Protein 1P4O (pdb70)

Sequence (622 aa):
PEYFSAADVYVPDEWEVAREKITMSRELGQGSFGMVYEGVAKGVVKDEPETRVAIKTVNEAASMRERIEFLNEASVMKEFNCHHVVRLLGVVSQGQPTLVIMELMTRGDLKSYLRSLRPAMANNPVLAPPSLSKMIQMAGEIADGMAYLNANKFVHRDLAARNCMVAEDFTVKIGDFGMTRDIYETDYYRKGGKGLLPVRWMSPESLKDGVFTTYSDVWSFGVVLWEIATLAEQPYQGLSNEQVLRFVMEGGLLDKPDNCPDMLFELMRMCWQYNPKMRPSFLEIISSIKEEMEPGFREVSFYYSEENNPEYFSAADVYVPDEWEVAREKITMSRELGQGSFGMVYEGVAKGVVKDEPETRVAIKTVNEAASMRERIEFLNEASVMKEFNCHHVVRLLGVVSQGQPTLVIMELMTRGDLKSYLRSLRPAMANNPVLAPPSLSKMIQMAGEIADGMAYLNANKFVHRDLAARNCMVAEDFTVKIGDFGMTRDIYETDYYRKGGKGLLPVRWMSPESLKDGVFTTYSDVWSFGVVLWEIATLAEQPYQGLSNEQVLRFVMEGGLLDKPDNCPDMLFELMRMCWQYNPKMRPSFLEIISSIKEEMEPGFREVSFYYSEENKLPEP

GO terms:
  GO:0004713 protein tyrosine kinase activity (F, IMP)
  GO:1904646 cellular response to amyloid-beta (P, IGI)
  GO:0005010 insulin-like growth factor receptor activity (F, IMP)
  GO:00450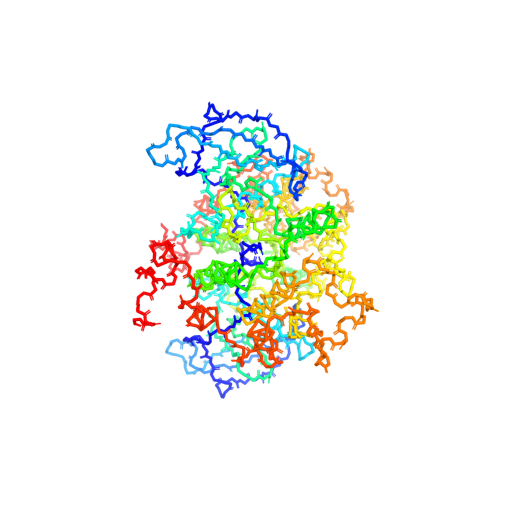56 transcytosis (P, IMP)
  GO:0097242 amyloid-beta clearance (P, IMP)
  GO:0043235 signaling receptor complex (C, IDA)
  GO:0038083 peptidyl-tyrosine autophosphorylation (P, IMP)
  GO:0043066 negative regulation of apoptotic process (P, IDA)
  GO:0031994 insulin-like growth factor I binding (F, IDA)
  GO:0035867 alphav-beta3 integrin-IGF-1-IGF1R complex (C, IDA)
  GO:0046328 regulation of JNK cascade (P, IDA)
  GO:0004713 protein tyrosine kinase activity (F, EXP)
  GO:0005515 protein binding (F, IPI)
  GO:0005010 insulin-like growth factor receptor activity (F, TAS)
  GO:0043066 negative regulation of apoptotic process (P, TAS)
  GO:0007165 signal transduction (P, TAS)
  GO:0008284 positive regulation of cell population proliferation (P, TAS)
  GO:0008286 insulin receptor signaling pathway (P, TAS)
  GO:0004713 protein tyrosine kinase activity (F, TAS)
  GO:0005886 plasma membrane (C, TAS)

Nearest PDB structures (foldseek):
  1p4o-assembly2_B  TM=1.002E+00  e=2.298E-59  Homo sapiens
  5fxs-assembly1_A  TM=9.559E-01  e=8.794E-54  Homo sapiens
  3nw5-assembly1_A  TM=9.705E-01  e=2.039E-52  Homo sapiens
  5hhw-assembly1_A  TM=9.484E-01  e=3.002E-46  Homo sapiens
  1gag-assembly1_A  TM=8.841E-01  e=1.366E-44  Homo sapiens

Radius of gyration: 27.97 Å; Cα contacts (8 Å, |Δi|>4): 1110; chains: 2; bounding box: 58×46×100 Å

Secondary structure (DSSP, 8-state):
--SSB--S-----TTB--GGGEEEEEEEEE-SSSEEEEEEEEEEETTEEEEEEEEEE--TTS-HHHHHHHHHHHHHGGG---TTBPPEEEEE-SSSS-EEEEE--TT-BHHHHHHHHHHHHHH-TT--PPPHHHHHHHHHHHHHHHHHHHHTT-B-S--SGGGEEE-TT--EEEPPTT---GGGGGG-EEGGGSSEE-GGG--HHHHHH----HHHHHHHHHHHHHHHHHTSPPTTTTS-HHHHHHHHHTT--PPPPTT--HHHHHHHHHHT-SSGGGSPPHHHHHHHHGGGS-TTHHHH-STTSTT-/--SSSB--S-----TTB--GGGEEEEEEEEE-SSSEEEEEEEEEEETTEEEEEEEEEE--TTS-HHHHHHHHHHHHHGGG---TTBPPEEEEE-SSSS-EEEEE--TT-BHHHHHHHHHHHHHH-TT--PPPHHHHHHHHHHHHHHHHHHHHTT-B-S--SGGGEEE-TT--EEEPPTT---GGGGGG-EEGGGSSEE-GGG--HHHHHH----HHHHHHHHHHHHHHHHHTSPPTTTTS-HHHHHHHHHTT--PPPPTT--HHHHHHHHHHT-SSGGGSPPHHHHHHHHGGGS-TTHHHH-STTSGGGSSS--

Structure (mmCIF, N/CA/C/O backbone):
data_1P4O
#
_entry.id   1P4O
#
_cell.length_a   52.95
_cell.length_b   85.56
_cell.length_c   78.88
_cell.angle_alpha   90
_cell.angle_beta   99.1
_cell.angle_gamma   90
#
_symmetry.space_group_name_H-M   'P 1 21 1'
#
loop_
_entity.id
_entity.type
_entity.pdbx_description
1 polymer 'Insulin-like growth factor I receptor protein'
2 water water
#
loop_
_atom_site.group_PDB
_atom_site.id
_atom_site.type_symbol
_atom_site.label_atom_id
_atom_site.label_alt_id
_atom_site.label_comp_id
_atom_site.label_asym_id
_atom_site.label_entity_id
_atom_site.label_seq_id
_atom_site.pdbx_PDB_ins_code
_atom_site.Cartn_x
_atom_site.Cartn_y
_atom_site.Cartn_z
_atom_site.occupancy
_atom_site.B_iso_or_equiv
_atom_site.auth_seq_id
_atom_site.auth_comp_id
_atom_site.auth_asym_id
_atom_site.auth_atom_id
_atom_site.pdbx_PDB_model_num
ATOM 1 N N . PRO A 1 6 ? 20.152 62.127 14.014 1.00 44.11 948 PRO A N 1
ATOM 2 C CA . PRO A 1 6 ? 19.716 62.299 12.610 1.00 43.42 948 PRO A CA 1
ATOM 3 C C . PRO A 1 6 ? 18.943 63.602 12.422 1.00 42.38 948 PRO A C 1
ATOM 4 O O . PRO A 1 6 ? 18.049 63.922 13.206 1.00 43.61 948 PRO A O 1
ATOM 8 N N . GLU A 1 7 ? 19.293 64.348 11.379 1.00 40.08 949 GLU A N 1
ATOM 9 C CA . GLU A 1 7 ? 18.628 65.611 11.086 1.00 36.48 949 GLU A CA 1
ATOM 10 C C . GLU A 1 7 ? 18.232 65.701 9.615 1.00 32.74 949 GLU A C 1
ATOM 11 O O . GLU A 1 7 ? 17.089 66.022 9.298 1.00 32.12 949 GLU A O 1
ATOM 17 N N . TYR A 1 8 ? 19.172 65.418 8.715 1.00 26.79 950 TYR A N 1
ATOM 18 C CA . TYR A 1 8 ? 18.876 65.483 7.288 1.00 22.81 950 TYR A CA 1
ATOM 19 C C . TYR A 1 8 ? 17.815 64.444 6.942 1.00 21.97 950 TYR A C 1
ATOM 20 O O . TYR A 1 8 ? 16.875 64.725 6.198 1.00 21.14 950 TYR A O 1
ATOM 29 N N . PHE A 1 9 ? 17.996 63.235 7.464 1.00 19.72 951 PHE A N 1
ATOM 30 C CA . PHE A 1 9 ? 17.043 62.139 7.283 1.00 18.49 951 PHE A CA 1
ATOM 31 C C . PHE A 1 9 ? 16.638 61.820 8.716 1.00 17.41 951 PHE A C 1
ATOM 32 O O . PHE A 1 9 ? 17.476 61.421 9.521 1.00 18.07 951 PHE A O 1
ATOM 40 N N . SER A 1 10 ? 15.362 62.002 9.037 1.00 15.93 952 SER A N 1
ATOM 41 C CA . SER A 1 10 ? 14.896 61.781 10.399 1.00 16.31 952 SER A CA 1
ATOM 42 C C . SER A 1 10 ? 13.592 61.000 10.499 1.00 15.97 952 SER A C 1
ATOM 43 O O . SER A 1 10 ? 12.975 60.654 9.493 1.00 14.86 952 SER A O 1
ATOM 46 N N . ALA A 1 11 ? 13.176 60.729 11.731 1.00 15.88 953 ALA A N 1
ATOM 47 C CA . ALA A 1 11 ? 11.930 60.019 11.962 1.00 16.01 953 ALA A CA 1
ATOM 48 C C . ALA A 1 11 ? 10.784 60.997 11.717 1.00 15.50 953 ALA A C 1
ATOM 49 O O . ALA A 1 11 ? 10.939 62.206 11.894 1.00 15.13 953 ALA A O 1
ATOM 51 N N . ALA A 1 12 ? 9.638 60.466 11.309 1.00 15.02 954 ALA A N 1
ATOM 52 C CA . ALA A 1 12 ? 8.468 61.287 11.036 1.00 15.58 954 ALA A CA 1
ATOM 53 C C . ALA A 1 12 ? 7.851 61.840 12.313 1.00 17.00 954 ALA A C 1
ATOM 54 O O . ALA A 1 12 ? 8.015 61.273 13.398 1.00 15.51 954 ALA A O 1
ATOM 56 N N . ASP A 1 13 ? 7.142 62.955 12.174 1.00 15.17 955 ASP A N 1
ATOM 57 C CA . ASP A 1 13 ? 6.473 63.574 13.307 1.00 15.99 955 ASP A CA 1
ATOM 58 C C . ASP A 1 13 ? 5.132 62.894 13.512 1.00 16.10 955 ASP A C 1
ATOM 59 O O . ASP A 1 13 ? 4.075 63.439 13.181 1.00 17.59 955 ASP A O 1
ATOM 64 N N . VAL A 1 14 ? 5.186 61.684 14.051 1.00 16.32 956 VAL A N 1
ATOM 65 C CA . VAL A 1 14 ? 3.985 60.917 14.315 1.00 17.60 956 VAL A CA 1
ATOM 66 C C . VAL A 1 14 ? 4.197 60.120 15.587 1.00 16.73 956 VAL A C 1
ATOM 67 O O . VAL A 1 14 ? 5.333 59.897 16.018 1.00 17.74 956 VAL A O 1
ATOM 71 N N . TYR A 1 15 ? 3.097 59.712 16.201 1.00 15.75 957 TYR A N 1
ATOM 72 C CA . TYR A 1 15 ? 3.171 58.897 17.398 1.00 15.55 957 TYR A CA 1
ATOM 73 C C . TYR A 1 15 ? 2.204 57.745 17.213 1.00 16.91 957 TYR A C 1
ATOM 74 O O . TYR A 1 15 ? 1.021 57.957 16.940 1.00 18.93 957 TYR A O 1
ATOM 83 N N . VAL A 1 16 ? 2.716 56.527 17.347 1.00 17.73 958 VAL A N 1
ATOM 84 C CA . VAL A 1 16 ? 1.897 55.334 17.200 1.00 20.81 958 VAL A CA 1
ATOM 85 C C . VAL A 1 16 ? 1.593 54.768 18.581 1.00 18.37 958 VAL A C 1
ATOM 86 O O . VAL A 1 16 ? 2.496 54.339 19.295 1.00 19.99 958 VAL A O 1
ATOM 90 N N . PRO A 1 17 ? 0.313 54.769 18.980 1.00 19.03 959 PRO A N 1
ATOM 91 C CA . PRO A 1 17 ? -0.058 54.242 20.296 1.00 18.72 959 PRO A CA 1
ATOM 92 C C . PRO A 1 17 ? 0.361 52.785 20.446 1.00 18.72 959 PRO A C 1
ATOM 93 O O . PRO A 1 17 ? 0.237 51.996 19.509 1.00 19.76 959 PRO A O 1
ATOM 97 N N . ASP A 1 18 ? 0.867 52.438 21.624 1.00 17.62 960 ASP A N 1
ATOM 98 C CA . ASP A 1 18 ? 1.305 51.077 21.898 1.00 16.69 960 ASP A CA 1
ATOM 99 C C . ASP A 1 18 ? 0.806 50.619 23.264 1.00 16.39 960 ASP A C 1
ATOM 100 O O . ASP A 1 18 ? -0.177 51.151 23.782 1.00 14.70 960 ASP A O 1
ATOM 105 N N . GLU A 1 19 ? 1.492 49.640 23.844 1.00 17.73 961 GLU A N 1
ATOM 106 C CA . GLU A 1 19 ? 1.111 49.090 25.140 1.00 18.65 961 GLU A CA 1
ATOM 107 C C . GLU A 1 19 ? 1.177 50.092 26.290 1.00 18.75 961 GLU A C 1
ATOM 108 O O . GLU A 1 19 ? 0.656 49.829 27.372 1.00 18.52 961 GLU A O 1
ATOM 114 N N . TRP A 1 20 ? 1.817 51.234 26.064 1.00 16.49 962 TRP A N 1
ATOM 115 C CA . TRP A 1 20 ? 1.931 52.249 27.107 1.00 15.33 962 TRP A CA 1
ATOM 116 C C . TRP A 1 20 ? 0.717 53.168 27.167 1.00 13.23 962 TRP A C 1
ATOM 117 O O . TRP A 1 20 ? 0.580 53.970 28.087 1.00 14.61 962 TRP A O 1
ATOM 128 N N . GLU A 1 21 ? -0.163 53.052 26.181 1.00 14.54 963 GLU A N 1
ATOM 129 C CA . GLU A 1 21 ? -1.356 53.884 26.135 1.00 13.64 963 GLU A CA 1
ATOM 130 C C . GLU A 1 21 ? -2.274 53.556 27.307 1.00 14.63 963 GLU A C 1
ATOM 131 O O . GLU A 1 21 ? -2.543 52.389 27.593 1.00 15.20 963 GLU A O 1
ATOM 137 N N . VAL A 1 22 ? -2.744 54.596 27.988 1.00 12.73 964 VAL A N 1
ATOM 138 C CA . VAL A 1 22 ? -3.652 54.440 29.119 1.00 14.51 964 VAL A CA 1
ATOM 139 C C . VAL A 1 22 ? -4.947 55.175 28.800 1.00 13.95 964 VAL A C 1
ATOM 140 O O . VAL A 1 22 ? -4.918 56.305 28.310 1.00 14.44 964 VAL A O 1
ATOM 144 N N . ALA A 1 23 ? -6.081 54.533 29.064 1.00 14.91 965 ALA A N 1
ATOM 145 C CA . ALA A 1 23 ? -7.376 55.155 28.806 1.00 15.35 965 ALA A CA 1
ATOM 146 C C . ALA A 1 23 ? -7.558 56.315 29.777 1.00 13.84 965 ALA A C 1
ATOM 147 O O . ALA A 1 23 ? -7.269 56.187 30.966 1.00 14.36 965 ALA A O 1
ATOM 149 N N . ARG A 1 24 ? -8.038 57.446 29.270 1.00 13.29 966 ARG A N 1
ATOM 150 C CA . ARG A 1 24 ? -8.235 58.618 30.111 1.00 14.33 966 ARG A CA 1
ATOM 151 C C . ARG A 1 24 ? -9.206 58.307 31.251 1.00 15.96 966 ARG A C 1
ATOM 152 O O . ARG A 1 24 ? -9.187 58.969 32.286 1.00 16.00 966 ARG A O 1
ATOM 160 N N . GLU A 1 25 ? -10.042 57.288 31.062 1.00 14.74 967 GLU A N 1
ATOM 161 C CA . GLU A 1 25 ? -11.005 56.883 32.084 1.00 14.57 967 GLU A CA 1
ATOM 162 C C . GLU A 1 25 ? -10.325 56.372 33.355 1.00 15.24 967 GLU A C 1
ATOM 163 O O . GLU A 1 25 ? -10.925 56.361 34.428 1.00 16.93 967 GLU A O 1
ATOM 169 N N . LYS A 1 26 ? -9.076 55.939 33.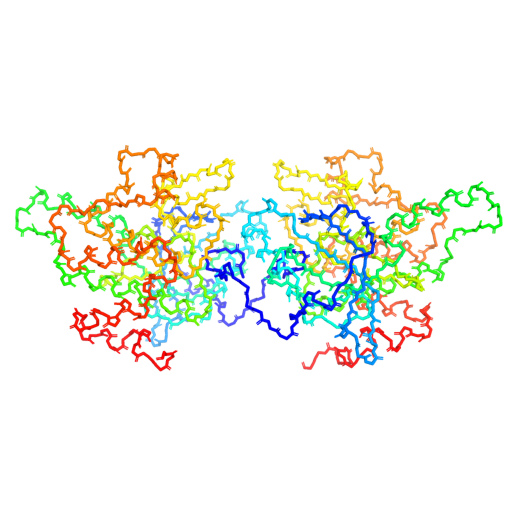234 1.00 14.73 968 LYS A N 1
ATOM 170 C CA . LYS A 1 26 ? -8.352 55.416 34.387 1.00 14.36 968 LYS A CA 1
ATOM 171 C C . LYS A 1 26 ? -7.555 56.490 35.116 1.00 14.83 968 LYS A C 1
ATOM 172 O O . LYS A 1 26 ? -6.806 56.191 36.041 1.00 14.50 968 LYS A O 1
ATOM 178 N N . ILE A 1 27 ? -7.750 57.742 34.718 1.00 13.84 969 ILE A N 1
ATOM 179 C CA . ILE A 1 27 ? -7.014 58.852 35.312 1.00 15.10 969 ILE A CA 1
ATOM 180 C C . ILE A 1 27 ? -7.904 59.901 35.968 1.00 14.11 969 ILE A C 1
ATOM 181 O O . ILE A 1 27 ? -9.040 60.114 35.547 1.00 13.40 969 ILE A O 1
ATOM 186 N N . THR A 1 28 ? -7.382 60.538 37.013 1.00 14.31 970 THR A N 1
ATOM 187 C CA . THR A 1 28 ? -8.087 61.626 37.684 1.00 15.24 970 THR A CA 1
ATOM 188 C C . THR A 1 28 ? -7.051 62.664 38.112 1.00 14.30 970 THR A C 1
ATOM 189 O O . THR A 1 28 ? -5.930 62.317 38.501 1.00 13.98 970 THR A O 1
ATOM 193 N N . MET A 1 29 ? -7.420 63.936 38.012 1.00 16.01 971 MET A N 1
ATOM 194 C CA . MET A 1 29 ? -6.533 65.038 38.378 1.00 18.10 971 MET A CA 1
ATOM 195 C C . MET A 1 29 ? -6.867 65.508 39.787 1.00 19.89 971 MET A C 1
ATOM 196 O O . MET A 1 29 ? -8.037 65.730 40.113 1.00 20.18 971 MET A O 1
ATOM 201 N N . SER A 1 30 ? -5.842 65.670 40.618 1.00 18.92 972 SER A N 1
ATOM 202 C CA . SER A 1 30 ? -6.046 66.100 41.998 1.00 20.17 972 SER A CA 1
ATOM 203 C C . SER A 1 30 ? -5.758 67.583 42.216 1.00 20.49 972 SER A C 1
ATOM 204 O O . SER A 1 30 ? -6.600 68.314 42.744 1.00 21.49 972 SER A O 1
ATOM 207 N N . ARG A 1 31 ? -4.570 68.027 41.817 1.00 18.21 973 ARG A N 1
ATOM 208 C CA . ARG A 1 31 ? -4.192 69.425 41.987 1.00 18.48 973 ARG A CA 1
ATOM 209 C C . ARG A 1 31 ? -2.992 69.798 41.126 1.00 18.28 973 ARG A C 1
ATOM 210 O O . ARG A 1 31 ? -2.281 68.927 40.622 1.00 17.99 973 ARG A O 1
ATOM 218 N N . GLU A 1 32 ? -2.773 71.100 40.964 1.00 17.47 974 GLU A N 1
ATOM 219 C CA . GLU A 1 32 ? -1.653 71.605 40.179 1.00 17.51 974 GLU A CA 1
ATOM 220 C C . GLU A 1 32 ? -0.359 71.507 40.977 1.00 17.94 974 GLU A C 1
ATOM 221 O O . GLU A 1 32 ? -0.350 71.737 42.187 1.00 18.92 974 GLU A O 1
ATOM 227 N N . LEU A 1 33 ? 0.731 71.163 40.297 1.00 16.08 975 LEU A N 1
ATOM 228 C CA . LEU A 1 33 ? 2.035 71.054 40.944 1.00 18.01 975 LEU A CA 1
ATOM 229 C C . LEU A 1 33 ? 2.956 72.187 40.509 1.00 20.51 975 LEU A C 1
ATOM 230 O O . LEU A 1 33 ? 3.785 72.662 41.288 1.00 24.21 975 LEU A O 1
ATOM 235 N N . GLY A 1 34 ? 2.809 72.617 39.263 1.00 19.72 976 GLY A N 1
ATOM 236 C CA . GLY A 1 34 ? 3.636 73.694 38.751 1.00 20.68 976 GLY A CA 1
ATOM 237 C C . GLY A 1 34 ? 3.729 73.669 37.239 1.00 19.68 976 GLY A C 1
ATOM 238 O O . GLY A 1 34 ? 3.464 72.647 36.606 1.00 19.05 976 GLY A O 1
ATOM 239 N N . GLN A 1 35 ? 4.111 74.799 36.655 1.00 19.71 977 GLN A N 1
ATOM 240 C CA . GLN A 1 35 ? 4.236 74.903 35.209 1.00 20.65 977 GLN A CA 1
ATOM 241 C C . GLN A 1 35 ? 5.500 74.203 34.718 1.00 19.88 977 GLN A C 1
ATOM 242 O O . GLN A 1 35 ? 6.599 74.513 35.168 1.00 22.31 977 GLN A O 1
ATOM 248 N N . GLY A 1 36 ? 5.332 73.251 33.805 1.00 18.38 978 GLY A N 1
ATOM 249 C CA . GLY A 1 36 ? 6.468 72.541 33.247 1.00 17.62 978 GLY A CA 1
ATOM 250 C C . GLY A 1 36 ? 6.814 73.150 31.901 1.00 16.76 978 GLY A C 1
ATOM 251 O O . GLY A 1 36 ? 6.140 74.074 31.450 1.00 16.65 978 GLY A O 1
ATOM 252 N N . SER A 1 37 ? 7.851 72.634 31.250 1.00 17.69 979 SER A N 1
ATOM 253 C CA . SER A 1 37 ? 8.274 73.151 29.952 1.00 17.42 979 SER A CA 1
ATOM 254 C C . SER A 1 37 ? 7.177 73.091 28.890 1.00 17.10 979 SER A C 1
ATOM 255 O O . SER A 1 37 ? 7.019 74.020 28.095 1.00 18.44 979 SER A O 1
ATOM 258 N N . PHE A 1 38 ? 6.420 71.999 28.882 1.00 16.15 980 PHE A N 1
ATOM 259 C CA . PHE A 1 38 ? 5.364 71.807 27.891 1.00 16.17 980 PHE A CA 1
ATOM 260 C C . PHE A 1 38 ? 3.979 72.254 28.341 1.00 15.36 980 PHE A C 1
ATOM 261 O O . PHE A 1 38 ? 3.103 72.505 27.513 1.00 15.38 980 PHE A O 1
ATOM 269 N N . GLY A 1 39 ? 3.781 72.347 29.648 1.00 15.45 981 GLY A N 1
ATOM 270 C CA . GLY A 1 39 ? 2.488 72.747 30.165 1.00 15.86 981 GLY A CA 1
ATOM 271 C C . GLY A 1 39 ? 2.373 72.443 31.642 1.00 15.11 981 GLY A C 1
ATOM 272 O O . GLY A 1 39 ? 3.328 71.988 32.263 1.00 14.97 981 GLY A O 1
ATOM 273 N N . MET A 1 40 ? 1.198 72.689 32.204 1.00 14.62 982 MET A N 1
ATOM 274 C CA . MET A 1 40 ? 0.962 72.453 33.620 1.00 14.27 982 MET A CA 1
ATOM 275 C C . MET A 1 40 ? 1.178 70.992 33.999 1.00 13.51 982 MET A C 1
ATOM 276 O O . MET A 1 40 ? 0.834 70.088 33.240 1.00 11.44 982 MET A O 1
ATOM 281 N N . VAL A 1 41 ? 1.771 70.776 35.169 1.00 11.85 983 VAL A N 1
ATOM 282 C CA . VAL A 1 41 ? 2.007 69.433 35.686 1.00 12.68 983 VAL A CA 1
ATOM 283 C C . VAL A 1 41 ? 1.038 69.267 36.851 1.00 13.35 983 VAL A C 1
ATOM 284 O O . VAL A 1 41 ? 0.859 70.187 37.643 1.00 14.39 983 VAL A O 1
ATOM 288 N N . TYR A 1 42 ? 0.415 68.099 36.953 1.00 12.41 984 TYR A N 1
ATOM 289 C CA . TYR A 1 42 ? -0.547 67.843 38.019 1.00 13.16 984 TYR A CA 1
ATOM 290 C C . TYR A 1 42 ? -0.200 66.608 38.823 1.00 13.21 984 TYR A C 1
ATOM 291 O O . TYR A 1 42 ? 0.597 65.774 38.397 1.00 13.77 984 TYR A O 1
ATOM 300 N N . GLU A 1 43 ? -0.810 66.501 39.999 1.00 13.79 985 GLU A N 1
ATOM 301 C CA . GLU A 1 43 ? -0.661 65.311 40.815 1.00 13.65 985 GLU A CA 1
ATOM 302 C C . GLU A 1 43 ? -2.015 64.650 40.605 1.00 13.79 985 GLU A C 1
ATOM 303 O O . GLU A 1 43 ? -3.026 65.340 40.487 1.00 14.38 985 GLU A O 1
ATOM 309 N N . GLY A 1 44 ? -2.045 63.327 40.534 1.00 14.92 986 GLY A N 1
ATOM 310 C CA . GLY A 1 44 ? -3.315 62.659 40.339 1.00 15.24 986 GLY A CA 1
ATOM 311 C C . GLY A 1 44 ? -3.261 61.195 40.698 1.00 13.72 986 GLY A C 1
ATOM 312 O O . GLY A 1 44 ? -2.387 60.757 41.451 1.00 13.50 986 GLY A O 1
ATOM 313 N N . VAL A 1 45 ? -4.206 60.438 40.150 1.00 12.76 987 VAL A N 1
ATOM 314 C CA . VAL A 1 45 ? -4.294 59.007 40.398 1.00 13.05 987 VAL A CA 1
ATOM 315 C C . VAL A 1 45 ? -4.545 58.281 39.084 1.00 14.48 987 VAL A C 1
ATOM 316 O O . VAL A 1 45 ? -5.312 58.752 38.242 1.00 13.75 987 VAL A O 1
ATOM 320 N N . ALA A 1 46 ? -3.881 57.142 38.907 1.00 13.85 988 ALA A N 1
ATOM 321 C CA . ALA A 1 46 ? -4.042 56.345 37.700 1.00 13.47 988 ALA A CA 1
ATOM 322 C C . ALA A 1 46 ? -4.237 54.890 38.090 1.00 15.31 988 ALA A C 1
ATOM 323 O O . ALA A 1 46 ? -3.538 54.372 38.959 1.00 15.42 988 ALA A O 1
ATOM 325 N N . LYS A 1 47 ? -5.196 54.236 37.444 1.00 15.98 989 LYS A N 1
ATOM 326 C CA . LYS A 1 47 ? -5.485 52.834 37.717 1.00 19.33 989 LYS A CA 1
ATOM 327 C C . LYS A 1 47 ? -4.772 51.924 36.726 1.00 19.16 989 LYS A C 1
ATOM 328 O O . LYS A 1 47 ? -4.626 52.262 35.552 1.00 18.33 989 LYS A O 1
ATOM 334 N N . GLY A 1 48 ? -4.320 50.773 37.217 1.00 20.89 990 GLY A N 1
ATOM 335 C CA . GLY A 1 48 ? -3.651 49.797 36.376 1.00 21.61 990 GLY A CA 1
ATOM 336 C C . GLY A 1 48 ? -2.313 50.166 35.762 1.00 20.44 990 GLY A C 1
ATOM 337 O O . GLY A 1 48 ? -1.998 49.702 34.667 1.00 23.22 990 GLY A O 1
ATOM 338 N N . VAL A 1 49 ? -1.517 50.983 36.444 1.00 20.43 991 VAL A N 1
ATOM 339 C CA . VAL A 1 49 ? -0.214 51.361 35.905 1.00 19.70 991 VAL A CA 1
ATOM 340 C C . VAL A 1 49 ? 0.928 50.675 36.644 1.00 21.21 991 VAL A C 1
ATOM 341 O O . VAL A 1 49 ? 2.060 50.649 36.168 1.00 19.84 991 VAL A O 1
ATOM 345 N N . VAL A 1 50 ? 0.625 50.120 37.811 1.00 22.34 992 VAL A N 1
ATOM 346 C CA . VAL A 1 50 ? 1.627 49.415 38.600 1.00 24.34 992 VAL A CA 1
ATOM 347 C C . VAL A 1 50 ? 1.099 48.028 38.941 1.00 26.53 992 VAL A C 1
ATOM 348 O O . VAL A 1 50 ? -0.048 47.878 39.359 1.00 24.63 992 VAL A O 1
ATOM 352 N N . LYS A 1 51 ? 1.941 47.019 38.751 1.00 28.55 993 LYS A N 1
ATOM 353 C CA . LYS A 1 51 ? 1.563 45.639 39.025 1.00 31.39 993 LYS A CA 1
ATOM 354 C C . LYS A 1 51 ? 1.076 45.468 40.462 1.00 32.01 993 LYS A C 1
ATOM 355 O O . LYS A 1 51 ? 1.640 46.036 41.396 1.00 31.83 993 LYS A O 1
ATOM 361 N N . ASP A 1 52 ? 0.015 44.687 40.626 1.00 34.40 994 ASP A N 1
ATOM 362 C CA . ASP A 1 52 ? -0.552 44.416 41.943 1.00 36.04 994 ASP A CA 1
ATOM 363 C C . ASP A 1 52 ? -1.005 45.668 42.696 1.00 35.66 994 ASP A C 1
ATOM 364 O O . ASP A 1 52 ? -1.128 45.653 43.921 1.00 35.81 994 ASP A O 1
ATOM 369 N N . GLU A 1 53 ? -1.248 46.751 41.963 1.00 34.49 995 GLU A N 1
ATOM 370 C CA . GLU A 1 53 ? -1.713 48.001 42.561 1.00 33.61 995 GLU A CA 1
ATOM 371 C C . GLU A 1 53 ? -2.952 48.502 41.826 1.00 31.78 995 GLU A C 1
ATOM 372 O O . GLU A 1 53 ? -2.868 48.932 40.677 1.00 31.37 995 GLU A O 1
ATOM 378 N N . PRO A 1 54 ? -4.123 48.453 42.483 1.00 30.79 996 PRO A N 1
ATOM 379 C CA . PRO A 1 54 ? -5.366 48.913 41.856 1.00 29.33 996 PRO A CA 1
ATOM 380 C C . PRO A 1 54 ? -5.260 50.349 41.351 1.00 27.06 996 PRO A C 1
ATOM 381 O O . PRO A 1 54 ? -5.658 50.650 40.227 1.00 25.95 996 PRO A O 1
ATOM 385 N N . GLU A 1 55 ? -4.720 51.229 42.188 1.00 25.14 997 GLU A N 1
ATOM 386 C CA . GLU A 1 55 ? -4.543 52.625 41.811 1.00 24.70 997 GLU A CA 1
ATOM 387 C C . GLU A 1 55 ? -3.214 53.147 42.344 1.00 22.35 997 GLU A C 1
ATOM 388 O O . GLU A 1 55 ? -2.714 52.677 43.367 1.00 22.76 997 GLU A O 1
ATOM 394 N N . THR A 1 56 ? -2.652 54.127 41.646 1.00 19.14 998 THR A N 1
ATOM 395 C CA . THR A 1 56 ? -1.362 54.686 42.018 1.00 17.47 998 THR A CA 1
ATOM 396 C C . THR A 1 56 ? -1.354 56.210 41.964 1.00 16.52 998 THR A C 1
ATOM 397 O O . THR A 1 56 ? -1.929 56.802 41.051 1.00 15.34 998 THR A O 1
ATOM 401 N N . ARG A 1 57 ? -0.712 56.841 42.944 1.00 15.62 999 ARG A N 1
ATOM 402 C CA . ARG A 1 57 ? -0.601 58.296 42.950 1.00 15.72 999 ARG A CA 1
ATOM 403 C C . ARG A 1 57 ? 0.449 58.590 41.889 1.00 14.66 999 ARG A C 1
ATOM 404 O O . ARG A 1 57 ? 1.507 57.959 41.863 1.00 17.00 999 ARG A O 1
ATOM 412 N N . VAL A 1 58 ? 0.165 59.547 41.017 1.00 12.19 1000 VAL A N 1
ATOM 413 C CA . VAL A 1 58 ? 1.083 59.853 39.930 1.00 11.19 1000 VAL A CA 1
ATOM 414 C C . VAL A 1 58 ? 1.239 61.338 39.645 1.00 11.11 1000 VAL A C 1
ATOM 415 O O . VAL A 1 58 ? 0.475 62.168 40.141 1.00 11.31 1000 VAL A O 1
ATOM 419 N N . ALA A 1 59 ? 2.259 61.655 38.853 1.00 11.12 1001 ALA A N 1
ATOM 420 C CA . ALA A 1 59 ? 2.503 63.020 38.410 1.00 10.70 1001 ALA A CA 1
ATOM 421 C C . ALA A 1 59 ? 1.961 62.975 36.985 1.00 11.27 1001 ALA A C 1
ATOM 422 O O . ALA A 1 59 ? 2.152 61.984 36.281 1.00 11.09 1001 ALA A O 1
ATOM 424 N N . ILE A 1 60 ? 1.274 64.026 36.562 1.00 10.51 1002 ILE A N 1
ATOM 425 C CA . ILE A 1 60 ? 0.713 64.049 35.220 1.00 12.04 1002 ILE A CA 1
ATOM 426 C C . ILE A 1 60 ? 1.180 65.289 34.467 1.00 10.40 1002 ILE A C 1
ATOM 427 O O . ILE A 1 60 ? 0.798 66.407 34.803 1.00 12.00 1002 ILE A O 1
ATOM 432 N N . LYS A 1 61 ? 2.030 65.080 33.465 1.00 10.47 1003 LYS A N 1
ATOM 433 C CA . LYS A 1 61 ? 2.536 66.180 32.655 1.00 10.16 1003 LYS A CA 1
ATOM 434 C C . LYS A 1 61 ? 1.594 66.373 31.477 1.00 10.04 1003 LYS A C 1
ATOM 435 O O . LYS A 1 61 ? 1.159 65.401 30.851 1.00 11.32 1003 LYS A O 1
ATOM 441 N N . THR A 1 62 ? 1.268 67.624 31.183 1.00 11.17 1004 THR A N 1
ATOM 442 C CA . THR A 1 62 ? 0.367 67.921 30.074 1.00 12.14 1004 THR A CA 1
ATOM 443 C C . THR A 1 62 ? 1.032 68.847 29.065 1.00 12.74 1004 THR A C 1
ATOM 444 O O . THR A 1 62 ? 2.088 69.429 29.328 1.00 12.59 1004 THR A O 1
ATOM 448 N N . VAL A 1 63 ? 0.406 68.968 27.900 1.00 14.24 1005 VAL A N 1
ATOM 449 C CA . VAL A 1 63 ? 0.896 69.854 26.858 1.00 15.63 1005 VAL A CA 1
ATOM 450 C C . VAL A 1 63 ? -0.135 70.964 26.733 1.00 17.33 1005 VAL A C 1
ATOM 451 O O . VAL A 1 63 ? -1.328 70.692 26.586 1.00 19.26 1005 VAL A O 1
ATOM 455 N N . ASN A 1 64 ? 0.322 72.208 26.802 1.00 18.27 1006 ASN A N 1
ATOM 456 C CA . ASN A 1 64 ? -0.579 73.344 26.700 1.00 23.05 1006 ASN A CA 1
ATOM 457 C C . ASN A 1 64 ? -1.450 73.198 25.457 1.00 22.97 1006 ASN A C 1
ATOM 458 O O . ASN A 1 64 ? -0.959 72.887 24.370 1.00 20.82 1006 ASN A O 1
ATOM 463 N N . GLU A 1 65 ? -2.746 73.418 25.637 1.00 25.81 1007 GLU A N 1
ATOM 464 C CA . GLU A 1 65 ? -3.724 73.314 24.561 1.00 27.65 1007 GLU A CA 1
ATOM 465 C C . GLU A 1 65 ? -3.362 74.170 23.349 1.00 26.72 1007 GLU A C 1
ATOM 466 O O . GLU A 1 65 ? -3.776 73.876 22.227 1.00 27.75 1007 GLU A O 1
ATOM 472 N N . ALA A 1 66 ? -2.582 75.221 23.577 1.00 25.95 1008 ALA A N 1
ATOM 473 C CA . ALA A 1 66 ? -2.183 76.129 22.507 1.00 25.97 1008 ALA A CA 1
ATOM 474 C C . ALA A 1 66 ? -0.927 75.698 21.752 1.00 24.51 1008 ALA A C 1
ATOM 475 O O . ALA A 1 66 ? -0.514 76.361 20.797 1.00 25.90 1008 ALA A O 1
ATOM 477 N N . ALA A 1 67 ? -0.317 74.596 22.174 1.00 21.17 1009 ALA A N 1
ATOM 478 C CA . ALA A 1 67 ? 0.890 74.109 21.514 1.00 18.72 1009 ALA A CA 1
ATOM 479 C C . ALA A 1 67 ? 0.567 73.595 20.115 1.00 18.05 1009 ALA A C 1
ATOM 480 O O . ALA A 1 67 ? -0.573 73.241 19.824 1.00 18.96 1009 ALA A O 1
ATOM 482 N N . SER A 1 68 ? 1.578 73.555 19.254 1.00 16.17 1010 SER A N 1
ATOM 483 C CA . SER A 1 68 ? 1.394 73.070 17.892 1.00 15.68 1010 SER A CA 1
ATOM 484 C C . SER A 1 68 ? 1.386 71.549 17.924 1.00 16.17 1010 SER A C 1
ATOM 485 O O . SER A 1 68 ? 1.774 70.943 18.922 1.00 14.71 1010 SER A O 1
ATOM 488 N N . MET A 1 69 ? 0.946 70.926 16.837 1.00 15.55 1011 MET A N 1
ATOM 489 C CA . MET A 1 69 ? 0.933 69.472 16.790 1.00 17.86 1011 MET A CA 1
ATOM 490 C C . MET A 1 69 ? 2.360 68.942 16.877 1.00 16.45 1011 MET A C 1
ATOM 491 O O . MET A 1 69 ? 2.605 67.891 17.465 1.00 16.63 1011 MET A O 1
ATOM 496 N N . ARG A 1 70 ? 3.302 69.680 16.298 1.00 15.86 1012 ARG A N 1
ATOM 497 C CA . ARG A 1 70 ? 4.702 69.281 16.331 1.00 16.08 1012 ARG A CA 1
ATOM 498 C C . ARG A 1 70 ? 5.182 69.209 17.779 1.00 16.20 1012 ARG A C 1
ATOM 499 O O . ARG A 1 70 ? 5.865 68.266 18.172 1.00 15.46 1012 ARG A O 1
ATOM 507 N N . GLU A 1 71 ? 4.811 70.208 18.573 1.00 15.65 1013 GLU A N 1
ATOM 508 C CA . GLU A 1 71 ? 5.208 70.249 19.975 1.00 14.47 1013 GLU A CA 1
ATOM 509 C C . GLU A 1 71 ? 4.592 69.092 20.760 1.00 14.11 1013 GLU A C 1
ATOM 510 O O . GLU A 1 71 ? 5.233 68.520 21.640 1.00 12.85 1013 GLU A O 1
ATOM 516 N N . ARG A 1 72 ? 3.348 68.748 20.449 1.00 13.04 1014 ARG A N 1
ATOM 517 C CA . ARG A 1 72 ? 2.702 67.636 21.134 1.00 15.29 1014 ARG A CA 1
ATOM 518 C C . ARG A 1 72 ? 3.446 66.346 20.781 1.00 17.04 1014 ARG A C 1
ATOM 519 O O . ARG A 1 72 ? 3.630 65.470 21.632 1.00 15.89 1014 ARG A O 1
ATOM 527 N N . ILE A 1 73 ? 3.901 66.248 19.534 1.00 16.35 1015 ILE A N 1
ATOM 528 C CA . ILE A 1 73 ? 4.645 65.074 19.076 1.00 18.77 1015 ILE A CA 1
ATOM 529 C C . ILE A 1 73 ? 5.997 64.983 19.779 1.00 17.82 1015 ILE A C 1
ATOM 530 O O . ILE A 1 73 ? 6.395 63.907 20.236 1.00 19.52 1015 ILE A O 1
ATOM 535 N N . GLU A 1 74 ? 6.701 66.109 19.863 1.00 16.03 1016 GLU A N 1
ATOM 536 C CA . GLU A 1 74 ? 8.004 66.141 20.525 1.00 18.13 1016 GLU A CA 1
ATOM 537 C C . GLU A 1 74 ? 7.847 65.677 21.970 1.00 16.11 1016 GLU A C 1
ATOM 538 O O . GLU A 1 74 ? 8.692 64.954 22.507 1.00 16.11 1016 GLU A O 1
ATOM 544 N N . PHE A 1 75 ? 6.756 66.109 22.593 1.00 13.54 1017 PHE A N 1
ATOM 545 C CA . PHE A 1 75 ? 6.448 65.753 23.972 1.00 12.92 1017 PHE A CA 1
ATOM 546 C C . PHE A 1 75 ? 6.387 64.235 24.080 1.00 12.26 1017 PHE A C 1
ATOM 547 O O . PHE A 1 75 ? 7.053 63.632 24.921 1.00 12.43 1017 PHE A O 1
ATOM 555 N N . LEU A 1 76 ? 5.586 63.620 23.215 1.00 12.32 1018 LEU A N 1
ATOM 556 C CA . LEU A 1 76 ? 5.433 62.173 23.213 1.00 14.26 1018 LEU A CA 1
ATOM 557 C C . LEU A 1 76 ? 6.746 61.471 22.864 1.00 15.57 1018 LEU A C 1
ATOM 558 O O . LEU A 1 76 ? 7.036 60.399 23.399 1.00 16.41 1018 LEU A O 1
ATOM 563 N N . ASN A 1 77 ? 7.529 62.083 21.977 1.00 15.11 1019 ASN A N 1
ATOM 564 C CA . ASN A 1 77 ? 8.827 61.543 21.564 1.00 17.13 1019 ASN A CA 1
ATOM 565 C C . ASN A 1 77 ? 9.735 61.393 22.781 1.00 15.55 1019 ASN A C 1
ATOM 566 O O . ASN A 1 77 ? 10.363 60.352 22.985 1.00 14.64 1019 ASN A O 1
ATOM 571 N N . GLU A 1 78 ? 9.809 62.456 23.572 1.00 14.91 1020 GLU A N 1
ATOM 572 C CA . GLU A 1 78 ? 10.637 62.475 24.773 1.00 16.83 1020 GLU A CA 1
ATOM 573 C C . GLU A 1 78 ? 10.193 61.439 25.788 1.00 16.34 1020 GLU A C 1
ATOM 574 O O . GLU A 1 78 ? 11.019 60.784 26.425 1.00 15.71 1020 GLU A O 1
ATOM 580 N N . ALA A 1 79 ? 8.885 61.297 25.951 1.00 15.81 1021 ALA A N 1
ATOM 581 C CA . ALA A 1 79 ? 8.363 60.325 26.896 1.00 16.88 1021 ALA A CA 1
ATOM 582 C C . ALA A 1 79 ? 8.735 58.918 26.441 1.00 17.53 1021 ALA A C 1
ATOM 583 O O . ALA A 1 79 ? 9.118 58.071 27.252 1.00 17.01 1021 ALA A O 1
ATOM 585 N N . SER A 1 80 ? 8.637 58.682 25.137 1.00 16.80 1022 SER A N 1
ATOM 586 C CA . SER A 1 80 ? 8.941 57.373 24.566 1.00 18.38 1022 SER A CA 1
ATOM 587 C C . SER A 1 80 ? 10.363 56.896 24.840 1.00 16.43 1022 SER A C 1
ATOM 588 O O . SER A 1 80 ? 10.609 55.694 24.940 1.00 15.66 1022 SER A O 1
ATOM 591 N N . VAL A 1 81 ? 11.302 57.827 24.958 1.00 15.55 1023 VAL A N 1
ATOM 592 C CA . VAL A 1 81 ? 12.680 57.438 25.236 1.00 14.12 1023 VAL A CA 1
ATOM 593 C C . VAL A 1 81 ? 12.736 56.640 26.533 1.00 15.04 1023 VAL A C 1
ATOM 594 O O . VAL A 1 81 ? 13.489 55.674 26.649 1.00 15.75 1023 VAL A O 1
ATOM 598 N N . MET A 1 82 ? 11.913 57.037 27.498 1.00 14.87 1024 MET A N 1
ATOM 599 C CA . MET A 1 82 ? 11.886 56.386 28.802 1.00 14.77 1024 MET A CA 1
ATOM 600 C C . MET A 1 82 ? 11.171 55.040 28.843 1.00 15.53 1024 MET A C 1
ATOM 601 O O . MET A 1 82 ? 11.232 54.334 29.847 1.00 14.94 1024 MET A O 1
ATOM 606 N N . LYS A 1 83 ? 10.498 54.674 27.757 1.00 14.73 1025 LYS A N 1
ATOM 607 C CA . LYS A 1 83 ? 9.799 53.397 27.719 1.00 16.68 1025 LYS A CA 1
ATOM 608 C C . LYS A 1 83 ? 10.772 52.243 27.928 1.00 19.10 1025 LYS A C 1
ATOM 609 O O . LYS A 1 83 ? 10.386 51.176 28.404 1.00 20.20 1025 LYS A O 1
ATOM 615 N N . GLU A 1 84 ? 12.035 52.462 27.579 1.00 20.67 1026 GLU A N 1
ATOM 616 C CA . GLU A 1 84 ? 13.042 51.419 27.726 1.00 24.63 1026 GLU A CA 1
ATOM 617 C C . GLU A 1 84 ? 13.840 51.504 29.023 1.00 23.21 1026 GLU A C 1
ATOM 618 O O . GLU A 1 84 ? 14.815 50.772 29.198 1.00 25.35 1026 GLU A O 1
ATOM 624 N N . PHE A 1 85 ? 13.437 52.385 29.936 1.00 21.07 1027 PHE A N 1
ATOM 625 C CA . PHE A 1 85 ? 14.156 52.517 31.201 1.00 19.22 1027 PHE A CA 1
ATOM 626 C C . PHE A 1 85 ? 13.507 51.720 32.325 1.00 20.37 1027 PHE A C 1
ATOM 627 O O . PHE A 1 85 ? 12.284 51.688 32.455 1.00 22.35 1027 PHE A O 1
ATOM 635 N N . ASN A 1 86 ? 14.342 51.083 33.136 1.00 19.24 1028 ASN A N 1
ATOM 636 C CA . ASN A 1 86 ? 13.880 50.300 34.274 1.00 20.75 1028 ASN A CA 1
ATOM 637 C C . ASN A 1 86 ? 14.948 50.396 35.354 1.00 19.49 1028 ASN A C 1
ATOM 638 O O . ASN A 1 86 ? 15.707 49.455 35.580 1.00 22.10 1028 ASN A O 1
ATOM 643 N N . CYS A 1 87 ? 15.006 51.552 36.006 1.00 16.67 1029 CYS A N 1
ATOM 644 C CA . CYS A 1 87 ? 15.985 51.798 37.055 1.00 15.06 1029 CYS A CA 1
ATOM 645 C C . CYS A 1 87 ? 15.340 52.477 38.253 1.00 15.05 1029 CYS A C 1
ATOM 646 O O . CYS A 1 87 ? 14.612 53.462 38.113 1.00 13.50 1029 CYS A O 1
ATOM 649 N N . HIS A 1 88 ? 15.625 51.951 39.437 1.00 13.24 1030 HIS A N 1
ATOM 650 C CA . HIS A 1 88 ? 15.069 52.494 40.665 1.00 13.97 1030 HIS A CA 1
ATOM 651 C C . HIS A 1 88 ? 15.486 53.944 40.898 1.00 14.29 1030 HIS A C 1
ATOM 652 O O . HIS A 1 88 ? 14.782 54.696 41.573 1.00 13.04 1030 HIS A O 1
ATOM 659 N N . HIS A 1 89 ? 16.623 54.341 40.330 1.00 11.78 1031 HIS A N 1
ATOM 660 C CA . HIS A 1 89 ? 17.118 55.701 40.527 1.00 11.97 1031 HIS A CA 1
ATOM 661 C C . HIS A 1 89 ? 16.891 56.680 39.376 1.00 11.75 1031 HIS A C 1
ATOM 662 O O . HIS A 1 89 ? 17.589 57.686 39.244 1.00 10.94 1031 HIS A O 1
ATOM 669 N N . VAL A 1 90 ? 15.891 56.376 38.558 1.00 10.19 1032 VAL A N 1
ATOM 670 C CA . VAL A 1 90 ? 15.488 57.243 37.456 1.00 10.70 1032 VAL A CA 1
ATOM 671 C C . VAL A 1 90 ? 13.966 57.267 37.549 1.00 9.90 1032 VAL A C 1
ATOM 672 O O . VAL A 1 90 ? 13.331 56.210 37.610 1.00 10.53 1032 VAL A O 1
ATOM 676 N N . VAL A 1 91 ? 13.381 58.462 37.584 1.00 10.02 1033 VAL A N 1
ATOM 677 C CA . VAL A 1 91 ? 11.925 58.580 37.678 1.00 9.48 1033 VAL A CA 1
ATOM 678 C C . VAL A 1 91 ? 11.303 57.781 36.539 1.00 10.24 1033 VAL A C 1
ATOM 679 O O . VAL A 1 91 ? 11.668 57.955 35.371 1.00 10.70 1033 VAL A O 1
ATOM 683 N N . ARG A 1 92 ? 10.360 56.910 36.891 1.00 10.28 1034 ARG A N 1
ATOM 684 C CA . ARG A 1 92 ? 9.713 56.024 35.930 1.00 11.66 1034 ARG A CA 1
ATOM 685 C C . ARG A 1 92 ? 8.508 56.528 35.145 1.00 11.93 1034 ARG A C 1
ATOM 686 O O . ARG A 1 92 ? 7.636 57.225 35.671 1.00 12.08 1034 ARG A O 1
ATOM 694 N N . LEU A 1 93 ? 8.465 56.145 33.873 1.00 11.13 1035 LEU A N 1
ATOM 695 C CA . LEU A 1 93 ? 7.339 56.476 33.010 1.00 11.19 1035 LEU A CA 1
ATOM 696 C C . LEU A 1 93 ? 6.305 55.408 33.349 1.00 11.89 1035 LEU A C 1
ATOM 697 O O . LEU A 1 93 ? 6.645 54.227 33.453 1.00 11.75 1035 LEU A O 1
ATOM 702 N N . LEU A 1 94 ? 5.052 55.814 33.528 1.00 11.25 1036 LEU A N 1
ATOM 703 C CA . LEU A 1 94 ? 3.998 54.864 33.858 1.00 12.51 1036 LEU A CA 1
ATOM 704 C C . LEU A 1 94 ? 2.965 54.705 32.750 1.00 12.63 1036 LEU A C 1
ATOM 705 O O . LEU A 1 94 ? 2.294 53.675 32.662 1.00 14.88 1036 LEU A O 1
ATOM 710 N N . GLY A 1 95 ? 2.834 55.717 31.898 1.00 11.47 1037 GLY A N 1
ATOM 711 C CA . GLY A 1 95 ? 1.859 55.620 30.829 1.00 11.65 1037 GLY A CA 1
ATOM 712 C C . GLY A 1 95 ? 1.746 56.869 29.985 1.00 11.44 1037 GLY A C 1
ATOM 713 O O . GLY A 1 95 ? 2.257 57.926 30.344 1.00 11.15 1037 GLY A O 1
ATOM 714 N N . VAL A 1 96 ? 1.064 56.735 28.854 1.00 11.33 1038 VAL A N 1
ATOM 715 C CA . VAL A 1 96 ? 0.876 57.843 27.935 1.00 12.31 1038 VAL A CA 1
ATOM 716 C C . VAL A 1 96 ? -0.577 57.916 27.492 1.00 12.49 1038 VAL A C 1
ATOM 717 O O . VAL A 1 96 ? -1.243 56.892 27.359 1.00 12.52 1038 VAL A O 1
ATOM 721 N N . VAL A 1 97 ? -1.071 59.135 27.299 1.00 13.18 1039 VAL A N 1
ATOM 722 C CA . VAL A 1 97 ? -2.427 59.348 26.807 1.00 13.33 1039 VAL A CA 1
ATOM 723 C C . V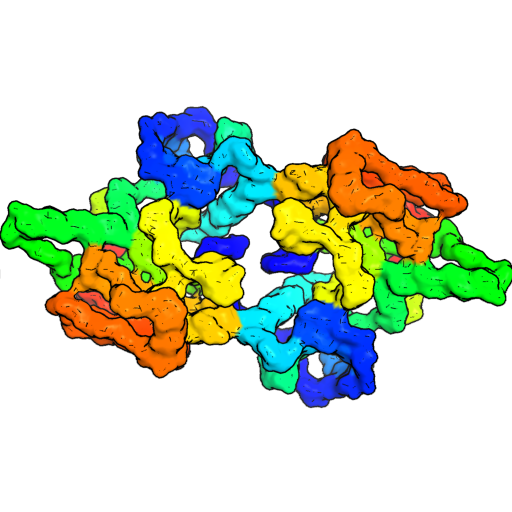AL A 1 97 ? -2.236 60.242 25.590 1.00 14.32 1039 VAL A C 1
ATOM 724 O O . VAL A 1 97 ? -2.088 61.457 25.720 1.00 15.26 1039 VAL A O 1
ATOM 728 N N . SER A 1 98 ? -2.228 59.631 24.409 1.00 14.30 1040 SER A N 1
ATOM 729 C CA . SER A 1 98 ? -2.015 60.360 23.164 1.00 16.08 1040 SER A CA 1
ATOM 730 C C . SER A 1 98 ? -3.296 60.626 22.385 1.00 19.49 1040 SER A C 1
ATOM 731 O O . SER A 1 98 ? -3.257 61.198 21.299 1.00 20.20 1040 SER A O 1
ATOM 734 N N . GLN A 1 99 ? -4.428 60.212 22.940 1.00 21.96 1041 GLN A N 1
ATOM 735 C CA . GLN A 1 99 ? -5.712 60.420 22.284 1.00 26.29 1041 GLN A CA 1
ATOM 736 C C . GLN A 1 99 ? -6.505 61.487 23.033 1.00 26.90 1041 GLN A C 1
ATOM 737 O O . GLN A 1 99 ? -6.582 61.466 24.262 1.00 26.75 1041 GLN A O 1
ATOM 743 N N . GLY A 1 100 ? -7.078 62.428 22.289 1.00 28.06 1042 GLY A N 1
ATOM 744 C CA . GLY A 1 100 ? -7.854 63.488 22.909 1.00 29.64 1042 GLY A CA 1
ATOM 745 C C . GLY A 1 100 ? -6.979 64.582 23.486 1.00 29.99 1042 GLY A C 1
ATOM 746 O O . GLY A 1 100 ? -5.761 64.577 23.298 1.00 31.50 1042 GLY A O 1
ATOM 747 N N . GLN A 1 101 ? -7.596 65.523 24.194 1.00 30.06 1043 GLN A N 1
ATOM 748 C CA . GLN A 1 101 ? -6.854 66.623 24.790 1.00 30.21 1043 GLN A CA 1
ATOM 749 C C . GLN A 1 101 ? -7.165 66.846 26.264 1.00 28.52 1043 GLN A C 1
ATOM 750 O O . GLN A 1 101 ? -8.299 66.670 26.710 1.00 29.40 1043 GLN A O 1
ATOM 756 N N . PRO A 1 102 ? -6.147 67.245 27.041 1.00 25.95 1044 PRO A N 1
ATOM 757 C CA . PRO A 1 102 ? -4.798 67.458 26.511 1.00 23.11 1044 PRO A CA 1
ATOM 758 C C . PRO A 1 102 ? -3.974 66.172 26.457 1.00 21.36 1044 PRO A C 1
ATOM 759 O O . PRO A 1 102 ? -4.348 65.155 27.041 1.00 20.79 1044 PRO A O 1
ATOM 763 N N . THR A 1 103 ? -2.861 66.226 25.734 1.00 16.70 1045 THR A N 1
ATOM 764 C CA . THR A 1 103 ? -1.956 65.091 25.622 1.00 14.18 1045 THR A CA 1
ATOM 765 C C . THR A 1 103 ? -1.352 64.949 27.013 1.00 13.35 1045 THR A C 1
ATOM 766 O O . THR A 1 103 ? -1.008 65.951 27.635 1.00 12.84 1045 THR A O 1
ATOM 770 N N . LEU A 1 104 ? -1.228 63.721 27.508 1.00 11.90 1046 LEU A N 1
ATOM 771 C CA . LEU A 1 104 ? -0.695 63.513 28.851 1.00 13.02 1046 LEU A CA 1
ATOM 772 C C . LEU A 1 104 ? 0.373 62.434 28.938 1.00 11.74 1046 LEU A C 1
ATOM 773 O O . LEU A 1 104 ? 0.372 61.477 28.170 1.00 12.13 1046 LEU A O 1
ATOM 778 N N . VAL A 1 105 ? 1.281 62.605 29.891 1.00 10.61 1047 VAL A N 1
ATOM 779 C CA . VAL A 1 105 ? 2.320 61.622 30.163 1.00 11.31 1047 VAL A CA 1
ATOM 780 C C . VAL A 1 105 ? 2.205 61.350 31.667 1.00 11.45 1047 VAL A C 1
ATOM 781 O O . VAL A 1 105 ? 2.235 62.280 32.471 1.00 12.70 1047 VAL A O 1
ATOM 785 N N . ILE A 1 106 ? 2.042 60.082 32.035 1.00 10.88 1048 ILE A N 1
ATOM 786 C CA . ILE A 1 106 ? 1.890 59.686 33.436 1.00 10.26 1048 ILE A CA 1
ATOM 787 C C . ILE A 1 106 ? 3.235 59.221 33.990 1.00 9.61 1048 ILE A C 1
ATOM 788 O O . ILE A 1 106 ? 3.832 58.281 33.465 1.00 10.37 1048 ILE A O 1
ATOM 793 N N . MET A 1 107 ? 3.690 59.877 35.058 1.00 9.32 1049 MET A N 1
ATOM 794 C CA . MET A 1 107 ? 4.981 59.581 35.677 1.00 10.13 1049 MET A CA 1
ATOM 795 C C . MET A 1 107 ? 4.921 59.216 37.156 1.00 10.90 1049 MET A C 1
ATOM 796 O O . MET A 1 107 ? 3.959 59.530 37.861 1.00 10.28 1049 MET A O 1
ATOM 801 N N . GLU A 1 108 ? 5.981 58.561 37.617 1.00 11.42 1050 GLU A N 1
ATOM 802 C CA . GLU A 1 108 ? 6.123 58.193 39.019 1.00 10.82 1050 GLU A CA 1
ATOM 803 C C . GLU A 1 108 ? 6.103 59.508 39.800 1.00 11.77 1050 GLU A C 1
ATOM 804 O O . GLU A 1 108 ? 6.789 60.458 39.431 1.00 11.61 1050 GLU A O 1
ATOM 810 N N . LEU A 1 109 ? 5.317 59.569 40.869 1.00 10.68 1051 LEU A N 1
ATOM 811 C CA . LEU A 1 109 ? 5.228 60.786 41.669 1.00 10.81 1051 LEU A CA 1
ATOM 812 C C . LEU A 1 109 ? 6.391 60.891 42.655 1.00 10.88 1051 LEU A C 1
ATOM 813 O O . LEU A 1 109 ? 6.733 59.922 43.336 1.00 12.01 1051 LEU A O 1
ATOM 818 N N . MET A 1 110 ? 7.001 62.072 42.709 1.00 10.35 1052 MET A N 1
ATOM 819 C CA . MET A 1 110 ? 8.115 62.342 43.617 1.00 10.95 1052 MET A CA 1
ATOM 820 C C . MET A 1 110 ? 7.595 63.446 44.539 1.00 11.22 1052 MET A C 1
ATOM 821 O O . MET A 1 110 ? 7.751 64.639 44.267 1.00 11.24 1052 MET A O 1
ATOM 826 N N . THR A 1 111 ? 6.969 63.023 45.632 1.00 11.84 1053 THR A N 1
ATOM 827 C CA . THR A 1 111 ? 6.333 63.932 46.579 1.00 13.56 1053 THR A CA 1
ATOM 828 C C . THR A 1 111 ? 7.142 65.046 47.226 1.00 13.19 1053 THR A C 1
ATOM 829 O O . THR A 1 111 ? 6.563 66.033 47.684 1.00 13.25 1053 THR A O 1
ATOM 833 N N . ARG A 1 112 ? 8.463 64.915 47.274 1.00 13.07 1054 ARG A N 1
ATOM 834 C CA . ARG A 1 112 ? 9.254 65.964 47.898 1.00 12.63 1054 ARG A CA 1
ATOM 835 C C . ARG A 1 112 ? 9.872 66.959 46.918 1.00 13.12 1054 ARG A C 1
ATOM 836 O O . ARG A 1 112 ? 10.670 67.804 47.308 1.00 14.83 1054 ARG A O 1
ATOM 844 N N . GLY A 1 113 ? 9.479 66.864 45.647 1.00 11.62 1055 GLY A N 1
ATOM 845 C CA . GLY A 1 113 ? 9.963 67.797 44.641 1.00 12.62 1055 GLY A CA 1
ATOM 846 C C . GLY A 1 113 ? 11.401 67.656 44.188 1.00 11.85 1055 GLY A C 1
ATOM 847 O O . GLY A 1 113 ? 12.029 66.618 44.398 1.00 14.51 1055 GLY A O 1
ATOM 848 N N . ASP A 1 114 ? 11.931 68.703 43.560 1.00 11.09 1056 ASP A N 1
ATOM 849 C CA . ASP A 1 114 ? 13.306 68.657 43.072 1.00 9.82 1056 ASP A CA 1
ATOM 850 C C . ASP A 1 114 ? 14.317 68.847 44.201 1.00 11.39 1056 ASP A C 1
ATOM 851 O O . ASP A 1 114 ? 14.032 69.491 45.212 1.00 10.71 1056 ASP A O 1
ATOM 856 N N . LEU A 1 115 ? 15.511 68.298 44.001 1.00 10.03 1057 LEU A N 1
ATOM 857 C CA . LEU A 1 115 ? 16.572 68.355 44.998 1.00 10.48 1057 LEU A CA 1
ATOM 858 C C . LEU A 1 115 ? 17.058 69.760 45.353 1.00 9.28 1057 LEU A C 1
ATOM 859 O O . LEU A 1 115 ? 17.437 70.010 46.497 1.00 10.87 1057 LEU A O 1
ATOM 864 N N . LYS A 1 116 ? 17.059 70.677 44.391 1.00 9.61 1058 LYS A N 1
ATOM 865 C CA . LYS A 1 116 ? 17.508 72.034 44.682 1.00 10.99 1058 LYS A CA 1
ATOM 866 C C . LYS A 1 116 ? 16.547 72.701 45.664 1.00 12.56 1058 LYS A C 1
ATOM 867 O O . LYS A 1 116 ? 16.974 73.295 46.658 1.00 12.76 1058 LYS A O 1
ATOM 873 N N . SER A 1 117 ? 15.250 72.598 45.385 1.00 12.03 1059 SER A N 1
ATOM 874 C CA . SER A 1 117 ? 14.238 73.186 46.258 1.00 14.18 1059 SER A CA 1
ATOM 875 C C . SER A 1 117 ? 14.310 72.526 47.631 1.00 14.35 1059 SER A C 1
ATOM 876 O O . SER A 1 117 ? 14.242 73.199 48.662 1.00 16.62 1059 SER A O 1
ATOM 879 N N . TYR A 1 118 ? 14.452 71.204 47.632 1.00 13.97 1060 TYR A N 1
ATOM 880 C CA . TYR A 1 118 ? 14.544 70.439 48.868 1.00 14.08 1060 TYR A CA 1
ATOM 881 C C . TYR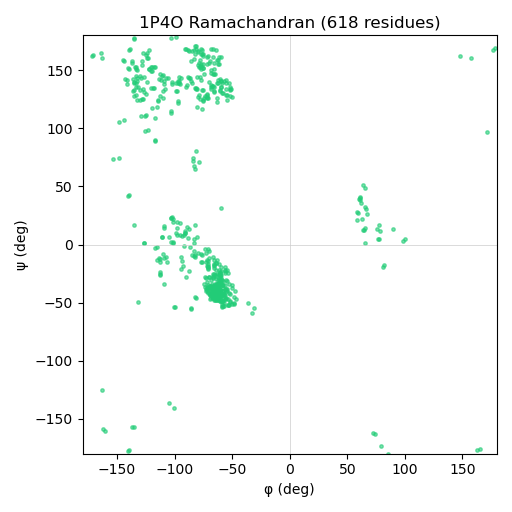 A 1 118 ? 15.717 70.916 49.723 1.00 14.23 1060 TYR A C 1
ATOM 882 O O . TYR A 1 118 ? 15.549 71.231 50.902 1.00 14.04 1060 TYR A O 1
ATOM 891 N N . LEU A 1 119 ? 16.903 70.970 49.124 1.00 12.35 1061 LEU A N 1
ATOM 892 C CA . LEU A 1 119 ? 18.095 71.405 49.845 1.00 14.01 1061 LEU A CA 1
ATOM 893 C C . LEU A 1 119 ? 17.960 72.816 50.416 1.00 15.61 1061 LEU A C 1
ATOM 894 O O . LEU A 1 119 ? 18.340 73.067 51.558 1.00 16.40 1061 LEU A O 1
ATOM 899 N N . ARG A 1 120 ? 17.420 73.741 49.631 1.00 17.00 1062 ARG A N 1
ATOM 900 C CA . ARG A 1 120 ? 17.270 75.114 50.107 1.00 19.27 1062 ARG A CA 1
ATOM 901 C C . ARG A 1 120 ? 16.271 75.262 51.254 1.00 20.76 1062 ARG A C 1
ATOM 902 O O . ARG A 1 120 ? 16.416 76.147 52.099 1.00 21.07 1062 ARG A O 1
ATOM 910 N N . SER A 1 121 ? 15.276 74.383 51.298 1.00 20.88 1063 SER A N 1
ATOM 911 C CA . SER A 1 121 ? 14.263 74.440 52.350 1.00 22.96 1063 SER A CA 1
ATOM 912 C C . SER A 1 121 ? 14.803 73.985 53.702 1.00 24.40 1063 SER A C 1
ATOM 913 O O . SER A 1 121 ? 14.180 74.221 54.737 1.00 24.77 1063 SER A O 1
ATOM 916 N N . LEU A 1 122 ? 15.958 73.329 53.693 1.00 24.54 1064 LEU A N 1
ATOM 917 C CA . LEU A 1 122 ? 16.552 72.836 54.931 1.00 25.93 1064 LEU A CA 1
ATOM 918 C C . LEU A 1 122 ? 17.181 73.936 55.782 1.00 27.80 1064 LEU A C 1
ATOM 919 O O . LEU A 1 122 ? 17.154 73.866 57.010 1.00 26.93 1064 LEU A O 1
ATOM 924 N N . ARG A 1 123 ? 17.742 74.950 55.130 1.00 29.48 1065 ARG A N 1
ATOM 925 C CA . ARG A 1 123 ? 18.403 76.037 55.842 1.00 32.70 1065 ARG A CA 1
ATOM 926 C C . ARG A 1 123 ? 17.512 76.800 56.821 1.00 33.13 1065 ARG A C 1
ATOM 927 O O . ARG A 1 123 ? 17.862 76.952 57.993 1.00 33.70 1065 ARG A O 1
ATOM 935 N N . PRO A 1 124 ? 16.353 77.294 56.360 1.00 33.13 1066 PRO A N 1
ATOM 936 C CA . PRO A 1 124 ? 15.467 78.034 57.264 1.00 33.67 1066 PRO A CA 1
ATOM 937 C C . PRO A 1 124 ? 14.989 77.204 58.455 1.00 33.68 1066 PRO A C 1
ATOM 938 O O . PRO A 1 124 ? 14.748 77.741 59.536 1.00 34.00 1066 PRO A O 1
ATOM 942 N N . ALA A 1 125 ? 14.863 75.896 58.254 1.00 32.98 1067 ALA A N 1
ATOM 943 C CA . ALA A 1 125 ? 14.421 74.999 59.314 1.00 32.36 1067 ALA A CA 1
ATOM 944 C C . ALA A 1 125 ? 15.480 74.901 60.410 1.00 31.92 1067 ALA A C 1
ATOM 945 O O . ALA A 1 125 ? 15.157 74.883 61.597 1.00 30.48 1067 ALA A O 1
ATOM 947 N N . MET A 1 126 ? 16.745 74.835 60.007 1.00 31.37 1068 MET A N 1
ATOM 948 C CA . MET A 1 126 ? 17.842 74.747 60.964 1.00 31.47 1068 MET A CA 1
ATOM 949 C C . MET A 1 126 ? 18.025 76.069 61.693 1.00 31.62 1068 MET A C 1
ATOM 950 O O . MET A 1 126 ? 18.374 76.096 62.874 1.00 31.15 1068 MET A O 1
ATOM 955 N N . ALA A 1 127 ? 17.793 77.165 60.980 1.00 31.17 1069 ALA A N 1
ATOM 956 C CA . ALA A 1 127 ? 17.930 78.491 61.564 1.00 32.15 1069 ALA A CA 1
ATOM 957 C C . ALA A 1 127 ? 16.887 78.705 62.657 1.00 32.40 1069 ALA A C 1
ATOM 958 O O . ALA A 1 127 ? 17.093 79.503 63.573 1.00 32.68 1069 ALA A O 1
ATOM 960 N N . ASN A 1 128 ? 15.773 77.985 62.561 1.00 31.74 1070 ASN A N 1
ATOM 961 C CA . ASN A 1 128 ? 14.698 78.110 63.540 1.00 32.58 1070 ASN A CA 1
ATOM 962 C C . ASN A 1 128 ? 14.762 77.109 64.697 1.00 31.96 1070 ASN A C 1
ATOM 963 O O . ASN A 1 128 ? 14.071 77.285 65.701 1.00 32.67 1070 ASN A O 1
ATOM 968 N N . ASN A 1 129 ? 15.575 76.063 64.563 1.00 30.33 1071 ASN A N 1
ATOM 969 C CA . ASN A 1 129 ? 15.703 75.069 65.630 1.00 28.21 1071 ASN A CA 1
ATOM 970 C C . ASN A 1 129 ? 17.128 74.529 65.749 1.00 27.55 1071 ASN A C 1
ATOM 971 O O . ASN A 1 129 ? 17.578 73.749 64.911 1.00 25.65 1071 ASN A O 1
ATOM 976 N N . PRO A 1 130 ? 17.848 74.931 66.809 1.00 27.98 1072 PRO A N 1
ATOM 977 C CA . PRO A 1 130 ? 19.228 74.509 67.073 1.00 27.64 1072 PRO A CA 1
ATOM 978 C C . PRO A 1 130 ? 19.406 72.992 67.156 1.00 27.87 1072 PRO A C 1
ATOM 979 O O . PRO A 1 130 ? 20.519 72.482 67.024 1.00 27.61 1072 PRO A O 1
ATOM 983 N N . VAL A 1 131 ? 18.311 72.273 67.383 1.00 27.35 1073 VAL A N 1
ATOM 984 C CA . VAL A 1 131 ? 18.370 70.818 67.484 1.00 27.51 1073 VAL A CA 1
ATOM 985 C C . VAL A 1 131 ? 18.704 70.171 66.143 1.00 27.67 1073 VAL A C 1
ATOM 986 O O . VAL A 1 131 ? 19.334 69.111 66.091 1.00 27.45 1073 VAL A O 1
ATOM 990 N N . LEU A 1 132 ? 18.286 70.815 65.060 1.00 27.52 1074 LEU A N 1
ATOM 991 C CA . LEU A 1 132 ? 18.535 70.285 63.728 1.00 28.87 1074 LEU A CA 1
ATOM 992 C C . LEU A 1 132 ? 19.947 70.586 63.248 1.00 28.95 1074 LEU A C 1
ATOM 993 O O . LEU A 1 132 ? 20.507 71.641 63.536 1.00 30.04 1074 LEU A O 1
ATOM 998 N N . ALA A 1 133 ? 20.516 69.641 62.512 1.00 30.88 1075 ALA A N 1
ATOM 999 C CA . ALA A 1 133 ? 21.857 69.789 61.969 1.00 31.13 1075 ALA A CA 1
ATOM 1000 C C . ALA A 1 133 ? 21.799 69.497 60.476 1.00 30.16 1075 ALA A C 1
ATOM 1001 O O . ALA A 1 133 ? 20.881 68.829 60.004 1.00 31.45 1075 ALA A O 1
ATOM 1003 N N . PRO A 1 134 ? 22.780 69.995 59.709 1.00 29.77 1076 PRO A N 1
ATOM 1004 C CA . PRO A 1 134 ? 22.784 69.750 58.266 1.00 27.94 1076 PRO A CA 1
ATOM 1005 C C . PRO A 1 134 ? 22.880 68.254 57.988 1.00 25.85 1076 PRO A C 1
ATOM 1006 O O . PRO A 1 134 ? 23.261 67.478 58.865 1.00 24.45 1076 PRO A O 1
ATOM 1010 N N . PRO A 1 135 ? 22.524 67.828 56.767 1.00 24.57 1077 PRO A N 1
ATOM 1011 C CA . PRO A 1 135 ? 22.593 66.404 56.429 1.00 23.92 1077 PRO A CA 1
ATOM 1012 C C . PRO A 1 135 ? 23.965 65.820 56.758 1.00 22.58 1077 PRO A C 1
ATOM 1013 O O . PRO A 1 135 ? 24.999 66.415 56.447 1.00 22.86 1077 PRO A O 1
ATOM 1017 N N . SER A 1 136 ? 23.965 64.655 57.396 1.00 21.55 1078 SER A N 1
ATOM 1018 C CA . SER A 1 136 ? 25.204 63.988 57.776 1.00 19.29 1078 SER A CA 1
ATOM 1019 C C . SER A 1 136 ? 25.972 63.536 56.544 1.00 18.91 1078 SER A C 1
ATOM 1020 O O . SER A 1 136 ? 25.442 63.544 55.432 1.00 18.08 1078 SER A O 1
ATOM 1023 N N . LEU A 1 137 ? 27.224 63.138 56.744 1.00 18.01 1079 LEU A N 1
ATOM 1024 C CA . LEU A 1 137 ? 28.033 62.656 55.638 1.00 16.95 1079 LEU A CA 1
ATOM 1025 C C . LEU A 1 137 ? 27.370 61.405 55.077 1.00 17.10 1079 LEU A C 1
ATOM 1026 O O . LEU A 1 137 ? 27.357 61.187 53.865 1.00 15.78 1079 LEU A O 1
ATOM 1031 N N . SER A 1 138 ? 26.799 60.593 55.963 1.00 15.52 1080 SER A N 1
ATOM 1032 C CA . SER A 1 138 ? 26.141 59.360 55.549 1.00 16.92 1080 SER A CA 1
ATOM 1033 C C . SER A 1 138 ? 24.967 59.632 54.616 1.00 16.39 1080 SER A C 1
ATOM 1034 O O . SER A 1 138 ? 24.776 58.929 53.625 1.00 15.42 1080 SER A O 1
ATOM 1037 N N . LYS A 1 139 ? 24.177 60.649 54.939 1.00 14.86 1081 LYS A N 1
ATOM 1038 C CA . LYS A 1 139 ? 23.029 60.987 54.108 1.00 15.21 1081 LYS A CA 1
ATOM 1039 C C . LYS A 1 139 ? 23.467 61.585 52.781 1.00 14.17 1081 LYS A C 1
ATOM 1040 O O . LYS A 1 139 ? 22.859 61.312 51.744 1.00 13.96 1081 LYS A O 1
ATOM 1046 N N . MET A 1 140 ? 24.522 62.394 52.806 1.00 13.34 1082 MET A N 1
ATOM 1047 C CA . MET A 1 140 ? 25.005 63.000 51.570 1.00 13.26 1082 MET A CA 1
ATOM 1048 C C . MET A 1 140 ? 25.593 61.938 50.648 1.00 13.89 1082 MET A C 1
ATOM 1049 O O . MET A 1 140 ? 25.430 62.010 49.432 1.00 12.55 1082 MET A O 1
ATOM 1054 N N . ILE A 1 141 ? 26.271 60.950 51.223 1.00 12.67 1083 ILE A N 1
ATOM 1055 C CA . ILE A 1 141 ? 26.848 59.873 50.428 1.00 14.32 1083 ILE A CA 1
ATOM 1056 C C . ILE A 1 141 ? 25.732 59.030 49.814 1.00 14.35 1083 ILE A C 1
ATOM 1057 O O . ILE A 1 141 ? 25.837 58.585 48.667 1.00 13.27 1083 ILE A O 1
ATOM 1062 N N . GLN A 1 142 ? 24.665 58.812 50.580 1.00 13.90 1084 GLN A N 1
ATOM 1063 C CA . GLN A 1 142 ? 23.533 58.031 50.093 1.00 13.15 1084 GLN A CA 1
ATOM 1064 C C . GLN A 1 142 ? 22.941 58.716 48.856 1.00 13.67 1084 GLN A C 1
ATOM 1065 O O . GLN A 1 142 ? 22.652 58.059 47.855 1.00 11.86 1084 GLN A O 1
ATOM 1071 N N . MET A 1 143 ? 22.768 60.033 48.926 1.00 14.29 1085 MET A N 1
ATOM 1072 C CA . MET A 1 143 ? 22.234 60.780 47.784 1.00 14.16 1085 MET A CA 1
ATOM 1073 C C . MET A 1 143 ? 23.195 60.676 46.602 1.00 13.33 1085 MET A C 1
ATOM 1074 O O . MET A 1 143 ? 22.780 60.450 45.461 1.00 12.21 1085 MET A O 1
ATOM 1079 N N . ALA A 1 144 ? 24.483 60.854 46.879 1.00 12.49 1086 ALA A N 1
ATOM 1080 C CA . ALA A 1 144 ? 25.503 60.788 45.842 1.00 11.81 1086 ALA A CA 1
ATOM 1081 C C . ALA A 1 144 ? 25.448 59.457 45.103 1.00 12.39 1086 ALA A C 1
ATOM 1082 O O . ALA A 1 144 ? 25.482 59.417 43.874 1.00 12.56 1086 ALA A O 1
ATOM 1084 N N . GLY A 1 145 ? 25.357 58.368 45.861 1.00 11.51 1087 GLY A N 1
ATOM 1085 C CA . GLY A 1 145 ? 25.304 57.050 45.257 1.00 11.04 1087 GLY A CA 1
ATOM 1086 C C . GLY A 1 145 ? 24.039 56.806 44.452 1.00 9.73 1087 GLY A C 1
ATOM 1087 O O . GLY A 1 145 ? 24.072 56.147 43.417 1.00 10.78 1087 GLY A O 1
ATOM 1088 N N . GLU A 1 146 ? 22.918 57.336 44.926 1.00 9.93 1088 GLU A N 1
ATOM 1089 C CA . GLU A 1 146 ? 21.652 57.166 44.230 1.00 8.39 1088 GLU A CA 1
ATOM 1090 C C . GLU A 1 146 ? 21.689 57.890 42.889 1.00 9.83 1088 GLU A C 1
ATOM 1091 O O . GLU A 1 146 ? 21.305 57.330 41.863 1.00 9.62 1088 GLU A O 1
ATOM 1097 N N . ILE A 1 147 ? 22.178 59.126 42.904 1.00 9.58 1089 ILE A N 1
ATOM 1098 C CA . ILE A 1 147 ? 22.291 59.928 41.692 1.00 9.97 1089 ILE A CA 1
ATOM 1099 C C . ILE A 1 147 ? 23.278 59.251 40.737 1.00 9.69 1089 ILE A C 1
ATOM 1100 O O . ILE A 1 147 ? 23.011 59.097 39.540 1.00 10.05 1089 ILE A O 1
ATOM 1105 N N . ALA A 1 148 ? 24.416 58.824 41.275 1.00 8.92 1090 ALA A N 1
ATOM 1106 C CA . ALA A 1 148 ? 25.430 58.170 40.459 1.00 9.45 1090 ALA A CA 1
ATOM 1107 C C . ALA A 1 148 ? 24.907 56.871 39.852 1.00 8.85 1090 ALA A C 1
ATOM 1108 O O . ALA A 1 148 ? 25.260 56.527 38.726 1.00 9.49 1090 ALA A O 1
ATOM 1110 N N . ASP A 1 149 ? 24.064 56.154 40.595 1.00 10.02 1091 ASP A N 1
ATOM 1111 C CA . ASP A 1 149 ? 23.514 54.896 40.098 1.00 10.52 1091 ASP A CA 1
ATOM 1112 C C . ASP A 1 149 ? 22.585 55.147 38.915 1.00 10.70 1091 ASP A C 1
ATOM 1113 O O . ASP A 1 149 ? 22.641 54.438 37.913 1.00 11.41 1091 ASP A O 1
ATOM 1118 N N . GLY A 1 150 ? 21.727 56.157 39.039 1.00 11.00 1092 GLY A N 1
ATOM 1119 C CA . GLY A 1 150 ? 20.823 56.479 37.950 1.00 10.99 1092 GLY A CA 1
ATOM 1120 C C . GLY A 1 150 ? 21.610 56.900 36.722 1.00 10.48 1092 GLY A C 1
ATOM 1121 O O . GLY A 1 150 ? 21.267 56.540 35.597 1.00 10.78 1092 GLY A O 1
ATOM 1122 N N . MET A 1 151 ? 22.673 57.669 36.933 1.00 9.54 1093 MET A N 1
ATOM 1123 C CA . MET A 1 151 ? 23.497 58.115 35.819 1.00 9.24 1093 MET A CA 1
ATOM 1124 C C . MET A 1 151 ? 24.283 56.960 35.203 1.00 9.02 1093 MET A C 1
ATOM 1125 O O . MET A 1 151 ? 24.460 56.911 33.991 1.00 9.67 1093 MET A O 1
ATOM 1130 N N . ALA A 1 152 ? 24.753 56.031 36.033 1.00 10.47 1094 ALA A N 1
ATOM 1131 C CA . ALA A 1 152 ? 25.499 54.886 35.519 1.00 12.84 1094 ALA A CA 1
ATOM 1132 C C . ALA A 1 152 ? 24.570 54.054 34.636 1.00 12.16 1094 ALA A C 1
ATOM 1133 O O . ALA A 1 152 ? 24.977 53.544 33.593 1.00 12.93 1094 ALA A O 1
ATOM 1135 N N . TYR A 1 153 ? 23.316 53.928 35.059 1.00 12.44 1095 TYR A N 1
ATOM 1136 C CA . TYR A 1 153 ? 22.332 53.170 34.297 1.00 11.79 1095 TYR A CA 1
ATOM 1137 C C . TYR A 1 153 ? 22.117 53.834 32.942 1.00 12.58 1095 TYR A C 1
ATOM 1138 O O . TYR A 1 153 ? 22.110 53.177 31.902 1.00 11.56 1095 TYR A O 1
ATOM 1147 N N . LEU A 1 154 ? 21.930 55.148 32.960 1.00 12.15 1096 LEU A N 1
ATOM 1148 C CA . LEU A 1 154 ? 21.714 55.879 31.726 1.00 11.92 1096 LEU A CA 1
ATOM 1149 C C . LEU A 1 154 ? 22.925 55.758 30.805 1.00 12.18 1096 LEU A C 1
ATOM 1150 O O . LEU A 1 154 ? 22.782 55.483 29.616 1.00 12.67 1096 LEU A O 1
ATOM 1155 N N . ASN A 1 155 ? 24.118 55.949 31.357 1.00 12.53 1097 ASN A N 1
ATOM 1156 C CA . ASN A 1 155 ? 25.335 55.857 30.560 1.00 14.76 1097 ASN A CA 1
ATOM 1157 C C . ASN A 1 155 ? 25.495 54.455 29.968 1.00 14.78 1097 ASN A C 1
ATOM 1158 O O . ASN A 1 155 ? 25.935 54.301 28.824 1.00 15.95 1097 ASN A O 1
ATOM 1163 N N . ALA A 1 156 ? 25.130 53.437 30.741 1.00 15.81 1098 ALA A N 1
ATOM 1164 C CA . ALA A 1 156 ? 25.238 52.056 30.275 1.00 17.04 1098 ALA A CA 1
ATOM 1165 C C . ALA A 1 156 ? 24.326 51.816 29.079 1.00 18.43 1098 ALA A C 1
ATOM 1166 O O . ALA A 1 156 ? 24.573 50.925 28.265 1.00 20.44 1098 ALA A O 1
ATOM 1168 N N . ASN A 1 157 ? 23.264 52.607 28.977 1.00 16.65 1099 ASN A N 1
ATOM 1169 C CA . ASN A 1 157 ? 22.334 52.474 27.866 1.00 17.01 1099 ASN A CA 1
ATOM 1170 C C . ASN A 1 157 ? 22.640 53.507 26.785 1.00 16.71 1099 ASN A C 1
ATOM 1171 O O . ASN A 1 157 ? 21.803 53.815 25.935 1.00 16.95 1099 ASN A O 1
ATOM 1176 N N . LYS A 1 158 ? 23.863 54.030 26.843 1.00 15.87 1100 LYS A N 1
ATOM 1177 C CA . LYS A 1 158 ? 24.380 54.997 25.881 1.00 16.80 1100 LYS A CA 1
ATOM 1178 C C . LYS A 1 158 ? 23.719 56.373 25.869 1.00 16.59 1100 LYS A C 1
ATOM 1179 O O . LYS A 1 158 ? 23.663 57.033 24.830 1.00 17.02 1100 LYS A O 1
ATOM 1185 N N . PHE A 1 159 ? 23.229 56.810 27.023 1.00 13.31 1101 PHE A N 1
ATOM 1186 C CA . PHE A 1 159 ? 22.605 58.124 27.123 1.00 13.83 1101 PHE A CA 1
ATOM 1187 C C . PHE A 1 159 ? 23.420 59.065 27.995 1.00 12.81 1101 PHE A C 1
ATOM 1188 O O . PHE A 1 159 ? 23.998 58.648 28.999 1.00 15.63 1101 PHE A O 1
ATOM 1196 N N . VAL A 1 160 ? 23.469 60.331 27.597 1.00 11.99 1102 VAL A N 1
ATOM 1197 C CA . VAL A 1 160 ? 24.137 61.359 28.382 1.00 12.81 1102 VAL A CA 1
ATOM 1198 C C . VAL A 1 160 ? 23.024 62.327 28.765 1.00 12.28 1102 VAL A C 1
ATOM 1199 O O . VAL A 1 160 ? 22.013 62.441 28.061 1.00 13.33 1102 VAL A O 1
ATOM 1203 N N . HIS A 1 161 ? 23.195 63.015 29.884 1.00 11.65 1103 HIS A N 1
ATOM 1204 C CA . HIS A 1 161 ? 22.176 63.933 30.361 1.00 11.96 1103 HIS A CA 1
ATOM 1205 C C . HIS A 1 161 ? 22.265 65.335 29.751 1.00 13.07 1103 HIS A C 1
ATOM 1206 O O . HIS A 1 161 ? 21.294 65.837 29.184 1.00 14.79 1103 HIS A O 1
ATOM 1213 N N . ARG A 1 162 ? 23.436 65.951 29.875 1.00 13.56 1104 ARG A N 1
ATOM 1214 C CA . ARG A 1 162 ? 23.706 67.302 29.375 1.00 13.61 1104 ARG A CA 1
ATOM 1215 C C . ARG A 1 162 ? 23.208 68.410 30.305 1.00 12.53 1104 ARG A C 1
ATOM 1216 O O . ARG A 1 162 ? 23.656 69.552 30.193 1.00 13.61 1104 ARG A O 1
ATOM 1224 N N . ASP A 1 163 ? 22.286 68.093 31.213 1.00 11.13 1105 ASP A N 1
ATOM 1225 C CA . ASP A 1 163 ? 21.791 69.103 32.150 1.00 11.54 1105 ASP A CA 1
ATOM 1226 C C . ASP A 1 163 ? 21.607 68.529 33.558 1.00 11.83 1105 ASP A C 1
ATOM 1227 O O . ASP A 1 163 ? 20.609 68.799 34.233 1.00 10.90 1105 ASP A O 1
ATOM 1232 N N . LEU A 1 164 ? 22.579 67.728 33.993 1.00 10.65 1106 LEU A N 1
ATOM 1233 C CA . LEU A 1 164 ? 22.537 67.147 35.328 1.00 8.32 1106 LEU A CA 1
ATOM 1234 C C . LEU A 1 164 ? 22.817 68.277 36.319 1.00 9.13 1106 LEU A C 1
ATOM 1235 O O . LEU A 1 164 ? 23.782 69.028 36.172 1.00 9.72 1106 LEU A O 1
ATOM 1240 N N . ALA A 1 165 ? 21.949 68.397 37.313 1.00 8.28 1107 ALA A N 1
ATOM 1241 C CA . ALA A 1 165 ? 22.048 69.438 38.329 1.00 9.20 1107 ALA A CA 1
ATOM 1242 C C . ALA A 1 165 ? 21.032 69.096 39.402 1.00 9.43 1107 ALA A C 1
ATOM 1243 O O . ALA A 1 165 ? 20.123 68.306 39.159 1.00 7.89 1107 ALA A O 1
ATOM 1245 N N . ALA A 1 166 ? 21.171 69.692 40.582 1.00 9.26 1108 ALA A N 1
ATOM 1246 C CA . ALA A 1 166 ? 20.234 69.407 41.661 1.00 9.46 1108 ALA A CA 1
ATOM 1247 C C . ALA A 1 166 ? 18.781 69.671 41.260 1.00 10.16 1108 ALA A C 1
ATOM 1248 O O . ALA A 1 166 ? 17.882 68.915 41.636 1.00 9.52 1108 ALA A O 1
ATOM 1250 N N . ARG A 1 167 ? 18.555 70.738 40.496 1.00 9.05 1109 ARG A N 1
ATOM 1251 C CA . ARG A 1 167 ? 17.203 71.095 40.065 1.00 9.18 1109 ARG A CA 1
ATOM 1252 C C . ARG A 1 167 ? 16.585 70.033 39.161 1.00 10.38 1109 ARG A C 1
ATOM 1253 O O . ARG A 1 167 ? 15.368 70.029 38.952 1.00 10.39 1109 ARG A O 1
ATOM 1261 N N . ASN A 1 168 ? 17.419 69.143 38.625 1.00 9.99 1110 ASN A N 1
ATOM 1262 C CA . ASN A 1 168 ? 16.925 68.086 37.752 1.00 9.23 1110 ASN A CA 1
ATOM 1263 C C . ASN A 1 168 ? 16.980 66.692 38.370 1.00 10.49 1110 ASN A C 1
ATOM 1264 O O . ASN A 1 168 ? 16.880 65.679 37.676 1.00 11.58 1110 ASN A O 1
ATOM 1269 N N . CYS A 1 169 ? 17.152 66.662 39.687 1.00 11.20 1111 CYS A N 1
ATOM 1270 C CA . CYS A 1 169 ? 17.130 65.425 40.457 1.00 10.09 1111 CYS A CA 1
ATOM 1271 C C . CYS A 1 169 ? 15.861 65.580 41.287 1.00 11.33 1111 CYS A C 1
ATOM 1272 O O . CYS A 1 169 ? 15.503 66.702 41.658 1.00 11.39 1111 CYS A O 1
ATOM 1275 N N . MET A 1 170 ? 15.178 64.474 41.567 1.00 9.58 1112 MET A N 1
ATOM 1276 C CA . MET A 1 170 ? 13.932 64.517 42.330 1.00 10.80 1112 MET A CA 1
ATOM 1277 C C . MET A 1 170 ? 14.011 63.709 43.615 1.00 11.13 1112 MET A C 1
ATOM 1278 O O . MET A 1 170 ? 14.759 62.741 43.702 1.00 11.15 1112 MET A O 1
ATOM 1283 N N . VAL A 1 171 ? 13.223 64.111 44.609 1.00 10.38 1113 VAL A N 1
ATOM 1284 C CA . VAL A 1 171 ? 13.228 63.438 45.903 1.00 11.40 1113 VAL A CA 1
ATOM 1285 C C . VAL A 1 171 ? 11.892 62.753 46.162 1.00 11.54 1113 VAL A C 1
ATOM 1286 O O . VAL A 1 171 ? 10.840 63.392 46.126 1.00 12.11 1113 VAL A O 1
ATOM 1290 N N . ALA A 1 172 ? 11.947 61.451 46.426 1.00 11.95 1114 ALA A N 1
ATOM 1291 C CA . ALA A 1 172 ? 10.746 60.660 46.676 1.00 12.62 1114 ALA A CA 1
ATOM 1292 C C . ALA A 1 172 ? 10.225 60.779 48.104 1.00 14.44 1114 ALA A C 1
ATOM 1293 O O . ALA A 1 172 ? 10.874 61.350 48.980 1.00 14.42 1114 ALA A O 1
ATOM 1295 N N . GLU A 1 173 ? 9.037 60.227 48.323 1.00 15.59 1115 GLU A N 1
ATOM 1296 C CA . GLU A 1 173 ? 8.407 60.244 49.635 1.00 16.99 1115 GLU A CA 1
ATOM 1297 C C . GLU A 1 173 ? 9.354 59.700 50.702 1.00 16.96 1115 GLU A C 1
ATOM 1298 O O . GLU A 1 173 ? 9.432 60.247 51.805 1.00 16.79 1115 GLU A O 1
ATOM 1304 N N . ASP A 1 174 ? 10.075 58.629 50.373 1.00 16.66 1116 ASP A N 1
ATOM 1305 C CA . ASP A 1 174 ? 11.003 58.026 51.328 1.00 16.84 1116 ASP A CA 1
ATOM 1306 C C . ASP A 1 174 ? 12.407 58.624 51.271 1.00 16.13 1116 ASP A C 1
ATOM 1307 O O . ASP A 1 174 ? 13.354 58.050 51.808 1.00 17.77 1116 ASP A O 1
ATOM 1312 N N . PHE A 1 175 ? 12.523 59.779 50.617 1.00 15.72 1117 PHE A N 1
ATOM 1313 C CA . PHE A 1 175 ? 13.781 60.515 50.489 1.00 15.60 1117 PHE A CA 1
ATOM 1314 C C . PHE A 1 175 ? 14.805 59.995 49.483 1.00 14.45 1117 PHE A C 1
ATOM 1315 O O . PHE A 1 175 ? 15.911 60.526 49.390 1.00 14.37 1117 PHE A O 1
ATOM 1323 N N . THR A 1 176 ? 14.439 58.968 48.725 1.00 13.31 1118 THR A N 1
ATOM 1324 C CA . THR A 1 176 ? 15.340 58.434 47.708 1.00 12.19 1118 THR A CA 1
ATOM 1325 C C . THR A 1 176 ? 15.476 59.500 46.620 1.00 12.56 1118 THR A C 1
ATOM 1326 O O . THR A 1 176 ? 14.489 60.113 46.223 1.00 12.03 1118 THR A O 1
ATOM 1330 N N . VAL A 1 177 ? 16.695 59.726 46.147 1.00 10.10 1119 VAL A N 1
ATOM 1331 C CA . VAL A 1 177 ? 16.915 60.705 45.089 1.00 10.27 1119 VAL A CA 1
ATOM 1332 C C . VAL A 1 177 ? 17.005 59.958 43.764 1.00 10.59 1119 VAL A C 1
ATOM 1333 O O . VAL A 1 177 ? 17.604 58.882 43.684 1.00 10.60 1119 VAL A O 1
ATOM 1337 N N . LYS A 1 178 ? 16.387 60.519 42.727 1.00 9.45 1120 LYS A N 1
ATOM 1338 C CA . LYS A 1 178 ? 16.395 59.894 41.414 1.00 10.64 1120 LYS A CA 1
ATOM 1339 C C . LYS A 1 178 ? 16.631 60.930 40.324 1.00 10.16 1120 LYS A C 1
ATOM 1340 O O . LYS A 1 178 ? 16.393 62.123 40.524 1.00 11.60 1120 LYS A O 1
ATOM 1346 N N . ILE A 1 179 ? 17.111 60.472 39.174 1.00 10.91 1121 ILE A N 1
ATOM 1347 C CA . ILE A 1 179 ? 17.334 61.365 38.043 1.00 9.27 1121 ILE A CA 1
ATOM 1348 C C . ILE A 1 179 ? 15.941 61.724 37.526 1.00 10.73 1121 ILE A C 1
ATOM 1349 O O . ILE A 1 179 ? 15.127 60.841 37.253 1.00 10.15 1121 ILE A O 1
ATOM 1354 N N . GLY A 1 180 ? 15.665 63.020 37.405 1.00 10.90 1122 GLY A N 1
ATOM 1355 C CA . GLY A 1 180 ? 14.355 63.451 36.952 1.00 12.02 1122 GLY A CA 1
ATOM 1356 C C . GLY A 1 180 ? 14.067 63.305 35.473 1.00 12.81 1122 GLY A C 1
ATOM 1357 O O . GLY A 1 180 ? 14.975 63.161 34.648 1.00 11.60 1122 GLY A O 1
ATOM 1358 N N . ASP A 1 181 ? 12.780 63.340 35.143 1.00 13.78 1123 ASP A N 1
ATOM 1359 C CA . ASP A 1 181 ? 12.334 63.234 33.764 1.00 13.40 1123 ASP A CA 1
ATOM 1360 C C . ASP A 1 181 ? 12.289 64.617 33.120 1.00 14.00 1123 ASP A C 1
ATOM 1361 O O . ASP A 1 181 ? 12.376 65.638 33.807 1.00 13.98 1123 ASP A O 1
ATOM 1366 N N . PHE A 1 182 ? 12.147 64.641 31.801 1.00 14.17 1124 PHE A N 1
ATOM 1367 C CA . PHE A 1 182 ? 12.118 65.883 31.039 1.00 14.85 1124 PHE A CA 1
ATOM 1368 C C . PHE A 1 182 ? 10.957 66.819 31.367 1.00 14.11 1124 PHE A C 1
ATOM 1369 O O . PHE A 1 182 ? 9.929 66.398 31.896 1.00 14.89 1124 PHE A O 1
ATOM 1377 N N . GLY A 1 183 ? 11.150 68.094 31.033 1.00 14.12 1125 GLY A N 1
ATOM 1378 C CA . GLY A 1 183 ? 10.137 69.119 31.232 1.00 15.05 1125 GLY A CA 1
ATOM 1379 C C . GLY A 1 183 ? 9.617 69.368 32.635 1.00 14.53 1125 GLY A C 1
ATOM 1380 O O . GLY A 1 183 ? 8.485 69.818 32.804 1.00 16.07 1125 GLY A O 1
ATOM 1381 N N . MET A 1 184 ? 10.437 69.106 33.645 1.00 13.18 1126 MET A N 1
ATOM 1382 C CA . MET A 1 184 ? 10.007 69.302 35.022 1.00 13.14 1126 MET A CA 1
ATOM 1383 C C . MET A 1 184 ? 10.728 70.422 35.768 1.00 12.46 1126 MET A C 1
ATOM 1384 O O . MET A 1 184 ? 10.271 70.856 36.823 1.00 14.60 1126 MET A O 1
ATOM 1389 N N . THR A 1 185 ? 11.847 70.888 35.228 1.00 12.85 1127 THR A N 1
ATOM 1390 C CA . THR A 1 185 ? 12.624 71.946 35.881 1.00 11.73 1127 THR A CA 1
ATOM 1391 C C . THR A 1 185 ? 11.737 73.130 36.271 1.00 13.66 1127 THR A C 1
ATOM 1392 O O . THR A 1 185 ? 11.016 73.670 35.432 1.00 13.13 1127 THR A O 1
ATOM 1396 N N . ARG A 1 186 ? 11.793 73.533 37.541 1.00 12.36 1128 ARG A N 1
ATOM 1397 C CA . ARG A 1 186 ? 10.979 74.653 38.021 1.00 12.79 1128 ARG A CA 1
ATOM 1398 C C . ARG A 1 186 ? 11.291 75.957 37.302 1.00 14.19 1128 ARG A C 1
ATOM 1399 O O . ARG A 1 186 ? 12.449 76.254 36.997 1.00 13.86 1128 ARG A O 1
ATOM 1407 N N . ASP A 1 187 ? 10.245 76.739 37.046 1.00 14.42 1129 ASP A N 1
ATOM 1408 C CA . ASP A 1 187 ? 10.389 78.014 36.360 1.00 16.18 1129 ASP A CA 1
ATOM 1409 C C . ASP A 1 187 ? 11.364 78.973 37.043 1.00 14.16 1129 ASP A C 1
ATOM 1410 O O . ASP A 1 187 ? 12.073 79.721 36.367 1.00 16.49 1129 ASP A O 1
ATOM 1415 N N . ILE A 1 188 ? 11.411 78.949 38.372 1.00 15.20 1130 ILE A N 1
ATOM 1416 C CA . ILE A 1 188 ? 12.301 79.839 39.108 1.00 15.52 1130 ILE A CA 1
ATOM 1417 C C . ILE A 1 188 ? 13.783 79.559 38.888 1.00 15.71 1130 ILE A C 1
ATOM 1418 O O . ILE A 1 188 ? 14.626 80.377 39.254 1.00 17.87 1130 ILE A O 1
ATOM 1423 N N . TYR A 1 189 ? 14.108 78.413 38.296 1.00 15.72 1131 TYR A N 1
ATOM 1424 C CA . TYR A 1 189 ? 15.509 78.085 38.056 1.00 15.00 1131 TYR A CA 1
ATOM 1425 C C . TYR A 1 189 ? 15.959 78.398 36.634 1.00 16.14 1131 TYR A C 1
ATOM 1426 O O . TYR A 1 189 ? 17.018 77.954 36.192 1.00 15.43 1131 TYR A O 1
ATOM 1435 N N . GLU A 1 190 ? 15.157 79.173 35.915 1.00 17.33 1132 GLU A N 1
ATOM 1436 C CA . GLU A 1 190 ? 15.530 79.550 34.562 1.00 19.24 1132 GLU A CA 1
ATOM 1437 C C . GLU A 1 190 ? 16.775 80.428 34.678 1.00 18.41 1132 GLU A C 1
ATOM 1438 O O . GLU A 1 190 ? 17.536 80.586 33.726 1.00 16.93 1132 GLU A O 1
ATOM 1444 N N . THR A 1 191 ? 16.985 80.986 35.866 1.00 19.25 1133 THR A N 1
ATOM 1445 C CA . THR A 1 191 ? 18.139 81.839 36.108 1.00 20.53 1133 THR A CA 1
ATOM 1446 C C . THR A 1 191 ? 19.437 81.029 36.125 1.00 19.54 1133 THR A C 1
ATOM 1447 O O . THR A 1 191 ? 20.529 81.596 36.107 1.00 19.49 1133 THR A O 1
ATOM 1451 N N . ASP A 1 192 ? 19.312 79.703 36.163 1.00 17.43 1134 ASP A N 1
ATOM 1452 C CA . ASP A 1 192 ? 20.477 78.820 36.163 1.00 16.63 1134 ASP A CA 1
ATOM 1453 C C . ASP A 1 192 ? 20.994 78.594 34.742 1.00 17.09 1134 ASP A C 1
ATOM 1454 O O . ASP A 1 192 ? 21.912 77.795 34.529 1.00 18.20 1134 ASP A O 1
ATOM 1459 N N . TYR A 1 193 ? 20.405 79.285 33.770 1.00 15.34 1135 TYR A N 1
ATOM 1460 C CA . TYR A 1 193 ? 20.824 79.138 32.377 1.00 16.18 1135 TYR A CA 1
ATOM 1461 C C . TYR A 1 193 ? 21.257 80.458 31.751 1.00 18.74 1135 TYR A C 1
ATOM 1462 O O . TYR A 1 193 ? 20.769 81.526 32.124 1.00 18.03 1135 TYR A O 1
ATOM 1471 N N . TYR A 1 194 ? 22.170 80.364 30.788 1.00 20.01 1136 TYR A N 1
ATOM 1472 C CA . TYR A 1 194 ? 22.717 81.530 30.102 1.00 24.03 1136 TYR A CA 1
ATOM 1473 C C . TYR A 1 194 ? 22.735 81.364 28.586 1.00 27.72 1136 TYR A C 1
ATOM 1474 O O . TYR A 1 194 ? 22.985 80.274 28.072 1.00 26.59 1136 TYR A O 1
ATOM 1483 N N . ARG A 1 195 ? 22.466 82.457 27.876 1.00 31.94 1137 ARG A N 1
ATOM 1484 C CA . ARG A 1 195 ? 22.472 82.457 26.417 1.00 36.19 1137 ARG A CA 1
ATOM 1485 C C . ARG A 1 195 ? 23.918 82.536 25.930 1.00 38.20 1137 ARG A C 1
ATOM 1486 O O . ARG A 1 195 ? 24.349 83.566 25.409 1.00 38.48 1137 ARG A O 1
ATOM 1494 N N . LYS A 1 196 ? 24.662 81.448 26.105 1.00 40.46 1138 LYS A N 1
ATOM 1495 C CA . LYS A 1 196 ? 26.063 81.394 25.696 1.00 42.38 1138 LYS A CA 1
ATOM 1496 C C . LYS A 1 196 ? 26.241 81.771 24.228 1.00 43.41 1138 LYS A C 1
ATOM 1497 O O . LYS A 1 196 ? 25.619 81.181 23.343 1.00 44.32 1138 LYS A O 1
ATOM 1503 N N . GLY A 1 197 ? 27.091 82.761 23.977 1.00 44.22 1139 GLY A N 1
ATOM 1504 C CA . GLY A 1 197 ? 27.331 83.201 22.615 1.00 44.73 1139 GLY A CA 1
ATOM 1505 C C . GLY A 1 197 ? 26.100 83.822 21.983 1.00 45.51 1139 GLY A C 1
ATOM 1506 O O . GLY A 1 197 ? 26.125 84.224 20.819 1.00 46.00 1139 GLY A O 1
ATOM 1507 N N . GLY A 1 198 ? 25.019 83.900 22.753 1.00 45.45 1140 GLY A N 1
ATOM 1508 C CA . GLY A 1 198 ? 23.789 84.478 22.245 1.00 44.97 1140 GLY A CA 1
ATOM 1509 C C . GLY A 1 198 ? 22.889 83.447 21.594 1.00 44.68 1140 GLY A C 1
ATOM 1510 O O . GLY A 1 198 ? 21.935 83.796 20.897 1.00 45.13 1140 GLY A O 1
ATOM 1511 N N . LYS A 1 199 ? 23.190 82.172 21.817 1.00 44.26 1141 LYS A N 1
ATOM 1512 C CA . LYS A 1 199 ? 22.394 81.093 21.243 1.00 43.37 1141 LYS A CA 1
ATOM 1513 C C . LYS A 1 199 ? 21.421 80.508 22.261 1.00 41.94 1141 LYS A C 1
ATOM 1514 O O . LYS A 1 199 ? 20.829 81.241 23.054 1.00 43.31 1141 LYS A O 1
ATOM 1520 N N . GLY A 1 200 ? 21.259 79.188 22.233 1.00 39.57 1142 GLY A N 1
ATOM 1521 C CA . GLY A 1 200 ? 20.346 78.531 23.151 1.00 36.03 1142 GLY A CA 1
ATOM 1522 C C . GLY A 1 200 ? 20.735 78.666 24.611 1.00 33.55 1142 GLY A C 1
ATOM 1523 O O . GLY A 1 200 ? 21.852 79.075 24.931 1.00 33.81 1142 GLY A O 1
ATOM 1524 N N . LEU A 1 201 ? 19.805 78.321 25.497 1.00 30.63 1143 LEU A N 1
ATOM 1525 C CA . LEU A 1 201 ? 20.041 78.394 26.935 1.00 27.31 1143 LEU A CA 1
ATOM 1526 C C . LEU A 1 201 ? 20.929 77.248 27.403 1.00 24.54 1143 LEU A C 1
ATOM 1527 O O . LEU A 1 201 ? 20.614 76.078 27.186 1.00 23.88 1143 LEU A O 1
ATOM 1532 N N . LEU A 1 202 ? 22.036 77.595 28.049 1.00 20.29 1144 LEU A N 1
ATOM 1533 C CA . LEU A 1 202 ? 22.982 76.605 28.548 1.00 17.85 1144 LEU A CA 1
ATOM 1534 C C . LEU A 1 202 ? 23.235 76.761 30.042 1.00 15.60 1144 LEU A C 1
ATOM 1535 O O . LEU A 1 202 ? 23.342 77.877 30.553 1.00 13.79 1144 LEU A O 1
ATOM 1540 N N . PRO A 1 203 ? 23.332 75.633 30.763 1.00 14.02 1145 PRO A N 1
ATOM 1541 C CA . PRO A 1 203 ? 23.578 75.620 32.210 1.00 13.33 1145 PRO A CA 1
ATOM 1542 C C . PRO A 1 203 ? 25.078 75.773 32.435 1.00 12.32 1145 PRO A C 1
ATOM 1543 O O . PRO A 1 203 ? 25.736 74.875 32.955 1.00 12.17 1145 PRO A O 1
ATOM 1547 N N . VAL A 1 204 ? 25.612 76.925 32.043 1.00 12.21 1146 VAL A N 1
ATOM 1548 C CA . VAL A 1 204 ? 27.045 77.175 32.138 1.00 12.95 1146 VAL A CA 1
ATOM 1549 C C . VAL A 1 204 ? 27.740 76.896 33.467 1.00 11.52 1146 VAL A C 1
ATOM 1550 O O . VAL A 1 204 ? 28.890 76.462 33.471 1.00 11.89 1146 VAL A O 1
ATOM 1554 N N . ARG A 1 205 ? 27.066 77.131 34.588 1.00 11.56 1147 ARG A N 1
ATOM 1555 C CA . ARG A 1 205 ? 27.691 76.888 35.888 1.00 11.14 1147 ARG A CA 1
ATOM 1556 C C . ARG A 1 205 ? 27.827 75.399 36.227 1.00 10.14 1147 ARG A C 1
ATOM 1557 O O . ARG A 1 205 ? 28.458 75.037 37.218 1.00 11.15 1147 ARG A O 1
ATOM 1565 N N . TRP A 1 206 ? 27.248 74.541 35.393 1.00 9.75 1148 TRP A N 1
ATOM 1566 C CA . TRP A 1 206 ? 27.314 73.092 35.596 1.00 10.42 1148 TRP A CA 1
ATOM 1567 C C . TRP A 1 206 ? 28.080 72.392 34.477 1.00 9.99 1148 TRP A C 1
ATOM 1568 O O . TRP A 1 206 ? 28.269 71.178 34.518 1.00 10.68 1148 TRP A O 1
ATOM 1579 N N . MET A 1 207 ? 28.528 73.157 33.489 1.00 9.61 1149 MET A N 1
ATOM 1580 C CA . MET A 1 207 ? 29.220 72.587 32.337 1.00 9.86 1149 MET A CA 1
ATOM 1581 C C . MET A 1 207 ? 30.725 72.389 32.442 1.00 10.82 1149 MET A C 1
ATOM 1582 O O . MET A 1 207 ? 31.438 73.196 33.030 1.00 11.10 1149 MET A O 1
ATOM 1587 N N . SER A 1 208 ? 31.196 71.299 31.843 1.00 10.42 1150 SER A N 1
ATOM 1588 C CA . SER A 1 208 ? 32.613 70.962 31.845 1.00 9.53 1150 SER A CA 1
ATOM 1589 C C . SER A 1 208 ? 33.392 71.907 30.939 1.00 10.98 1150 SER A C 1
ATOM 1590 O O . SER A 1 208 ? 32.815 72.575 30.077 1.00 11.43 1150 SER A O 1
ATOM 1593 N N . PRO A 1 209 ? 34.718 71.978 31.127 1.00 10.40 1151 PRO A N 1
ATOM 1594 C CA . PRO A 1 209 ? 35.558 72.850 30.304 1.00 12.14 1151 PRO A CA 1
ATOM 1595 C C . PRO A 1 209 ? 35.413 72.537 28.813 1.00 13.57 1151 PRO A C 1
ATOM 1596 O O . PRO A 1 209 ? 35.327 73.450 27.987 1.00 14.40 1151 PRO A O 1
ATOM 1600 N N . GLU A 1 210 ? 35.380 71.250 28.471 1.00 11.22 1152 GLU A N 1
ATOM 1601 C CA . GLU A 1 210 ? 35.268 70.855 27.066 1.00 12.32 1152 GLU A CA 1
ATOM 1602 C C . GLU A 1 210 ? 33.897 71.148 26.466 1.00 11.99 1152 GLU A C 1
ATOM 1603 O O . GLU A 1 210 ? 33.778 71.353 25.257 1.00 12.93 1152 GLU A O 1
ATOM 1609 N N . SER A 1 211 ? 32.859 71.154 27.296 1.00 11.24 1153 SER A N 1
ATOM 1610 C CA . SER A 1 211 ? 31.519 71.457 26.805 1.00 11.29 1153 SER A CA 1
ATOM 1611 C C . SER A 1 211 ? 31.465 72.948 26.499 1.00 12.46 1153 SER A C 1
ATOM 1612 O O . SER A 1 211 ? 30.889 73.371 25.496 1.00 14.11 1153 SER A O 1
ATOM 1615 N N . LEU A 1 212 ? 32.083 73.740 27.369 1.00 13.61 1154 LEU A N 1
ATOM 1616 C CA . LEU A 1 212 ? 32.118 75.188 27.199 1.00 14.43 1154 LEU A CA 1
ATOM 1617 C C . LEU A 1 212 ? 32.991 75.587 26.010 1.00 15.29 1154 LEU A C 1
ATOM 1618 O O . LEU A 1 212 ? 32.632 76.470 25.226 1.00 16.16 1154 LEU A O 1
ATOM 1623 N N . LYS A 1 213 ? 34.129 74.916 25.872 1.00 14.60 1155 LYS A N 1
ATOM 1624 C CA . LYS A 1 213 ? 35.085 75.218 24.811 1.00 17.26 1155 LYS A CA 1
ATOM 1625 C C . LYS A 1 213 ? 34.786 74.615 23.443 1.00 18.13 1155 LYS A C 1
ATOM 1626 O O . LYS A 1 213 ? 34.870 75.305 22.426 1.00 19.47 1155 LYS A O 1
ATOM 1632 N N . ASP A 1 214 ? 34.436 73.333 23.421 1.00 18.53 1156 ASP A N 1
ATOM 1633 C CA . ASP A 1 214 ? 34.182 72.627 22.169 1.00 18.22 1156 ASP A CA 1
ATOM 1634 C C . ASP A 1 214 ? 32.721 72.296 21.877 1.00 17.37 1156 ASP A C 1
ATOM 1635 O O . ASP A 1 214 ? 32.389 71.869 20.770 1.00 19.16 1156 ASP A O 1
ATOM 1640 N N . GLY A 1 215 ? 31.855 72.484 22.868 1.00 17.09 1157 GLY A N 1
ATOM 1641 C CA . GLY A 1 215 ? 30.439 72.210 22.686 1.00 16.66 1157 GLY A CA 1
ATOM 1642 C C . GLY A 1 215 ? 30.072 70.739 22.753 1.00 16.76 1157 GLY A C 1
ATOM 1643 O O . GLY A 1 215 ? 28.949 70.359 22.416 1.00 17.01 1157 GLY A O 1
ATOM 1644 N N . VAL A 1 216 ? 31.012 69.909 23.194 1.00 16.40 1158 VAL A N 1
ATOM 1645 C CA . VAL A 1 216 ? 30.778 68.473 23.285 1.00 16.29 1158 VAL A CA 1
ATOM 1646 C C . VAL A 1 216 ? 30.344 68.013 24.673 1.00 13.88 1158 VAL A C 1
ATOM 1647 O O . VAL A 1 216 ? 30.834 68.511 25.685 1.00 14.53 1158 VAL A O 1
ATOM 1651 N N . PHE A 1 217 ? 29.411 67.066 24.701 1.00 12.96 1159 PHE A N 1
ATOM 1652 C CA . PHE A 1 217 ? 28.908 66.497 25.947 1.00 12.58 1159 PHE A CA 1
ATOM 1653 C C . PHE A 1 217 ? 29.046 64.983 25.884 1.00 12.05 1159 PHE A C 1
ATOM 1654 O O . PHE A 1 217 ? 28.645 64.348 24.905 1.00 10.77 1159 PHE A O 1
ATOM 1662 N N . THR A 1 218 ? 29.612 64.408 26.937 1.00 13.19 1160 THR A N 1
ATOM 1663 C CA . THR A 1 218 ? 29.813 62.968 27.010 1.00 11.79 1160 THR A CA 1
ATOM 1664 C C . THR A 1 218 ? 29.530 62.513 28.429 1.00 12.01 1160 THR A C 1
ATOM 1665 O O . THR A 1 218 ? 29.164 63.314 29.289 1.00 10.85 1160 THR A O 1
ATOM 1669 N N . THR A 1 219 ? 29.709 61.224 28.681 1.00 11.76 1161 THR A N 1
ATOM 1670 C CA . THR A 1 219 ? 29.485 60.732 30.022 1.00 11.77 1161 THR A CA 1
ATOM 1671 C C . THR A 1 219 ? 30.485 61.438 30.943 1.00 11.85 1161 THR A C 1
ATOM 1672 O O . THR A 1 219 ? 30.195 61.680 32.114 1.00 11.34 1161 THR A O 1
ATOM 1676 N N . TYR A 1 220 ? 31.651 61.785 30.396 1.00 12.63 1162 TYR A N 1
ATOM 1677 C CA . TYR A 1 220 ? 32.690 62.479 31.160 1.00 12.52 1162 TYR A CA 1
ATOM 1678 C C . TYR A 1 220 ? 32.192 63.846 31.627 1.00 10.37 1162 TYR A C 1
ATOM 1679 O O . TYR A 1 220 ? 32.502 64.282 32.737 1.00 9.19 1162 TYR A O 1
ATOM 1688 N N . SER A 1 221 ? 31.446 64.540 30.767 1.00 9.80 1163 SER A N 1
ATOM 1689 C CA . SER A 1 221 ? 30.932 65.850 31.138 1.00 9.48 1163 SER A CA 1
ATOM 1690 C C . SER A 1 221 ? 29.782 65.703 32.135 1.00 10.47 1163 SER A C 1
ATOM 1691 O O . SER A 1 221 ? 29.552 66.589 32.952 1.00 10.51 1163 SER A O 1
ATOM 1694 N N . ASP A 1 222 ? 29.063 64.583 32.073 1.00 8.73 1164 ASP A N 1
ATOM 1695 C CA . ASP A 1 222 ? 27.991 64.338 33.029 1.00 10.55 1164 ASP A CA 1
ATOM 1696 C C . ASP A 1 222 ? 28.642 64.168 34.404 1.00 8.88 1164 ASP A C 1
ATOM 1697 O O . ASP A 1 222 ? 28.108 64.616 35.418 1.00 8.88 1164 ASP A O 1
ATOM 1702 N N . VAL A 1 223 ? 29.802 63.519 34.432 1.00 8.88 1165 VAL A N 1
ATOM 1703 C CA . VAL A 1 223 ? 30.515 63.316 35.690 1.00 7.95 1165 VAL A CA 1
ATOM 1704 C C . VAL A 1 223 ? 30.960 64.663 36.252 1.00 8.66 1165 VAL A C 1
ATOM 1705 O O . VAL A 1 223 ? 30.937 64.869 37.460 1.00 7.93 1165 VAL A O 1
ATOM 1709 N N . TRP A 1 224 ? 31.356 65.581 35.376 1.00 8.19 1166 TRP A N 1
ATOM 1710 C CA . TRP A 1 224 ? 31.749 66.912 35.826 1.00 8.43 1166 TRP A CA 1
ATOM 1711 C C . TRP A 1 224 ? 30.550 67.562 36.517 1.00 8.30 1166 TRP A C 1
ATOM 1712 O O . TRP A 1 224 ? 30.668 68.108 37.616 1.00 10.33 1166 TRP A O 1
ATOM 1723 N N . SER A 1 225 ? 29.390 67.505 35.865 1.00 8.61 1167 SER A N 1
ATOM 1724 C CA . SER A 1 225 ? 28.175 68.087 36.437 1.00 7.67 1167 SER A CA 1
ATOM 1725 C C . SER A 1 225 ? 27.797 67.418 37.759 1.00 7.87 1167 SER A C 1
ATOM 1726 O O . SER A 1 225 ? 27.291 68.069 38.669 1.00 8.93 1167 SER A O 1
ATOM 1729 N N . PHE A 1 226 ? 28.039 66.116 37.859 1.00 8.49 1168 PHE A N 1
ATOM 1730 C CA . PHE A 1 226 ? 27.745 65.375 39.082 1.00 8.68 1168 PHE A CA 1
ATOM 1731 C C . PHE A 1 226 ? 28.570 65.984 40.214 1.00 9.11 1168 PHE A C 1
ATOM 1732 O O . PHE A 1 226 ? 28.098 66.105 41.343 1.00 9.33 1168 PHE A O 1
ATOM 1740 N N . GLY A 1 227 ? 29.807 66.363 39.901 1.00 9.22 1169 GLY A N 1
ATOM 1741 C CA . GLY A 1 227 ? 30.661 66.977 40.905 1.00 10.00 1169 GLY A CA 1
ATOM 1742 C C . GLY A 1 227 ? 30.016 68.251 41.423 1.00 10.28 1169 GLY A C 1
ATOM 1743 O O . GLY A 1 227 ? 30.047 68.537 42.622 1.00 11.04 1169 GLY A O 1
ATOM 1744 N N . VAL A 1 228 ? 29.437 69.030 40.513 1.00 8.68 1170 VAL A N 1
ATOM 1745 C CA . VAL A 1 228 ? 28.772 70.263 40.903 1.00 8.44 1170 VAL A CA 1
ATOM 1746 C C . VAL A 1 228 ? 27.531 69.942 41.742 1.00 9.14 1170 VAL A C 1
ATOM 1747 O O . VAL A 1 228 ? 27.206 70.680 42.672 1.00 9.46 1170 VAL A O 1
ATOM 1751 N N . VAL A 1 229 ? 26.838 68.847 41.422 1.00 9.81 1171 VAL A N 1
ATOM 1752 C CA . VAL A 1 229 ? 25.661 68.459 42.203 1.00 8.51 1171 VAL A CA 1
ATOM 1753 C C . VAL A 1 229 ? 26.106 68.123 43.635 1.00 7.92 1171 VAL A C 1
ATOM 1754 O O . VAL A 1 229 ? 25.409 68.441 44.595 1.00 9.67 1171 VAL A O 1
ATOM 1758 N N . LEU A 1 230 ? 27.262 67.479 43.777 1.00 9.03 1172 LEU A N 1
ATOM 1759 C CA . LEU A 1 230 ? 27.768 67.156 45.112 1.00 11.10 1172 LEU A CA 1
ATOM 1760 C C . LEU A 1 230 ? 28.032 68.454 45.862 1.00 11.64 1172 LEU A C 1
ATOM 1761 O O . LEU A 1 230 ? 27.775 68.562 47.064 1.00 13.72 1172 LEU A O 1
ATOM 1766 N N . TRP A 1 231 ? 28.554 69.438 45.141 1.00 10.82 1173 TRP A N 1
ATOM 1767 C CA . TRP A 1 231 ? 28.849 70.737 45.722 1.00 11.35 1173 TRP A CA 1
ATOM 1768 C C . TRP A 1 231 ? 27.536 71.384 46.164 1.00 11.71 1173 TRP A C 1
ATOM 1769 O O . TRP A 1 231 ? 27.471 72.046 47.200 1.00 12.26 1173 TRP A O 1
ATOM 1780 N N . GLU A 1 232 ? 26.485 71.186 45.375 1.00 10.50 1174 GLU A N 1
ATOM 1781 C CA . GLU A 1 232 ? 25.177 71.736 45.712 1.00 10.89 1174 GLU A CA 1
ATOM 1782 C C . GLU A 1 232 ? 24.666 71.097 46.997 1.00 11.78 1174 GLU A C 1
ATOM 1783 O O . GLU A 1 232 ? 24.161 71.782 47.882 1.00 11.98 1174 GLU A O 1
ATOM 1789 N N . ILE A 1 233 ? 24.800 69.779 47.093 1.00 10.12 1175 ILE A N 1
ATOM 1790 C CA . ILE A 1 233 ? 24.363 69.053 48.275 1.00 11.32 1175 ILE A CA 1
ATOM 1791 C C . ILE A 1 233 ? 25.102 69.558 49.520 1.00 11.08 1175 ILE A C 1
ATOM 1792 O O . ILE A 1 233 ? 24.486 69.797 50.563 1.00 12.42 1175 ILE A O 1
ATOM 1797 N N . ALA A 1 234 ? 26.413 69.744 49.394 1.00 11.03 1176 ALA A N 1
ATOM 1798 C CA . ALA A 1 234 ? 27.239 70.199 50.511 1.00 13.19 1176 ALA A CA 1
ATOM 1799 C C . ALA A 1 234 ? 27.022 71.658 50.905 1.00 14.73 1176 ALA A C 1
ATOM 1800 O O . ALA A 1 234 ? 27.380 72.061 52.016 1.00 16.62 1176 ALA A O 1
ATOM 1802 N N . THR A 1 235 ? 26.437 72.449 50.011 1.00 14.36 1177 THR A N 1
ATOM 1803 C CA . THR A 1 235 ? 26.198 73.864 50.294 1.00 15.20 1177 THR A CA 1
ATOM 1804 C C . THR A 1 235 ? 24.717 74.187 50.451 1.00 15.54 1177 THR A C 1
ATOM 1805 O O . THR A 1 235 ? 24.342 75.353 50.576 1.00 16.35 1177 THR A O 1
ATOM 1809 N N . LEU A 1 236 ? 23.884 73.153 50.452 1.00 15.00 1178 LEU A N 1
ATOM 1810 C CA . LEU A 1 236 ? 22.442 73.326 50.559 1.00 15.71 1178 LEU A CA 1
ATOM 1811 C C . LEU A 1 236 ? 21.946 74.147 49.371 1.00 16.57 1178 LEU A C 1
ATOM 1812 O O . LEU A 1 236 ? 21.096 75.027 49.500 1.00 17.23 1178 LEU A O 1
ATOM 1817 N N . ALA A 1 237 ? 22.519 73.835 48.212 1.00 15.87 1179 ALA A N 1
ATOM 1818 C CA . ALA A 1 237 ? 22.181 74.455 46.938 1.00 15.38 1179 ALA A CA 1
ATOM 1819 C C . ALA A 1 237 ? 22.482 75.936 46.740 1.00 15.89 1179 ALA A C 1
ATOM 1820 O O . ALA A 1 237 ? 21.621 76.695 46.296 1.00 15.25 1179 ALA A O 1
ATOM 1822 N N . GLU A 1 238 ? 23.697 76.352 47.073 1.00 16.86 1180 GLU A N 1
ATOM 1823 C CA . GLU A 1 238 ? 24.087 77.731 46.827 1.00 16.69 1180 GLU A CA 1
ATOM 1824 C C . GLU A 1 238 ? 24.339 77.761 45.321 1.00 16.24 1180 GLU A C 1
ATOM 1825 O O . GLU A 1 238 ? 24.463 76.708 44.695 1.00 14.76 1180 GLU A O 1
ATOM 1831 N N . GLN A 1 239 ? 24.395 78.948 44.732 1.00 15.25 1181 GLN A N 1
ATOM 1832 C CA . GLN A 1 239 ? 24.664 79.050 43.303 1.00 16.11 1181 GLN A CA 1
ATOM 1833 C C . GLN A 1 239 ? 26.156 78.882 43.084 1.00 15.64 1181 GLN A C 1
ATOM 1834 O O . GLN A 1 239 ? 26.959 79.552 43.734 1.00 15.75 1181 GLN A O 1
ATOM 1840 N N . PRO A 1 240 ? 26.553 77.977 42.176 1.00 14.30 1182 PRO A N 1
ATOM 1841 C CA . PRO A 1 240 ? 27.980 77.769 41.915 1.00 14.29 1182 PRO A CA 1
ATOM 1842 C C . PRO A 1 240 ? 28.633 79.035 41.354 1.00 15.50 1182 PRO A C 1
ATOM 1843 O O . PRO A 1 240 ? 28.042 79.727 40.526 1.00 16.11 1182 PRO A O 1
ATOM 1847 N N . TYR A 1 241 ? 29.844 79.333 41.817 1.00 16.05 1183 TYR A N 1
ATOM 1848 C CA . TYR A 1 241 ? 30.590 80.508 41.357 1.00 18.71 1183 TYR A CA 1
ATOM 1849 C C . TYR A 1 241 ? 29.822 81.796 41.663 1.00 21.33 1183 TYR A C 1
ATOM 1850 O O . TYR A 1 241 ? 29.804 82.731 40.863 1.00 21.21 1183 TYR A O 1
ATOM 1859 N N . GLN A 1 242 ? 29.198 81.827 42.836 1.00 26.21 1184 GLN A N 1
ATOM 1860 C CA . GLN A 1 242 ? 28.397 82.960 43.301 1.00 30.87 1184 GLN A CA 1
ATOM 1861 C C . GLN A 1 242 ? 28.917 84.346 42.903 1.00 31.81 1184 GLN A C 1
ATOM 1862 O O . GLN A 1 242 ? 28.167 85.164 42.367 1.00 33.29 1184 GLN A O 1
ATOM 1868 N N . GLY A 1 243 ? 30.194 84.607 43.158 1.00 31.15 1185 GLY A N 1
ATOM 1869 C CA . GLY A 1 243 ? 30.750 85.912 42.840 1.00 31.39 1185 GLY A CA 1
ATOM 1870 C C . GLY A 1 243 ? 31.192 86.169 41.410 1.00 30.77 1185 GLY A C 1
ATOM 1871 O O . GLY A 1 243 ? 31.924 87.126 41.154 1.00 31.66 1185 GLY A O 1
ATOM 1872 N N . LEU A 1 244 ? 30.752 85.339 40.472 1.00 28.03 1186 LEU A N 1
ATOM 1873 C CA . LEU A 1 244 ? 31.142 85.521 39.078 1.00 26.41 1186 LEU A CA 1
ATOM 1874 C C . LEU A 1 244 ? 29.944 85.582 38.141 1.00 24.62 1186 LEU A C 1
ATOM 1875 O O . LEU A 1 244 ? 28.950 84.890 38.347 1.00 23.57 1186 LEU A O 1
ATOM 1880 N N . SER A 1 245 ? 30.041 86.418 37.112 1.00 23.82 1187 SER A N 1
ATOM 1881 C CA . SER A 1 245 ? 28.967 86.534 36.131 1.00 24.49 1187 SER A CA 1
ATOM 1882 C C . SER A 1 245 ? 29.093 85.302 35.241 1.00 24.11 1187 SER A C 1
ATOM 1883 O O . SER A 1 245 ? 30.127 84.639 35.253 1.00 22.74 1187 SER A O 1
ATOM 1886 N N . ASN A 1 246 ? 28.054 84.992 34.473 1.00 25.47 1188 ASN A N 1
ATOM 1887 C CA . ASN A 1 246 ? 28.105 83.827 33.597 1.00 26.94 1188 ASN A CA 1
ATOM 1888 C C . ASN A 1 246 ? 29.306 83.877 32.656 1.00 27.19 1188 ASN A C 1
ATOM 1889 O O . ASN A 1 246 ? 29.958 82.862 32.415 1.00 26.69 1188 ASN A O 1
ATOM 1894 N N . GLU A 1 247 ? 29.605 85.062 32.133 1.00 27.62 1189 GLU A N 1
ATOM 1895 C CA . GLU A 1 247 ? 30.734 85.220 31.226 1.00 27.57 1189 GLU A CA 1
ATOM 1896 C C . GLU A 1 247 ? 32.049 84.913 31.945 1.00 26.20 1189 GLU A C 1
ATOM 1897 O O . GLU A 1 247 ? 32.945 84.289 31.377 1.00 26.16 1189 GLU A O 1
ATOM 1903 N N . GLN A 1 248 ? 32.159 85.351 33.197 1.00 24.21 1190 GLN A N 1
ATOM 1904 C CA . GLN A 1 248 ? 33.364 85.107 33.983 1.00 22.78 1190 GLN A CA 1
ATOM 1905 C C . GLN A 1 248 ? 33.518 83.621 34.297 1.00 20.84 1190 GLN A C 1
ATOM 1906 O O . GLN A 1 248 ? 34.635 83.105 34.373 1.00 20.50 1190 GLN A O 1
ATOM 1912 N N . VAL A 1 249 ? 32.392 82.939 34.488 1.00 19.16 1191 VAL A N 1
ATOM 1913 C CA . VAL A 1 249 ? 32.420 81.511 34.786 1.00 18.36 1191 VAL A CA 1
ATOM 1914 C C . VAL A 1 249 ? 33.005 80.773 33.587 1.00 17.64 1191 VAL A C 1
ATOM 1915 O O . VAL A 1 249 ? 33.853 79.893 33.740 1.00 18.36 1191 VAL A O 1
ATOM 1919 N N . LEU A 1 250 ? 32.551 81.147 32.395 1.00 20.23 1192 LEU A N 1
ATOM 1920 C CA . LEU A 1 250 ? 33.022 80.527 31.161 1.00 21.26 1192 LEU A CA 1
ATOM 1921 C C . LEU A 1 250 ? 34.546 80.538 31.092 1.00 20.70 1192 LEU A C 1
ATOM 1922 O O . LEU A 1 250 ? 35.176 79.513 30.828 1.00 19.71 1192 LEU A O 1
ATOM 1927 N N . ARG A 1 251 ? 35.131 81.706 31.333 1.00 21.10 1193 ARG A N 1
ATOM 1928 C CA . ARG A 1 251 ? 36.579 81.867 31.286 1.00 22.58 1193 ARG A CA 1
ATOM 1929 C C . ARG A 1 251 ? 37.277 81.149 32.442 1.00 21.95 1193 ARG A C 1
ATOM 1930 O O . ARG A 1 251 ? 38.254 80.430 32.236 1.00 22.56 1193 ARG A O 1
ATOM 1938 N N . PHE A 1 252 ? 36.766 81.342 33.655 1.00 19.87 1194 PHE A N 1
ATOM 1939 C CA . PHE A 1 252 ? 37.341 80.721 34.846 1.00 19.46 1194 PHE A CA 1
ATOM 1940 C C . PHE A 1 252 ? 37.467 79.205 34.703 1.00 18.67 1194 PHE A C 1
ATOM 1941 O O . PHE A 1 252 ? 38.540 78.637 34.917 1.00 17.93 1194 PHE A O 1
ATOM 1949 N N . VAL A 1 253 ? 36.369 78.555 34.333 1.00 16.91 1195 VAL A N 1
ATOM 1950 C CA . VAL A 1 253 ? 36.360 77.104 34.186 1.00 16.22 1195 VAL A CA 1
ATOM 1951 C C . VAL A 1 253 ? 37.210 76.590 33.024 1.00 15.92 1195 VAL A C 1
ATOM 1952 O O . VAL A 1 253 ? 37.928 75.600 33.174 1.00 16.14 1195 VAL A O 1
ATOM 1956 N N . MET A 1 254 ? 37.139 77.249 31.872 1.00 17.00 1196 MET A N 1
ATOM 1957 C CA . MET A 1 254 ? 37.930 76.814 30.728 1.00 18.14 1196 MET A CA 1
ATOM 1958 C C . MET A 1 254 ? 39.424 76.968 31.001 1.00 19.29 1196 MET A C 1
ATOM 1959 O O . MET A 1 254 ? 40.242 76.251 30.426 1.00 18.71 1196 MET A O 1
ATOM 1964 N N . GLU A 1 255 ? 39.775 77.895 31.887 1.00 20.83 1197 GLU A N 1
ATOM 1965 C CA . GLU A 1 255 ? 41.174 78.128 32.226 1.00 22.62 1197 GLU A CA 1
ATOM 1966 C C . GLU A 1 255 ? 41.680 77.250 33.366 1.00 22.13 1197 GLU A C 1
ATOM 1967 O O . GLU A 1 255 ? 42.808 77.424 33.830 1.00 23.00 1197 GLU A O 1
ATOM 1973 N N . GLY A 1 256 ? 40.846 76.321 33.825 1.00 19.41 1198 GLY A N 1
ATOM 1974 C CA . GLY A 1 256 ? 41.263 75.426 34.890 1.00 18.22 1198 GLY A CA 1
ATOM 1975 C C . GLY A 1 256 ? 40.779 75.773 36.285 1.00 17.66 1198 GLY A C 1
ATOM 1976 O O . GLY A 1 256 ? 41.166 75.115 37.254 1.00 18.45 1198 GLY A O 1
ATOM 1977 N N . GLY A 1 257 ? 39.940 76.798 36.397 1.00 17.59 1199 GLY A N 1
ATOM 1978 C CA . GLY A 1 257 ? 39.426 77.192 37.699 1.00 18.53 1199 GLY A CA 1
ATOM 1979 C C . GLY A 1 257 ? 38.487 76.157 38.296 1.00 19.26 1199 GLY A C 1
ATOM 1980 O O . GLY A 1 257 ? 37.806 75.441 37.561 1.00 19.62 1199 GLY A O 1
ATOM 1981 N N . LEU A 1 258 ? 38.444 76.085 39.626 1.00 17.88 1200 LEU A N 1
ATOM 1982 C CA . LEU A 1 258 ? 37.590 75.129 40.331 1.00 16.83 1200 LEU A CA 1
ATOM 1983 C C . LEU A 1 258 ? 36.806 75.769 41.475 1.00 17.31 1200 LEU A C 1
ATOM 1984 O O . LEU A 1 258 ? 37.242 76.760 42.057 1.00 17.65 1200 LEU A O 1
ATOM 1989 N N . LEU A 1 259 ? 35.649 75.195 41.795 1.00 16.21 1201 LEU A N 1
ATOM 1990 C CA . LEU A 1 259 ? 34.833 75.691 42.901 1.00 15.67 1201 LEU A CA 1
ATOM 1991 C C . LEU A 1 259 ? 35.603 75.458 44.198 1.00 16.69 1201 LEU A C 1
ATOM 1992 O O . LEU A 1 259 ? 36.338 74.478 44.318 1.00 18.57 1201 LEU A O 1
ATOM 1997 N N . ASP A 1 260 ? 35.436 76.355 45.164 1.00 17.45 1202 ASP A N 1
ATOM 1998 C CA . ASP A 1 260 ? 36.123 76.218 46.444 1.00 20.35 1202 ASP A CA 1
ATOM 1999 C C . ASP A 1 260 ? 35.419 75.188 47.318 1.00 19.54 1202 ASP A C 1
ATOM 2000 O O . ASP A 1 260 ? 34.213 74.967 47.189 1.00 18.22 1202 ASP A O 1
ATOM 2005 N N . LYS A 1 261 ? 36.179 74.557 48.206 1.00 19.21 1203 LYS A N 1
ATOM 2006 C CA . LYS A 1 261 ? 35.616 73.570 49.114 1.00 20.06 1203 LYS A CA 1
ATOM 2007 C C . LYS A 1 261 ? 34.605 74.273 50.013 1.00 22.06 1203 LYS A C 1
ATOM 2008 O O . LYS A 1 261 ? 34.926 75.278 50.650 1.00 24.07 1203 LYS A O 1
ATOM 2014 N N . PRO A 1 262 ? 33.365 73.763 50.063 1.00 22.02 1204 PRO A N 1
ATOM 2015 C CA . PRO A 1 262 ? 32.312 74.356 50.893 1.00 23.46 1204 PRO A CA 1
ATOM 2016 C C . PRO A 1 262 ? 32.694 74.330 52.366 1.00 24.53 1204 PRO A C 1
ATOM 2017 O O . PRO A 1 262 ? 33.491 73.495 52.793 1.00 23.35 1204 PRO A O 1
ATOM 2021 N N . ASP A 1 263 ? 32.124 75.243 53.144 1.00 27.02 1205 ASP A N 1
ATOM 2022 C CA . ASP A 1 263 ? 32.413 75.280 54.570 1.00 28.10 1205 ASP A CA 1
ATOM 2023 C C . ASP A 1 263 ? 31.864 74.016 55.216 1.00 27.41 1205 ASP A C 1
ATOM 2024 O O . ASP A 1 263 ? 30.744 73.594 54.922 1.00 27.08 1205 ASP A O 1
ATOM 2029 N N . ASN A 1 264 ? 32.667 73.407 56.081 1.00 26.38 1206 ASN A N 1
ATOM 2030 C CA . ASN A 1 264 ? 32.263 72.203 56.792 1.00 25.36 1206 ASN A CA 1
ATOM 2031 C C . ASN A 1 264 ? 32.042 70.985 55.893 1.00 23.07 1206 ASN A C 1
ATOM 2032 O O . ASN A 1 264 ? 31.453 69.994 56.324 1.00 23.17 1206 ASN A O 1
ATOM 2037 N N . CYS A 1 265 ? 32.511 71.050 54.650 1.00 19.92 1207 CYS A N 1
ATOM 2038 C CA . CYS A 1 265 ? 32.353 69.921 53.736 1.00 19.17 1207 CYS A CA 1
ATOM 2039 C C . CYS A 1 265 ? 33.314 68.794 54.103 1.00 18.27 1207 CYS A C 1
ATOM 2040 O O . CYS A 1 265 ? 34.524 69.011 54.213 1.00 18.00 1207 CYS A O 1
ATOM 2043 N N . PRO A 1 266 ? 32.788 67.574 54.299 1.00 16.76 1208 PRO A N 1
ATOM 2044 C CA . PRO A 1 266 ? 33.636 66.429 54.647 1.00 17.70 1208 PRO A CA 1
ATOM 2045 C C . PRO A 1 266 ? 34.739 66.253 53.605 1.00 16.93 1208 PRO A C 1
ATOM 2046 O O . PRO A 1 266 ? 34.504 66.438 52.412 1.00 16.36 1208 PRO A O 1
ATOM 2050 N N . ASP A 1 267 ? 35.938 65.898 54.054 1.00 15.53 1209 ASP A N 1
ATOM 2051 C CA . ASP A 1 267 ? 37.064 65.720 53.142 1.00 16.67 1209 ASP A CA 1
ATOM 2052 C C . ASP A 1 267 ? 36.791 64.765 51.983 1.00 16.75 1209 ASP A C 1
ATOM 2053 O O . ASP A 1 267 ? 37.097 65.076 50.833 1.00 17.68 1209 ASP A O 1
ATOM 2058 N N . MET A 1 268 ? 36.222 63.604 52.286 1.00 16.93 1210 MET A N 1
ATOM 2059 C CA . MET A 1 268 ? 35.965 62.614 51.250 1.00 17.46 1210 MET A CA 1
ATOM 2060 C C . MET A 1 268 ? 35.019 63.118 50.163 1.00 17.04 1210 MET A C 1
ATOM 2061 O O . MET A 1 268 ? 35.172 62.760 48.993 1.00 16.32 1210 MET A O 1
ATOM 2066 N N . LEU A 1 269 ? 34.054 63.953 50.540 1.00 16.34 1211 LEU A N 1
ATOM 2067 C CA . LEU A 1 269 ? 33.115 64.493 49.555 1.00 15.41 1211 LEU A CA 1
ATOM 2068 C C . LEU A 1 269 ? 33.813 65.470 48.618 1.00 15.80 1211 LEU A C 1
ATOM 2069 O O . LEU A 1 269 ? 33.592 65.444 47.405 1.00 14.00 1211 LEU A O 1
ATOM 2074 N N . PHE A 1 270 ? 34.655 66.336 49.173 1.00 13.24 1212 PHE A N 1
ATOM 2075 C CA . PHE A 1 270 ? 35.370 67.293 48.345 1.00 14.60 1212 PHE A CA 1
ATOM 2076 C C . PHE A 1 270 ? 36.377 66.569 47.458 1.00 15.08 1212 PHE A C 1
ATOM 2077 O O . PHE A 1 270 ? 36.610 66.969 46.320 1.00 15.83 1212 PHE A O 1
ATOM 2085 N N . GLU A 1 271 ? 36.981 65.503 47.977 1.00 14.84 1213 GLU A N 1
ATOM 2086 C CA . GLU A 1 271 ? 37.945 64.746 47.188 1.00 16.61 1213 GLU A CA 1
ATOM 2087 C C . GLU A 1 271 ? 37.240 64.145 45.974 1.00 15.94 1213 GLU A C 1
ATOM 2088 O O . GLU A 1 271 ? 37.808 64.078 44.882 1.00 15.31 1213 GLU A O 1
ATOM 2094 N N . LEU A 1 272 ? 35.998 63.716 46.167 1.00 15.42 1214 LEU A N 1
ATOM 2095 C CA . LEU A 1 272 ? 35.228 63.143 45.068 1.00 15.85 1214 LEU A CA 1
ATOM 2096 C C . LEU A 1 272 ? 34.968 64.253 44.048 1.00 16.31 1214 LEU A C 1
ATOM 2097 O O . LEU A 1 272 ? 35.066 64.032 42.836 1.00 13.08 1214 LEU A O 1
ATOM 2102 N N . MET A 1 273 ? 34.645 65.449 44.538 1.00 15.61 1215 MET A N 1
ATOM 2103 C CA . MET A 1 273 ? 34.397 66.589 43.654 1.00 15.20 1215 MET A CA 1
ATOM 2104 C C . MET A 1 273 ? 35.625 66.864 42.790 1.00 17.00 1215 MET A C 1
ATOM 2105 O O . MET A 1 273 ? 35.518 67.021 41.573 1.00 15.90 1215 MET A O 1
ATOM 2110 N N . ARG A 1 274 ? 36.792 66.923 43.425 1.00 15.58 1216 ARG A N 1
ATOM 2111 C CA . ARG A 1 274 ? 38.037 67.176 42.711 1.00 17.30 1216 ARG A CA 1
ATOM 2112 C C . ARG A 1 274 ? 38.309 66.135 41.632 1.00 16.10 1216 ARG A C 1
ATOM 2113 O O . ARG A 1 274 ? 38.871 66.452 40.582 1.00 17.43 1216 ARG A O 1
ATOM 2121 N N . MET A 1 275 ? 37.921 64.890 41.887 1.00 14.37 1217 MET A N 1
ATOM 2122 C CA . MET A 1 275 ? 38.122 63.846 40.894 1.00 13.66 1217 MET A CA 1
ATOM 2123 C C . MET A 1 275 ? 37.160 64.067 39.730 1.00 12.23 1217 MET A C 1
ATOM 2124 O O . MET A 1 275 ? 37.509 63.833 38.576 1.00 11.88 1217 MET A O 1
ATOM 2129 N N . CYS A 1 276 ? 35.949 64.523 40.037 1.00 10.82 1218 CYS A N 1
ATOM 2130 C CA . CYS A 1 276 ? 34.962 64.782 38.992 1.00 11.35 1218 CYS A CA 1
ATOM 2131 C C . CYS A 1 276 ? 35.351 66.003 38.176 1.00 11.19 1218 CYS A C 1
ATOM 2132 O O . CYS A 1 276 ? 34.881 66.183 37.050 1.00 10.69 1218 CYS A O 1
ATOM 2135 N N . TRP A 1 277 ? 36.213 66.841 38.743 1.00 10.86 1219 TRP A N 1
ATOM 2136 C CA . TRP A 1 277 ? 36.629 68.056 38.058 1.00 10.97 1219 TRP A CA 1
ATOM 2137 C C . TRP A 1 277 ? 38.018 68.013 37.437 1.00 11.27 1219 TRP A C 1
ATOM 2138 O O . TRP A 1 277 ? 38.638 69.052 37.224 1.00 12.16 1219 TRP A O 1
ATOM 2149 N N . GLN A 1 278 ? 38.511 66.811 37.155 1.00 11.23 1220 GLN A N 1
ATOM 2150 C CA . GLN A 1 278 ? 39.799 66.683 36.484 1.00 11.64 1220 GLN A CA 1
ATOM 2151 C C . GLN A 1 278 ? 39.589 67.420 35.165 1.00 11.96 1220 GLN A C 1
ATOM 2152 O O . GLN A 1 278 ? 38.551 67.250 34.514 1.00 10.79 1220 GLN A O 1
ATOM 2158 N N . TYR A 1 279 ? 40.554 68.244 34.766 1.00 12.00 1221 TYR A N 1
ATOM 2159 C CA . TYR A 1 279 ? 40.408 69.003 33.528 1.00 12.80 1221 TYR A CA 1
ATOM 2160 C C . TYR A 1 279 ? 40.306 68.089 32.308 1.00 13.19 1221 TYR A C 1
ATOM 2161 O O . TYR A 1 279 ? 39.504 68.334 31.408 1.00 13.28 1221 TYR A O 1
ATOM 2170 N N . ASN A 1 280 ? 41.129 67.046 32.275 1.00 13.01 1222 ASN A N 1
ATOM 2171 C CA . ASN A 1 280 ? 41.104 66.091 31.173 1.00 14.18 1222 ASN A CA 1
ATOM 2172 C C . ASN A 1 280 ? 39.953 65.125 31.444 1.00 12.12 1222 ASN A C 1
ATOM 2173 O O . ASN A 1 280 ? 39.958 64.410 32.440 1.00 13.01 1222 ASN A O 1
ATOM 2178 N N . PRO A 1 281 ? 38.954 65.090 30.550 1.00 12.87 1223 PRO A N 1
ATOM 2179 C CA . PRO A 1 281 ? 37.774 64.226 30.674 1.00 11.82 1223 PRO A CA 1
ATOM 2180 C C . PRO A 1 281 ? 38.029 62.767 31.042 1.00 12.14 1223 PRO A C 1
ATOM 2181 O O . PRO A 1 281 ? 37.372 62.219 31.929 1.00 12.38 1223 PRO A O 1
ATOM 2185 N N . LYS A 1 282 ? 38.979 62.135 30.364 1.00 11.67 1224 LYS A N 1
ATOM 2186 C CA . LYS A 1 282 ? 39.262 60.732 30.627 1.00 11.93 1224 LYS A CA 1
ATOM 2187 C C . LYS A 1 282 ? 39.820 60.446 32.013 1.00 11.99 1224 LYS A C 1
ATOM 2188 O O . LYS A 1 282 ? 39.764 59.308 32.477 1.00 12.65 1224 LYS A O 1
ATOM 2194 N N . MET A 1 283 ? 40.341 61.474 32.676 1.00 11.29 1225 MET A N 1
ATOM 2195 C CA . MET A 1 283 ? 40.901 61.300 34.012 1.00 11.45 1225 MET A CA 1
ATOM 2196 C C . MET A 1 283 ? 39.845 61.316 35.106 1.00 11.71 1225 MET A C 1
ATOM 2197 O O . MET A 1 283 ? 40.127 60.995 36.262 1.00 11.77 1225 MET A O 1
ATOM 2202 N N . ARG A 1 284 ? 38.627 61.696 34.742 1.00 10.85 1226 ARG A N 1
ATOM 2203 C CA . ARG A 1 284 ? 37.533 61.710 35.702 1.00 9.54 1226 ARG A CA 1
ATOM 2204 C C . ARG A 1 284 ? 37.076 60.271 35.884 1.00 9.83 1226 ARG A C 1
ATOM 2205 O O . ARG A 1 284 ? 37.248 59.435 34.994 1.00 11.16 1226 ARG A O 1
ATOM 2213 N N . PRO A 1 285 ? 36.507 59.950 37.050 1.00 10.54 1227 PRO A N 1
ATOM 2214 C CA . PRO A 1 285 ? 36.047 58.576 37.254 1.00 10.32 1227 PRO A CA 1
ATOM 2215 C C . PRO A 1 285 ? 34.715 58.393 36.535 1.00 11.47 1227 PRO A C 1
ATOM 2216 O O . PRO A 1 285 ? 34.010 59.369 36.272 1.00 10.41 1227 PRO A O 1
ATOM 2220 N N . SER A 1 286 ? 34.383 57.154 36.193 1.00 11.11 1228 SER A N 1
ATOM 2221 C CA . SER A 1 286 ? 33.101 56.879 35.557 1.00 12.77 1228 SER A CA 1
ATOM 2222 C C . SER A 1 286 ? 32.118 56.821 36.719 1.00 11.90 1228 SER A C 1
ATOM 2223 O O . SER A 1 286 ? 32.532 56.779 37.880 1.00 12.57 1228 SER A O 1
ATOM 2226 N N . PHE A 1 287 ? 30.821 56.817 36.428 1.00 11.93 1229 PHE A N 1
ATOM 2227 C CA . PHE A 1 287 ? 29.844 56.740 37.508 1.00 11.13 1229 PHE A CA 1
ATOM 2228 C C . PHE A 1 287 ? 29.982 55.418 38.250 1.00 11.35 1229 PHE A C 1
ATOM 2229 O O . PHE A 1 287 ? 29.799 55.363 39.463 1.00 13.11 1229 PHE A O 1
ATOM 2237 N N . LEU A 1 288 ? 30.324 54.356 37.527 1.00 12.97 1230 LEU A N 1
ATOM 2238 C CA . LEU A 1 288 ? 30.501 53.057 38.164 1.00 14.30 1230 LEU A CA 1
ATOM 2239 C C . LEU A 1 288 ? 31.671 53.107 39.144 1.00 14.27 1230 LEU A C 1
ATOM 2240 O O . LEU A 1 288 ? 31.586 52.567 40.247 1.00 14.13 1230 LEU A O 1
ATOM 2245 N N . GLU A 1 289 ? 32.761 53.758 38.742 1.00 12.94 1231 GLU A N 1
ATOM 2246 C CA . GLU A 1 289 ? 33.927 53.872 39.616 1.00 14.93 1231 GLU A CA 1
ATOM 2247 C C . GLU A 1 289 ? 33.570 54.694 40.849 1.00 13.30 1231 GLU A C 1
ATOM 2248 O O . GLU A 1 289 ? 34.013 54.394 41.954 1.00 15.09 1231 GLU A O 1
ATOM 2254 N N . ILE A 1 290 ? 32.766 55.734 40.658 1.00 13.61 1232 ILE A N 1
ATOM 2255 C CA . ILE A 1 290 ? 32.338 56.576 41.773 1.00 12.10 1232 ILE A CA 1
ATOM 2256 C C . ILE A 1 290 ? 31.580 55.737 42.799 1.00 12.98 1232 ILE A C 1
ATOM 2257 O O . ILE A 1 290 ? 31.849 55.808 44.001 1.00 12.60 1232 ILE A O 1
ATOM 2262 N N . ILE A 1 291 ? 30.636 54.934 42.319 1.00 13.82 1233 ILE A N 1
ATOM 2263 C CA . ILE A 1 291 ? 29.843 54.085 43.200 1.00 14.19 1233 ILE A CA 1
ATOM 2264 C C . ILE A 1 291 ? 30.727 53.074 43.929 1.00 15.11 1233 ILE A C 1
ATOM 2265 O O . ILE A 1 291 ? 30.586 52.869 45.134 1.00 14.45 1233 ILE A O 1
ATOM 2270 N N . SER A 1 292 ? 31.642 52.451 43.197 1.00 16.24 1234 SER A N 1
ATOM 2271 C CA . SER A 1 292 ? 32.536 51.468 43.797 1.00 17.98 1234 SER A CA 1
ATOM 2272 C C . SER A 1 292 ? 33.354 52.063 44.943 1.00 18.27 1234 SER A C 1
ATOM 2273 O O . SER A 1 292 ? 33.681 51.366 45.905 1.00 18.45 1234 SER A O 1
ATOM 2276 N N . SER A 1 293 ? 33.672 53.351 44.851 1.00 17.96 1235 SER A N 1
ATOM 2277 C CA . SER A 1 293 ? 34.463 54.009 45.890 1.00 18.31 1235 SER A CA 1
ATOM 2278 C C . SER A 1 293 ? 33.668 54.347 47.151 1.00 19.11 1235 SER A C 1
ATOM 2279 O O . SER A 1 293 ? 34.255 54.635 48.198 1.00 18.96 1235 SER A O 1
ATOM 2282 N N . ILE A 1 294 ? 32.341 54.309 47.059 1.00 18.52 1236 ILE A N 1
ATOM 2283 C CA . ILE A 1 294 ? 31.501 54.628 48.211 1.00 19.53 1236 ILE A CA 1
ATOM 2284 C C . ILE A 1 294 ? 30.466 53.556 48.548 1.00 19.15 1236 ILE A C 1
ATOM 2285 O O . ILE A 1 294 ? 29.693 53.720 49.492 1.00 19.58 1236 ILE A O 1
ATOM 2290 N N . LYS A 1 295 ? 30.450 52.461 47.795 1.00 21.92 1237 LYS A N 1
ATOM 2291 C CA . LYS A 1 295 ? 29.460 51.413 48.029 1.00 23.08 1237 LYS A CA 1
ATOM 2292 C C . LYS A 1 295 ? 29.430 50.867 49.452 1.00 23.78 1237 LYS A C 1
ATOM 2293 O O . LYS A 1 295 ? 28.378 50.449 49.935 1.00 23.23 1237 LYS A O 1
ATOM 2299 N N . GLU A 1 296 ? 30.573 50.878 50.127 1.00 25.46 1238 GLU A N 1
ATOM 2300 C CA . GLU A 1 296 ? 30.634 50.373 51.494 1.00 27.70 1238 GLU A CA 1
ATOM 2301 C C . GLU A 1 296 ? 29.919 51.290 52.480 1.00 27.69 1238 GLU A C 1
ATOM 2302 O O . GLU A 1 296 ? 29.601 50.880 53.596 1.00 26.54 1238 GLU A O 1
ATOM 2308 N N . GLU A 1 297 ? 29.656 52.526 52.069 1.00 26.33 1239 GLU A N 1
ATOM 2309 C CA . GLU A 1 297 ? 28.986 53.478 52.947 1.00 27.35 1239 GLU A CA 1
ATOM 2310 C C . GLU A 1 297 ? 27.520 53.694 52.577 1.00 25.80 1239 GLU A C 1
ATOM 2311 O O . GLU A 1 297 ? 26.845 54.545 53.156 1.00 25.14 1239 GLU A O 1
ATOM 2317 N N . MET A 1 298 ? 27.032 52.915 51.617 1.00 24.71 1240 MET A N 1
ATOM 2318 C CA . MET A 1 298 ? 25.641 53.009 51.183 1.00 23.87 1240 MET A CA 1
ATOM 2319 C C . MET A 1 298 ? 24.754 52.146 52.082 1.00 25.06 1240 MET A C 1
ATOM 2320 O O . MET A 1 298 ? 25.235 51.216 52.730 1.00 24.96 1240 MET A O 1
ATOM 2325 N N . GLU A 1 299 ? 23.463 52.458 52.121 1.00 24.99 1241 GLU A N 1
ATOM 2326 C CA . GLU A 1 299 ? 22.520 51.688 52.926 1.00 27.10 1241 GLU A CA 1
ATOM 2327 C C . GLU A 1 299 ? 22.430 50.271 52.366 1.00 26.60 1241 GLU A C 1
ATOM 2328 O O . GLU A 1 299 ? 22.545 50.064 51.158 1.00 26.76 1241 GLU A O 1
ATOM 2334 N N . PRO A 1 300 ? 22.219 49.273 53.238 1.00 27.13 1242 PRO A N 1
ATOM 2335 C CA . PRO A 1 300 ? 22.120 47.878 52.795 1.00 26.32 1242 PRO A CA 1
ATOM 2336 C C . PRO A 1 300 ? 21.136 47.687 51.644 1.00 25.29 1242 PRO A C 1
ATOM 2337 O O . PRO A 1 300 ? 21.377 46.891 50.735 1.00 25.84 1242 PRO A O 1
ATOM 2341 N N . GLY A 1 301 ? 20.031 48.424 51.688 1.00 24.45 1243 GLY A N 1
ATOM 2342 C CA . GLY A 1 301 ? 19.024 48.319 50.648 1.00 23.77 1243 GLY A CA 1
ATOM 2343 C C . GLY A 1 301 ? 19.517 48.653 49.252 1.00 22.24 1243 GLY A C 1
ATOM 2344 O O . GLY A 1 301 ? 18.897 48.265 48.264 1.00 24.14 1243 GLY A O 1
ATOM 2345 N N . PHE A 1 302 ? 20.636 49.363 49.161 1.00 22.94 1244 PHE A N 1
ATOM 2346 C CA . PHE A 1 302 ? 21.187 49.745 47.863 1.00 22.03 1244 PHE A CA 1
ATOM 2347 C C . PHE A 1 302 ? 21.528 48.526 47.006 1.00 23.28 1244 PHE A C 1
ATOM 2348 O O . PHE A 1 302 ? 21.309 48.524 45.794 1.00 22.35 1244 PHE A O 1
ATOM 2356 N N . ARG A 1 303 ? 22.067 47.490 47.639 1.00 24.03 1245 ARG A N 1
ATOM 2357 C CA . ARG A 1 303 ? 22.431 46.271 46.926 1.00 26.15 1245 ARG A CA 1
ATOM 2358 C C . ARG A 1 303 ? 21.225 45.615 46.259 1.00 25.77 1245 ARG A C 1
ATOM 2359 O O . ARG A 1 303 ? 21.364 44.893 45.272 1.00 27.47 1245 ARG A O 1
ATOM 2367 N N . GLU A 1 304 ? 20.041 45.885 46.794 1.00 25.84 1246 GLU A N 1
ATOM 2368 C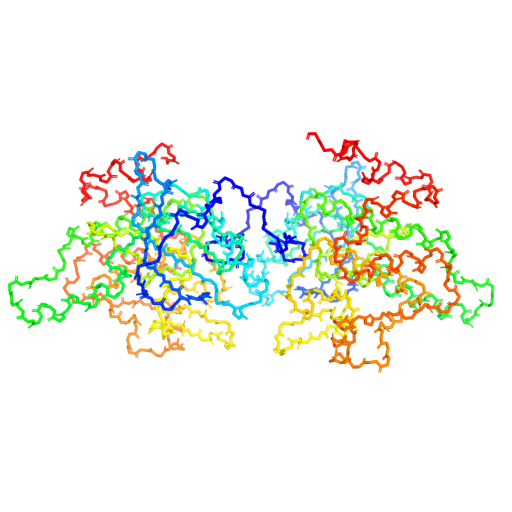 CA . GLU A 1 304 ? 18.818 45.289 46.278 1.00 26.79 1246 GLU A CA 1
ATOM 2369 C C . GLU A 1 304 ? 18.084 46.061 45.183 1.00 25.65 1246 GLU A C 1
ATOM 2370 O O . GLU A 1 304 ? 17.397 45.461 44.357 1.00 27.12 1246 GLU A O 1
ATOM 2376 N N . VAL A 1 305 ? 18.230 47.382 45.161 1.00 23.99 1247 VAL A N 1
ATOM 2377 C CA . VAL A 1 305 ? 17.525 48.186 44.167 1.00 22.97 1247 VAL A CA 1
ATOM 2378 C C . VAL A 1 305 ? 18.396 48.888 43.130 1.00 21.82 1247 VAL A C 1
ATOM 2379 O O . VAL A 1 305 ? 17.881 49.393 42.134 1.00 22.51 1247 VAL A O 1
ATOM 2383 N N . SER A 1 306 ? 19.706 48.908 43.346 1.00 20.75 1248 SER A N 1
ATOM 2384 C CA . SER A 1 306 ? 20.611 49.599 42.432 1.00 19.04 1248 SER A CA 1
ATOM 2385 C C . SER A 1 306 ? 20.929 48.897 41.118 1.00 18.54 1248 SER A C 1
ATOM 2386 O O . SER A 1 306 ? 20.836 47.675 41.004 1.00 16.28 1248 SER A O 1
ATOM 2389 N N . PHE A 1 307 ? 21.303 49.696 40.122 1.00 16.27 1249 PHE A N 1
ATOM 2390 C CA . PHE A 1 307 ? 21.700 49.172 38.824 1.00 15.18 1249 PHE A CA 1
ATOM 2391 C C . PHE A 1 307 ? 23.085 48.570 39.042 1.00 15.24 1249 PHE A C 1
ATOM 2392 O O . PHE A 1 307 ? 23.431 47.540 38.463 1.00 16.54 1249 PHE A O 1
ATOM 2400 N N . TYR A 1 308 ? 23.867 49.227 39.894 1.00 14.79 1250 TYR A N 1
ATOM 2401 C CA . TYR A 1 308 ? 25.228 48.795 40.203 1.00 14.99 1250 TYR A CA 1
ATOM 2402 C C . TYR A 1 308 ? 25.312 47.303 40.534 1.00 17.37 1250 TYR A C 1
ATOM 2403 O O . TYR A 1 308 ? 26.139 46.583 39.971 1.00 15.73 1250 TYR A O 1
ATOM 2412 N N . TYR A 1 309 ? 24.459 46.848 41.449 1.00 18.08 1251 TYR A N 1
ATOM 2413 C CA . TYR A 1 309 ? 24.457 45.441 41.853 1.00 19.99 1251 TYR A CA 1
ATOM 2414 C C . TYR A 1 309 ? 23.510 44.554 41.049 1.00 21.83 1251 TYR A C 1
ATOM 2415 O O . TYR A 1 309 ? 23.265 43.406 41.431 1.00 21.82 1251 TYR A O 1
ATOM 2424 N N . SER A 1 310 ? 22.978 45.066 39.944 1.00 20.81 1252 SER A N 1
ATOM 2425 C CA . SER A 1 310 ? 22.046 44.285 39.131 1.00 21.55 1252 SER A CA 1
ATOM 2426 C C . SER A 1 310 ? 22.762 43.430 38.092 1.00 22.43 1252 SER A C 1
ATOM 2427 O O . SER A 1 310 ? 23.945 43.626 37.819 1.00 22.06 1252 SER A O 1
ATOM 2430 N N . GLU A 1 311 ? 22.037 42.485 37.501 1.00 24.04 1253 GLU A N 1
ATOM 2431 C CA . GLU A 1 311 ? 22.629 41.621 36.489 1.00 27.13 1253 GLU A CA 1
ATOM 2432 C C . GLU A 1 311 ? 22.872 42.390 35.199 1.00 27.90 125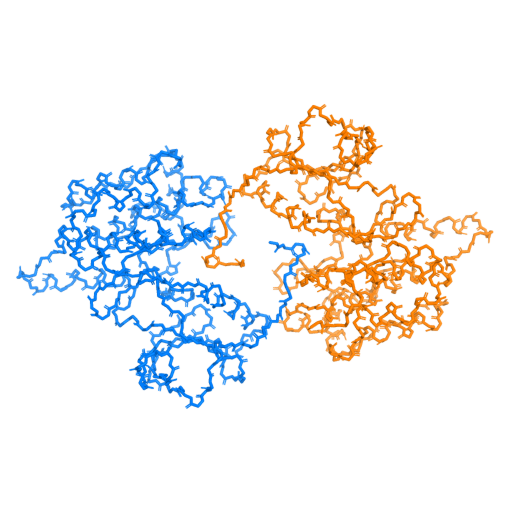3 GLU A C 1
ATOM 2433 O O . GLU A 1 311 ? 23.574 41.915 34.308 1.00 28.99 1253 GLU A O 1
ATOM 2439 N N . GLU A 1 312 ? 22.286 43.579 35.094 1.00 28.90 1254 GLU A N 1
ATOM 2440 C CA . GLU A 1 312 ? 22.464 44.390 33.898 1.00 28.95 1254 GLU A CA 1
ATOM 2441 C C . GLU A 1 312 ? 23.831 45.067 33.907 1.00 28.37 1254 GLU A C 1
ATOM 2442 O O . GLU A 1 312 ? 24.242 45.671 32.917 1.00 28.90 1254 GLU A O 1
ATOM 2448 N N . ASN A 1 313 ? 24.535 44.959 35.030 1.00 28.12 1255 ASN A N 1
ATOM 2449 C CA . ASN A 1 313 ? 25.861 45.550 35.156 1.00 27.92 1255 ASN A CA 1
ATOM 2450 C C . ASN A 1 313 ? 26.929 44.472 35.305 1.00 29.31 1255 ASN A C 1
ATOM 2451 O O . ASN A 1 313 ? 27.523 44.370 36.400 1.00 30.57 1255 ASN A O 1
ATOM 2456 N N . ASN B 1 5 ? 17.106 60.363 19.941 1.00 51.21 947 ASN B N 1
ATOM 2457 C CA . ASN B 1 5 ? 16.032 61.293 20.397 1.00 50.79 947 ASN B CA 1
ATOM 2458 C C . ASN B 1 5 ? 16.595 62.693 20.639 1.00 50.80 947 ASN B C 1
ATOM 2459 O O . ASN B 1 5 ? 17.506 62.885 21.446 1.00 51.09 947 ASN B O 1
ATOM 2464 N N . PRO B 1 6 ? 16.043 63.693 19.936 1.00 50.29 948 PRO B N 1
ATOM 2465 C CA . PRO B 1 6 ? 16.402 65.115 19.970 1.00 49.10 948 PRO B CA 1
ATOM 2466 C C . PRO B 1 6 ? 16.320 65.945 21.259 1.00 47.43 948 PRO B C 1
ATOM 2467 O O . PRO B 1 6 ? 16.062 67.148 21.170 1.00 48.87 948 PRO B O 1
ATOM 2471 N N . GLU B 1 7 ? 16.533 65.371 22.444 1.00 43.81 949 GLU B N 1
ATOM 2472 C CA . GLU B 1 7 ? 16.462 66.230 23.628 1.00 38.86 949 GLU B CA 1
ATOM 2473 C C . GLU B 1 7 ? 17.053 65.783 24.970 1.00 34.38 949 GLU B C 1
ATOM 2474 O O . GLU B 1 7 ? 18.230 65.437 25.061 1.00 33.23 949 GLU B O 1
ATOM 2480 N N . TYR B 1 8 ? 16.213 65.813 26.004 1.00 28.65 950 TYR B N 1
ATOM 2481 C CA . TYR B 1 8 ? 16.589 65.506 27.383 1.00 23.78 950 TYR B CA 1
ATOM 2482 C C . TYR B 1 8 ? 17.670 64.460 27.639 1.00 22.79 950 TYR B C 1
ATOM 2483 O O . TYR B 1 8 ? 18.667 64.753 28.299 1.00 22.50 950 TYR B O 1
ATOM 2492 N N . PHE B 1 9 ? 17.455 63.237 27.170 1.00 20.12 951 PHE B N 1
ATOM 2493 C CA . PHE B 1 9 ? 18.448 62.172 27.319 1.00 18.14 951 PHE B CA 1
ATOM 2494 C C . PHE B 1 9 ? 18.849 61.865 25.885 1.00 17.22 951 PHE B C 1
ATOM 2495 O O . PHE B 1 9 ? 18.011 61.471 25.088 1.00 17.50 951 PHE B O 1
ATOM 2503 N N . SER B 1 10 ? 20.120 62.056 25.549 1.00 15.32 952 SER B N 1
ATOM 2504 C CA . SER B 1 10 ? 20.564 61.828 24.180 1.00 16.97 952 SER B CA 1
ATOM 2505 C C . SER B 1 10 ? 21.874 61.059 24.084 1.00 16.80 952 SER B C 1
ATOM 2506 O O . SER B 1 10 ? 22.489 60.719 25.095 1.00 15.33 952 SER B O 1
ATOM 2509 N N . ALA B 1 11 ? 22.294 60.784 22.854 1.00 16.00 953 ALA B N 1
ATOM 2510 C CA . ALA B 1 11 ? 23.544 60.076 22.629 1.00 15.34 953 ALA B CA 1
ATOM 2511 C C . ALA B 1 11 ? 24.688 61.050 22.872 1.00 15.40 953 ALA B C 1
ATOM 2512 O O . ALA B 1 11 ? 24.539 62.258 22.688 1.00 15.45 953 ALA B O 1
ATOM 2514 N N . ALA B 1 12 ? 25.828 60.513 23.280 1.00 13.95 954 ALA B N 1
ATOM 2515 C CA . ALA B 1 12 ? 27.000 61.325 23.556 1.00 15.16 954 ALA B CA 1
ATOM 2516 C C . ALA B 1 12 ? 27.612 61.900 22.284 1.00 15.63 954 ALA B C 1
ATOM 2517 O O . ALA B 1 12 ? 27.426 61.364 21.188 1.00 15.34 954 ALA B O 1
ATOM 2519 N N . ASP B 1 13 ? 28.336 63.002 22.443 1.00 13.92 955 ASP B N 1
ATOM 2520 C CA . ASP B 1 13 ? 29.008 63.653 21.328 1.00 14.82 955 ASP B CA 1
ATOM 2521 C C . ASP B 1 13 ? 30.348 62.975 21.095 1.00 14.88 955 ASP B C 1
ATOM 2522 O O . ASP B 1 13 ? 31.405 63.534 21.396 1.00 16.60 955 ASP B O 1
ATOM 2527 N N . VAL B 1 14 ? 30.295 61.758 20.566 1.00 15.55 956 VAL B N 1
ATOM 2528 C CA . VAL B 1 14 ? 31.501 60.997 20.276 1.00 16.81 956 VAL B CA 1
ATOM 2529 C C . VAL B 1 14 ? 31.286 60.195 19.005 1.00 15.55 956 VAL B C 1
ATOM 2530 O O . VAL B 1 14 ? 30.151 59.945 18.602 1.00 17.31 956 VAL B O 1
ATOM 2534 N N . TYR B 1 15 ? 32.384 59.813 18.366 1.00 15.61 957 TYR B N 1
ATOM 2535 C CA . TYR B 1 15 ? 32.306 58.992 17.170 1.00 14.75 957 TYR B CA 1
ATOM 2536 C C . TYR B 1 15 ? 33.255 57.826 17.358 1.00 16.24 957 TYR B C 1
ATOM 2537 O O . TYR B 1 15 ? 34.444 58.020 17.618 1.00 17.66 957 TYR B O 1
ATOM 2546 N N . VAL B 1 16 ? 32.722 56.614 17.240 1.00 16.90 958 VAL B N 1
ATOM 2547 C CA . VAL B 1 16 ? 33.523 55.410 17.396 1.00 19.39 958 VAL B CA 1
ATOM 2548 C C . VAL B 1 16 ? 33.826 54.819 16.023 1.00 17.07 958 VAL B C 1
ATOM 2549 O O . VAL B 1 16 ? 32.926 54.367 15.317 1.00 17.77 958 VAL B O 1
ATOM 2553 N N . PRO B 1 17 ? 35.104 54.832 15.620 1.00 18.27 959 PRO B N 1
ATOM 2554 C CA . PRO B 1 17 ? 35.481 54.285 14.313 1.00 17.87 959 PRO B CA 1
ATOM 2555 C C . PRO B 1 17 ? 35.056 52.828 14.183 1.00 16.63 959 PRO B C 1
ATOM 2556 O O . PRO B 1 17 ? 35.150 52.059 15.143 1.00 16.70 959 PRO B O 1
ATOM 2560 N N . ASP B 1 18 ? 34.580 52.463 12.996 1.00 16.58 960 ASP B N 1
ATOM 2561 C CA . ASP B 1 18 ? 34.137 51.105 12.720 1.00 16.42 960 ASP B CA 1
ATOM 2562 C C . ASP B 1 18 ? 34.625 50.639 11.348 1.00 15.94 960 ASP B C 1
ATOM 2563 O O . ASP B 1 18 ? 35.606 51.163 10.818 1.00 15.14 960 ASP B O 1
ATOM 2568 N N . GLU B 1 19 ? 33.930 49.662 10.773 1.00 17.80 961 GLU B N 1
ATOM 2569 C CA . GLU B 1 19 ? 34.307 49.112 9.475 1.00 18.13 961 GLU B CA 1
ATOM 2570 C C . GLU B 1 19 ? 34.268 50.126 8.335 1.00 17.82 961 GLU B C 1
ATOM 2571 O O . GLU B 1 19 ? 34.844 49.888 7.275 1.00 16.82 961 GLU B O 1
ATOM 2577 N N . TRP B 1 20 ? 33.594 51.253 8.549 1.00 14.96 962 TRP B N 1
ATOM 2578 C CA . TRP B 1 20 ? 33.501 52.280 7.516 1.00 13.44 962 TRP B CA 1
ATOM 2579 C C . TRP B 1 20 ? 34.711 53.200 7.458 1.00 12.37 962 TRP B C 1
ATOM 2580 O O . TRP B 1 20 ? 34.843 54.006 6.538 1.00 12.51 962 TRP B O 1
ATOM 2591 N N . GLU B 1 21 ? 35.598 53.084 8.440 1.00 12.62 963 GLU B N 1
ATOM 2592 C CA . GLU B 1 21 ? 36.787 53.922 8.476 1.00 12.91 963 GLU B CA 1
ATOM 2593 C C . GLU B 1 21 ? 37.715 53.602 7.306 1.00 13.61 963 GLU B C 1
ATOM 2594 O O . GLU B 1 21 ? 38.011 52.439 7.035 1.00 14.72 963 GLU B O 1
ATOM 2600 N N . VAL B 1 22 ? 38.161 54.642 6.610 1.00 12.08 964 VAL B N 1
ATOM 2601 C CA . VAL B 1 22 ? 39.071 54.480 5.479 1.00 13.59 964 VAL B CA 1
ATOM 2602 C C . VAL B 1 22 ? 40.377 55.196 5.805 1.00 13.03 964 VAL B C 1
ATOM 2603 O O . VAL B 1 22 ? 40.364 56.322 6.298 1.00 14.21 964 VAL B O 1
ATOM 2607 N N . ALA B 1 23 ? 41.501 54.535 5.544 1.00 13.14 965 ALA B N 1
ATOM 2608 C CA . ALA B 1 23 ? 42.807 55.138 5.804 1.00 13.16 965 ALA B CA 1
ATOM 2609 C C . ALA B 1 23 ? 42.987 56.316 4.849 1.00 12.45 965 ALA B C 1
ATOM 2610 O O . ALA B 1 23 ? 42.677 56.209 3.666 1.00 12.70 965 ALA B O 1
ATOM 2612 N N . ARG B 1 24 ? 43.491 57.435 5.358 1.00 12.57 966 ARG B N 1
ATOM 2613 C CA . ARG B 1 24 ? 43.678 58.612 4.518 1.00 14.60 966 ARG B CA 1
ATOM 2614 C C . ARG B 1 24 ? 44.640 58.320 3.366 1.00 14.88 966 ARG B C 1
ATOM 2615 O O . ARG B 1 24 ? 44.589 58.972 2.322 1.00 15.33 966 ARG B O 1
ATOM 2623 N N . GLU B 1 25 ? 45.501 57.323 3.548 1.00 13.67 967 GLU B N 1
ATOM 2624 C CA . GLU B 1 25 ? 46.458 56.941 2.514 1.00 14.22 967 GLU B CA 1
ATOM 2625 C C . GLU B 1 25 ? 45.779 56.371 1.268 1.00 14.57 967 GLU B C 1
ATOM 2626 O O . GLU B 1 25 ? 46.388 56.288 0.204 1.00 16.08 967 GLU B O 1
ATOM 2632 N N . LYS B 1 26 ? 44.519 55.977 1.396 1.00 13.70 968 LYS B N 1
ATOM 2633 C CA . LYS B 1 26 ? 43.804 55.413 0.260 1.00 13.82 968 LYS B CA 1
ATOM 2634 C C . LYS B 1 26 ? 43.006 56.464 -0.498 1.00 13.99 968 LYS B C 1
ATOM 2635 O O . LYS B 1 26 ? 42.259 56.138 -1.421 1.00 13.57 968 LYS B O 1
ATOM 2641 N N . ILE B 1 27 ? 43.197 57.726 -0.124 1.00 13.55 969 ILE B N 1
ATOM 2642 C CA . ILE B 1 27 ? 42.475 58.837 -0.739 1.00 13.48 969 ILE B CA 1
ATOM 2643 C C . ILE B 1 27 ? 43.377 59.874 -1.410 1.00 12.17 969 ILE B C 1
ATOM 2644 O O . ILE B 1 27 ? 44.514 60.087 -0.990 1.00 11.83 969 ILE B O 1
ATOM 2649 N N . THR B 1 28 ? 42.861 60.500 -2.467 1.00 12.42 970 THR B N 1
ATOM 2650 C CA . THR B 1 28 ? 43.562 61.583 -3.151 1.00 13.52 970 THR B CA 1
ATOM 2651 C C . THR B 1 28 ? 42.506 62.622 -3.535 1.00 13.35 970 THR B C 1
ATOM 2652 O O . THR B 1 28 ? 41.377 62.272 -3.899 1.00 12.99 970 THR B O 1
ATOM 2656 N N . MET B 1 29 ? 42.864 63.897 -3.424 1.00 14.11 971 MET B N 1
ATOM 2657 C CA . MET B 1 29 ? 41.955 64.990 -3.767 1.00 14.91 971 MET B CA 1
ATOM 2658 C C . MET B 1 29 ? 42.305 65.470 -5.173 1.00 16.43 971 MET B C 1
ATOM 2659 O O . MET B 1 29 ? 43.477 65.706 -5.479 1.00 16.18 971 MET B O 1
ATOM 2664 N N . SER B 1 30 ? 41.295 65.616 -6.025 1.00 15.87 972 SER B N 1
ATOM 2665 C CA . SER B 1 30 ? 41.515 66.052 -7.405 1.00 17.41 972 SER B CA 1
ATOM 2666 C C . SER B 1 30 ? 41.230 67.538 -7.634 1.00 18.26 972 SER B C 1
ATOM 2667 O O . SER B 1 30 ? 42.081 68.263 -8.154 1.00 19.73 972 SER B O 1
ATOM 2670 N N . ARG B 1 31 ? 40.034 67.991 -7.261 1.00 16.52 973 ARG B N 1
ATOM 2671 C CA . ARG B 1 31 ? 39.658 69.395 -7.442 1.00 16.85 973 ARG B CA 1
ATOM 2672 C C . ARG B 1 31 ? 38.448 69.774 -6.589 1.00 16.66 973 ARG B C 1
ATOM 2673 O O . ARG B 1 31 ? 37.696 68.902 -6.150 1.00 16.72 973 ARG B O 1
ATOM 2681 N N . GLU B 1 32 ? 38.263 71.073 -6.361 1.00 15.84 974 GLU B N 1
ATOM 2682 C CA . GLU B 1 32 ? 37.129 71.557 -5.574 1.00 16.56 974 GLU B CA 1
ATOM 2683 C C . GLU B 1 32 ? 35.850 71.456 -6.400 1.00 17.56 974 GLU B C 1
ATOM 2684 O O . GLU B 1 32 ? 35.876 71.639 -7.618 1.00 17.76 974 GLU B O 1
ATOM 2690 N N . LEU B 1 33 ? 34.734 71.178 -5.734 1.00 16.76 975 LEU B N 1
ATOM 2691 C CA . LEU B 1 33 ? 33.446 71.080 -6.412 1.00 17.55 975 LEU B CA 1
ATOM 2692 C C . LEU B 1 33 ? 32.531 72.214 -5.975 1.00 19.52 975 LEU B C 1
ATOM 2693 O O . LEU B 1 33 ? 31.633 72.623 -6.715 1.00 22.10 975 LEU B O 1
ATOM 2698 N N . GLY B 1 34 ? 32.763 72.720 -4.769 1.00 19.16 976 GLY B N 1
ATOM 2699 C CA . GLY B 1 34 ? 31.945 73.800 -4.255 1.00 18.47 976 GLY B CA 1
ATOM 2700 C C . GLY B 1 34 ? 31.796 73.727 -2.749 1.00 18.19 976 GLY B C 1
ATOM 2701 O O . GLY B 1 34 ? 32.037 72.684 -2.135 1.00 16.93 976 GLY B O 1
ATOM 2702 N N . GLN B 1 35 ? 31.394 74.841 -2.153 1.00 17.90 977 GLN B N 1
ATOM 2703 C CA . GLN B 1 35 ? 31.219 74.921 -0.711 1.00 19.81 977 GLN B CA 1
ATOM 2704 C C . GLN B 1 35 ? 29.976 74.170 -0.243 1.00 18.80 977 GLN B C 1
ATOM 2705 O O . GLN B 1 35 ? 28.882 74.384 -0.760 1.00 20.40 977 GLN B O 1
ATOM 2711 N N . GLY B 1 36 ? 30.155 73.285 0.730 1.00 17.17 978 GLY B N 1
ATOM 2712 C CA . GLY B 1 36 ? 29.034 72.541 1.278 1.00 16.61 978 GLY B CA 1
ATOM 2713 C C . GLY B 1 36 ? 28.677 73.152 2.621 1.00 17.06 978 GLY B C 1
ATOM 2714 O O . GLY B 1 36 ? 29.352 74.073 3.075 1.00 17.54 978 GLY B O 1
ATOM 2715 N N . SER B 1 37 ? 27.632 72.646 3.267 1.00 17.45 979 SER B N 1
ATOM 2716 C CA . SER B 1 37 ? 27.207 73.174 4.562 1.00 17.67 979 SER B CA 1
ATOM 2717 C C . SER B 1 37 ? 28.298 73.116 5.632 1.00 17.42 979 SER B C 1
ATOM 2718 O O . SER B 1 37 ? 28.473 74.062 6.403 1.00 18.12 979 SER B O 1
ATOM 2721 N N . PHE B 1 38 ? 29.032 72.010 5.673 1.00 16.49 980 PHE B N 1
ATOM 2722 C CA . PHE B 1 38 ? 30.082 71.825 6.673 1.00 16.27 980 PHE B CA 1
ATOM 2723 C C . PHE B 1 38 ? 31.471 72.267 6.228 1.00 15.18 980 PHE B C 1
ATOM 2724 O O . PHE B 1 38 ? 32.356 72.473 7.057 1.00 13.97 980 PHE B O 1
ATOM 2732 N N . GLY B 1 39 ? 31.660 72.405 4.923 1.00 14.51 981 GLY B N 1
ATOM 2733 C CA . GLY B 1 39 ? 32.954 72.803 4.404 1.00 14.32 981 GLY B CA 1
ATOM 2734 C C . GLY B 1 39 ? 33.069 72.486 2.928 1.00 13.65 981 GLY B C 1
ATOM 2735 O O . GLY B 1 39 ? 32.122 72.006 2.314 1.00 13.70 981 GLY B O 1
ATOM 2736 N N . MET B 1 40 ? 34.236 72.752 2.358 1.00 15.06 982 MET B N 1
ATOM 2737 C CA . MET B 1 40 ? 34.474 72.506 0.943 1.00 13.69 982 MET B CA 1
ATOM 2738 C C . MET B 1 40 ? 34.279 71.039 0.568 1.00 14.14 982 MET B C 1
ATOM 2739 O O . MET B 1 40 ? 34.630 70.139 1.329 1.00 12.13 982 MET B O 1
ATOM 2744 N N . VAL B 1 41 ? 33.688 70.814 -0.602 1.00 11.57 983 VAL B N 1
ATOM 2745 C CA . VAL B 1 41 ? 33.470 69.467 -1.121 1.00 12.01 983 VAL B CA 1
ATOM 2746 C C . VAL B 1 41 ? 34.436 69.307 -2.292 1.00 12.10 983 VAL B C 1
ATOM 2747 O O . VAL B 1 41 ? 34.630 70.235 -3.074 1.00 13.42 983 VAL B O 1
ATOM 2751 N N . TYR B 1 42 ? 35.032 68.129 -2.413 1.00 12.14 984 TYR B N 1
ATOM 2752 C CA . TYR B 1 42 ? 35.998 67.869 -3.473 1.00 12.11 984 TYR B CA 1
ATOM 2753 C C . TYR B 1 42 ? 35.654 66.621 -4.260 1.00 12.42 984 TYR B C 1
ATOM 2754 O O . TYR B 1 42 ? 34.840 65.804 -3.831 1.00 12.37 984 TYR B O 1
ATOM 2763 N N . GLU B 1 43 ? 36.284 66.487 -5.421 1.00 11.39 985 GLU B N 1
ATOM 2764 C CA . GLU B 1 43 ? 36.141 65.282 -6.214 1.00 11.85 985 GLU B CA 1
ATOM 2765 C C . GLU B 1 43 ? 37.504 64.637 -6.000 1.00 11.46 985 GLU B C 1
ATOM 2766 O O . GLU B 1 43 ? 38.510 65.339 -5.912 1.00 12.61 985 GLU B O 1
ATOM 2772 N N . GLY B 1 44 ? 37.543 63.318 -5.895 1.00 12.44 986 GLY B N 1
ATOM 2773 C CA . GLY B 1 44 ? 38.813 62.649 -5.697 1.00 12.65 986 GLY B CA 1
ATOM 2774 C C . GLY B 1 44 ? 38.743 61.188 -6.074 1.00 12.56 986 GLY B C 1
ATOM 2775 O O . GLY B 1 44 ? 37.851 60.766 -6.815 1.00 12.29 986 GLY B O 1
ATOM 2776 N N . VAL B 1 45 ? 39.693 60.416 -5.559 1.00 11.94 987 VAL B N 1
ATOM 2777 C CA . VAL B 1 45 ? 39.760 58.987 -5.827 1.00 12.67 987 VAL B CA 1
ATOM 2778 C C . VAL B 1 45 ? 39.994 58.265 -4.508 1.00 12.52 987 VAL B C 1
ATOM 2779 O O . VAL B 1 45 ? 40.764 58.733 -3.669 1.00 12.51 987 VAL B O 1
ATOM 2783 N N . ALA B 1 46 ? 39.314 57.137 -4.320 1.00 11.93 988 ALA B N 1
ATOM 2784 C CA . ALA B 1 46 ? 39.463 56.349 -3.105 1.00 12.61 988 ALA B CA 1
ATOM 2785 C C . ALA B 1 46 ? 39.678 54.894 -3.495 1.00 14.14 988 ALA B C 1
ATOM 2786 O O . ALA B 1 46 ? 38.993 54.371 -4.369 1.00 14.71 988 ALA B O 1
ATOM 2788 N N . LYS B 1 47 ? 40.637 54.248 -2.844 1.00 15.50 989 LYS B N 1
ATOM 2789 C CA . LYS B 1 47 ? 40.933 52.849 -3.123 1.00 17.77 989 LYS B CA 1
ATOM 2790 C C . LYS B 1 47 ? 40.183 51.927 -2.167 1.00 17.73 989 LYS B C 1
ATOM 2791 O O . LYS B 1 47 ? 39.994 52.251 -0.997 1.00 18.25 989 LYS B O 1
ATOM 2797 N N . GLY B 1 48 ? 39.745 50.783 -2.685 1.00 18.77 990 GLY B N 1
ATOM 2798 C CA . GLY B 1 48 ? 39.046 49.801 -1.875 1.00 19.88 990 GLY B CA 1
ATOM 2799 C C . GLY B 1 48 ? 37.730 50.186 -1.223 1.00 19.13 990 GLY B C 1
ATOM 2800 O O . GLY B 1 48 ? 37.449 49.740 -0.109 1.00 20.72 990 GLY B O 1
ATOM 2801 N N . VAL B 1 49 ? 36.916 50.997 -1.892 1.00 18.75 991 VAL B N 1
ATOM 2802 C CA . VAL B 1 49 ? 35.629 51.389 -1.323 1.00 18.14 991 VAL B CA 1
ATOM 2803 C C . VAL B 1 49 ? 34.454 50.741 -2.046 1.00 18.60 991 VAL B C 1
ATOM 2804 O O . VAL B 1 49 ? 33.317 50.793 -1.576 1.00 17.60 991 VAL B O 1
ATOM 2808 N N . VAL B 1 50 ? 34.734 50.135 -3.193 1.00 19.73 992 VAL B N 1
ATOM 2809 C CA . VAL B 1 50 ? 33.707 49.451 -3.969 1.00 20.59 992 VAL B CA 1
ATOM 2810 C C . VAL B 1 50 ? 34.220 48.058 -4.309 1.00 22.11 992 VAL B C 1
ATOM 2811 O O . VAL B 1 50 ? 35.356 47.903 -4.756 1.00 20.09 992 VAL B O 1
ATOM 2815 N N . LYS B 1 51 ? 33.381 47.050 -4.097 1.00 23.57 993 LYS B N 1
ATOM 2816 C CA . LYS B 1 51 ? 33.770 45.670 -4.365 1.00 25.72 993 LYS B CA 1
ATOM 2817 C C . LYS B 1 51 ? 34.264 45.455 -5.794 1.00 25.67 993 LYS B C 1
ATOM 2818 O O . LYS B 1 51 ? 33.652 45.915 -6.758 1.00 24.14 993 LYS B O 1
ATOM 2824 N N . ASP B 1 52 ? 35.387 44.755 -5.910 1.00 27.58 994 ASP B N 1
ATOM 2825 C CA . ASP B 1 52 ? 35.989 44.441 -7.200 1.00 28.87 994 ASP B CA 1
ATOM 2826 C C . ASP B 1 52 ? 36.461 45.660 -7.996 1.00 28.35 994 ASP B C 1
ATOM 2827 O O . ASP B 1 52 ? 36.772 45.550 -9.182 1.00 28.60 994 ASP B O 1
ATOM 2832 N N . GLU B 1 53 ? 36.510 46.818 -7.344 1.00 26.49 995 GLU B N 1
ATOM 2833 C CA . GLU B 1 53 ? 36.974 48.045 -7.989 1.00 25.84 995 GLU B CA 1
ATOM 2834 C C . GLU B 1 53 ? 38.232 48.533 -7.274 1.00 24.59 995 GLU B C 1
ATOM 2835 O O . GLU B 1 53 ? 38.164 49.004 -6.138 1.00 22.91 995 GLU B O 1
ATOM 2841 N N . PRO B 1 54 ? 39.401 48.414 -7.924 1.00 23.41 996 PRO B N 1
ATOM 2842 C CA . PRO B 1 54 ? 40.663 48.855 -7.318 1.00 23.45 996 PRO B CA 1
ATOM 2843 C C . PRO B 1 54 ? 40.569 50.276 -6.764 1.00 22.34 996 PRO B C 1
ATOM 2844 O O . PRO B 1 54 ? 40.923 50.530 -5.613 1.00 22.35 996 PRO B O 1
ATOM 2848 N N . GLU B 1 55 ? 40.098 51.200 -7.594 1.00 20.48 997 GLU B N 1
ATOM 2849 C CA . GLU B 1 55 ? 39.937 52.584 -7.174 1.00 20.88 997 GLU B CA 1
ATOM 2850 C C . GLU B 1 55 ? 38.640 53.142 -7.743 1.00 18.20 997 GLU B C 1
ATOM 2851 O O . GLU B 1 55 ? 38.183 52.719 -8.805 1.00 18.44 997 GLU B O 1
ATOM 2857 N N . THR B 1 56 ? 38.058 54.098 -7.030 1.00 15.97 998 THR B N 1
ATOM 2858 C CA . THR B 1 56 ? 36.791 54.686 -7.431 1.00 15.05 998 THR B CA 1
ATOM 2859 C C . THR B 1 56 ? 36.806 56.207 -7.374 1.00 13.86 998 THR B C 1
ATOM 2860 O O . THR B 1 56 ? 37.390 56.788 -6.464 1.00 13.75 998 THR B O 1
ATOM 2864 N N . ARG B 1 57 ? 36.175 56.849 -8.353 1.00 14.79 999 ARG B N 1
ATOM 2865 C CA . ARG B 1 57 ? 36.087 58.305 -8.361 1.00 13.95 999 ARG B CA 1
ATOM 2866 C C . ARG B 1 57 ? 35.030 58.615 -7.314 1.00 12.51 999 ARG B C 1
ATOM 2867 O O . ARG B 1 57 ? 33.962 58.003 -7.306 1.00 14.04 999 ARG B O 1
ATOM 2875 N N . VAL B 1 58 ? 35.314 59.570 -6.438 1.00 11.23 1000 VAL B N 1
ATOM 2876 C CA . VAL B 1 58 ? 34.383 59.885 -5.367 1.00 9.80 1000 VAL B CA 1
ATOM 2877 C C . VAL B 1 58 ? 34.216 61.368 -5.077 1.00 10.87 1000 VAL B C 1
ATOM 2878 O O . VAL B 1 58 ? 34.975 62.208 -5.570 1.00 10.74 1000 VAL B O 1
ATOM 2882 N N . ALA B 1 59 ? 33.196 61.673 -4.278 1.00 10.20 1001 ALA B N 1
ATOM 2883 C CA . ALA B 1 59 ? 32.942 63.033 -3.830 1.00 10.02 1001 ALA B CA 1
ATOM 2884 C C . ALA B 1 59 ? 33.477 62.977 -2.402 1.00 10.49 1001 ALA B C 1
ATOM 2885 O O . ALA B 1 59 ? 33.271 61.986 -1.699 1.00 11.92 1001 ALA B O 1
ATOM 2887 N N . ILE B 1 60 ? 34.181 64.015 -1.971 1.00 10.03 1002 ILE B N 1
ATOM 2888 C CA . ILE B 1 60 ? 34.733 64.016 -0.625 1.00 10.77 1002 ILE B CA 1
ATOM 2889 C C . ILE B 1 60 ? 34.268 65.258 0.117 1.00 10.30 1002 ILE B C 1
ATOM 2890 O O . ILE B 1 60 ? 34.644 66.373 -0.235 1.00 11.44 1002 ILE B O 1
ATOM 2895 N N . LYS B 1 61 ? 33.422 65.056 1.122 1.00 10.57 1003 LYS B N 1
ATOM 2896 C CA . LYS B 1 61 ? 32.922 66.161 1.932 1.00 10.65 1003 LYS B CA 1
ATOM 2897 C C . LYS B 1 61 ? 33.875 66.373 3.096 1.00 10.76 1003 LYS B C 1
ATOM 2898 O O . LYS B 1 61 ? 34.340 65.413 3.715 1.00 12.00 1003 LYS 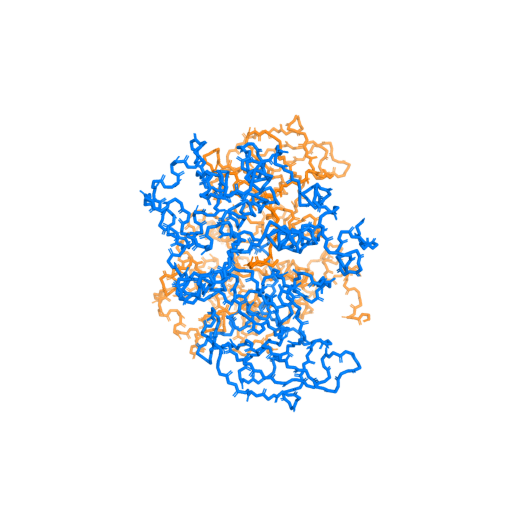B O 1
ATOM 2904 N N . THR B 1 62 ? 34.174 67.630 3.397 1.00 10.36 1004 THR B N 1
ATOM 2905 C CA . THR B 1 62 ? 35.084 67.929 4.497 1.00 11.92 1004 THR B CA 1
ATOM 2906 C C . THR B 1 62 ? 34.431 68.855 5.507 1.00 12.42 1004 THR B C 1
ATOM 2907 O O . THR B 1 62 ? 33.400 69.468 5.232 1.00 11.86 1004 THR B O 1
ATOM 2911 N N . VAL B 1 63 ? 35.036 68.937 6.687 1.00 13.34 1005 VAL B N 1
ATOM 2912 C CA . VAL B 1 63 ? 34.556 69.830 7.731 1.00 15.88 1005 VAL B CA 1
ATOM 2913 C C . VAL B 1 63 ? 35.608 70.926 7.835 1.00 16.83 1005 VAL B C 1
ATOM 2914 O O . VAL B 1 63 ? 36.794 70.635 7.997 1.00 17.34 1005 VAL B O 1
ATOM 2918 N N . ASN B 1 64 ? 35.182 72.178 7.726 1.00 17.73 1006 ASN B N 1
ATOM 2919 C CA . ASN B 1 64 ? 36.113 73.296 7.809 1.00 21.39 1006 ASN B CA 1
ATOM 2920 C C . ASN B 1 64 ? 36.939 73.153 9.082 1.00 21.88 1006 ASN B C 1
ATOM 2921 O O . ASN B 1 64 ? 36.403 72.849 10.147 1.00 20.36 1006 ASN B O 1
ATOM 2926 N N . GLU B 1 65 ? 38.246 73.363 8.964 1.00 25.00 1007 GLU B N 1
ATOM 2927 C CA . GLU B 1 65 ? 39.152 73.241 10.103 1.00 26.28 1007 GLU B CA 1
ATOM 2928 C C . GLU B 1 65 ? 38.783 74.128 11.288 1.00 25.66 1007 GLU B C 1
ATOM 2929 O O . GLU B 1 65 ? 39.145 73.825 12.423 1.00 27.19 1007 GLU B O 1
ATOM 2935 N N . ALA B 1 66 ? 38.068 75.216 11.026 1.00 25.10 1008 ALA B N 1
ATOM 2936 C CA . ALA B 1 66 ? 37.675 76.146 12.081 1.00 24.78 1008 ALA B CA 1
ATOM 2937 C C . ALA B 1 66 ? 36.420 75.724 12.843 1.00 23.81 1008 ALA B C 1
ATOM 2938 O O . ALA B 1 66 ? 36.034 76.365 13.822 1.00 24.78 1008 ALA B O 1
ATOM 2940 N N . ALA B 1 67 ? 35.783 74.648 12.397 1.00 21.92 1009 ALA B N 1
ATOM 2941 C CA . ALA B 1 67 ? 34.572 74.165 13.052 1.00 18.36 1009 ALA B CA 1
ATOM 2942 C C . ALA B 1 67 ? 34.887 73.653 14.452 1.00 18.08 1009 ALA B C 1
ATOM 2943 O O . ALA B 1 67 ? 36.036 73.358 14.769 1.00 18.72 1009 ALA B O 1
ATOM 2945 N N . SER B 1 68 ? 33.860 73.552 15.290 1.00 16.55 1010 SER B N 1
ATOM 2946 C CA . SER B 1 68 ? 34.042 73.060 16.649 1.00 16.41 1010 SER B CA 1
ATOM 2947 C C . SER B 1 68 ? 34.046 71.541 16.617 1.00 17.30 1010 SER B C 1
ATOM 2948 O O . SER B 1 68 ? 33.628 70.934 15.630 1.00 15.81 1010 SER B O 1
ATOM 2951 N N . MET B 1 69 ? 34.519 70.926 17.694 1.00 17.64 1011 MET B N 1
ATOM 2952 C CA . MET B 1 69 ? 34.538 69.473 17.762 1.00 19.57 1011 MET B CA 1
ATOM 2953 C C . MET B 1 69 ? 33.111 68.943 17.701 1.00 18.31 1011 MET B C 1
ATOM 2954 O O . MET B 1 69 ? 32.858 67.879 17.138 1.00 17.79 1011 MET B O 1
ATOM 2959 N N . ARG B 1 70 ? 32.179 69.692 18.281 1.00 18.43 1012 ARG B N 1
ATOM 2960 C CA . ARG B 1 70 ? 30.775 69.296 18.276 1.00 18.05 1012 ARG B CA 1
ATOM 2961 C C . ARG B 1 70 ? 30.286 69.222 16.833 1.00 17.60 1012 ARG B C 1
ATOM 2962 O O . ARG B 1 70 ? 29.592 68.282 16.447 1.00 16.55 1012 ARG B O 1
ATOM 2970 N N . GLU B 1 71 ? 30.665 70.214 16.035 1.00 16.65 1013 GLU B N 1
ATOM 2971 C CA . GLU B 1 71 ? 30.264 70.256 14.636 1.00 16.08 1013 GLU B CA 1
ATOM 2972 C C . GLU B 1 71 ? 30.865 69.103 13.832 1.00 15.20 1013 GLU B C 1
ATOM 2973 O O . GLU B 1 71 ? 30.211 68.555 12.944 1.00 13.24 1013 GLU B O 1
ATOM 2979 N N . ARG B 1 72 ? 32.102 68.727 14.140 1.00 13.64 1014 ARG B N 1
ATOM 2980 C CA . ARG B 1 72 ? 32.728 67.615 13.434 1.00 15.62 1014 ARG B CA 1
ATOM 2981 C C . ARG B 1 72 ? 31.977 66.332 13.780 1.00 16.96 1014 ARG B C 1
ATOM 2982 O O . ARG B 1 72 ? 31.797 65.455 12.931 1.00 15.52 1014 ARG B O 1
ATOM 2990 N N . ILE B 1 73 ? 31.529 66.233 15.029 1.00 16.35 1015 ILE B N 1
ATOM 2991 C CA . ILE B 1 73 ? 30.779 65.066 15.486 1.00 18.34 1015 ILE B CA 1
ATOM 2992 C C . ILE B 1 73 ? 29.435 65.000 14.768 1.00 17.94 1015 ILE B C 1
ATOM 2993 O O . ILE B 1 73 ? 29.036 63.937 14.282 1.00 18.89 1015 ILE B O 1
ATOM 2998 N N . GLU B 1 74 ? 28.742 66.134 14.701 1.00 16.48 1016 GLU B N 1
ATOM 2999 C CA . GLU B 1 74 ? 27.446 66.190 14.030 1.00 18.07 1016 GLU B CA 1
ATOM 3000 C C . GLU B 1 74 ? 27.594 65.714 12.593 1.00 15.81 1016 GLU B C 1
ATOM 3001 O O . GLU B 1 74 ? 26.768 64.954 12.087 1.00 14.71 1016 GLU B O 1
ATOM 3007 N N . PHE B 1 75 ? 28.660 66.171 11.945 1.00 13.66 1017 PHE B N 1
ATOM 3008 C CA . PHE B 1 75 ? 28.966 65.804 10.567 1.00 12.71 1017 PHE B CA 1
ATOM 3009 C C . PHE B 1 75 ? 29.065 64.282 10.465 1.00 12.32 1017 PHE B C 1
ATOM 3010 O O . PHE B 1 75 ? 28.446 63.661 9.597 1.00 11.91 1017 PHE B O 1
ATOM 3018 N N . LEU B 1 76 ? 29.846 63.685 11.360 1.00 12.77 1018 LEU B N 1
ATOM 3019 C CA . LEU B 1 76 ? 30.025 62.238 11.362 1.00 13.59 1018 LEU B CA 1
ATOM 3020 C C . LEU B 1 76 ? 28.731 61.502 11.711 1.00 15.29 1018 LEU B C 1
ATOM 3021 O O . LEU B 1 76 ? 28.462 60.429 11.164 1.00 15.95 1018 LEU B O 1
ATOM 3026 N N . ASN B 1 77 ? 27.934 62.079 12.610 1.00 15.76 1019 ASN B N 1
ATOM 3027 C CA . ASN B 1 77 ? 26.661 61.474 13.008 1.00 17.13 1019 ASN B CA 1
ATOM 3028 C C . ASN B 1 77 ? 25.727 61.393 11.813 1.00 16.05 1019 ASN B C 1
ATOM 3029 O O . ASN B 1 77 ? 25.072 60.372 11.586 1.00 15.98 1019 ASN B O 1
ATOM 3034 N N . GLU B 1 78 ? 25.654 62.485 11.064 1.00 14.76 1020 GLU B N 1
ATOM 3035 C CA . GLU B 1 78 ? 24.801 62.546 9.883 1.00 17.19 1020 GLU B CA 1
ATOM 3036 C C . GLU B 1 78 ? 25.225 61.518 8.851 1.00 16.43 1020 GLU B C 1
ATOM 3037 O O . GLU B 1 78 ? 24.384 60.848 8.252 1.00 16.21 1020 GLU B O 1
ATOM 3043 N N . ALA B 1 79 ? 26.530 61.393 8.636 1.00 14.59 1021 ALA B N 1
ATOM 3044 C CA . ALA B 1 79 ? 27.029 60.429 7.669 1.00 15.49 1021 ALA B CA 1
ATOM 3045 C C . ALA B 1 79 ? 26.687 59.013 8.120 1.00 16.68 1021 ALA B C 1
ATOM 3046 O O . ALA B 1 79 ? 26.319 58.165 7.306 1.00 17.09 1021 ALA B O 1
ATOM 3048 N N . SER B 1 80 ? 26.798 58.772 9.422 1.00 15.96 1022 SER B N 1
ATOM 3049 C CA . SER B 1 80 ? 26.526 57.457 9.989 1.00 17.48 1022 SER B CA 1
ATOM 3050 C C . SER B 1 80 ? 25.102 56.970 9.746 1.00 16.14 1022 SER B C 1
ATOM 3051 O O . SER B 1 80 ? 24.858 55.765 9.673 1.00 15.64 1022 SER B O 1
ATOM 3054 N N . VAL B 1 81 ? 24.162 57.900 9.626 1.00 15.07 1023 VAL B N 1
ATOM 3055 C CA . VAL B 1 81 ? 22.776 57.529 9.367 1.00 14.54 1023 VAL B CA 1
ATOM 3056 C C . VAL B 1 81 ? 22.700 56.723 8.071 1.00 15.23 1023 VAL B C 1
ATOM 3057 O O . VAL B 1 81 ? 21.903 55.789 7.948 1.00 17.45 1023 VAL B O 1
ATOM 3061 N N . MET B 1 82 ? 23.554 57.073 7.115 1.00 14.65 1024 MET B N 1
ATOM 3062 C CA . MET B 1 82 ? 23.566 56.410 5.815 1.00 15.03 1024 MET B CA 1
ATOM 3063 C C . MET B 1 82 ? 24.274 55.058 5.765 1.00 15.30 1024 MET B C 1
ATOM 3064 O O . MET B 1 82 ? 24.217 54.366 4.750 1.00 14.81 1024 MET B O 1
ATOM 3069 N N . LYS B 1 83 ? 24.940 54.675 6.849 1.00 13.38 1025 LYS B N 1
ATOM 3070 C CA . LYS B 1 83 ? 25.639 53.395 6.871 1.00 16.45 1025 LYS B CA 1
ATOM 3071 C C . LYS B 1 83 ? 24.677 52.230 6.664 1.00 18.47 1025 LYS B C 1
ATOM 3072 O O . LYS B 1 83 ? 25.072 51.169 6.178 1.00 19.78 1025 LYS B O 1
ATOM 3078 N N . GLU B 1 84 ? 23.415 52.433 7.025 1.00 20.38 1026 GLU B N 1
ATOM 3079 C CA . GLU B 1 84 ? 22.414 51.383 6.888 1.00 24.52 1026 GLU B CA 1
ATOM 3080 C C . GLU B 1 84 ? 21.664 51.413 5.561 1.00 23.44 1026 GLU B C 1
ATOM 3081 O O . GLU B 1 84 ? 20.811 50.560 5.316 1.00 25.91 1026 GLU B O 1
ATOM 3087 N N . PHE B 1 85 ? 21.973 52.381 4.703 1.00 21.95 1027 PHE B N 1
ATOM 3088 C CA . PHE B 1 85 ? 21.285 52.470 3.418 1.00 19.02 1027 PHE B CA 1
ATOM 3089 C C . PHE B 1 85 ? 21.961 51.658 2.320 1.00 20.18 1027 PHE B C 1
ATOM 3090 O O . PHE B 1 85 ? 23.186 51.555 2.264 1.00 21.27 1027 PHE B O 1
ATOM 3098 N N . ASN B 1 86 ? 21.144 51.083 1.446 1.00 19.10 1028 ASN B N 1
ATOM 3099 C CA . ASN B 1 86 ? 21.633 50.289 0.325 1.00 20.93 1028 ASN B CA 1
ATOM 3100 C C . ASN B 1 86 ? 20.576 50.362 -0.766 1.00 19.26 1028 ASN B C 1
ATOM 3101 O O . ASN B 1 86 ? 19.846 49.401 -1.003 1.00 21.75 1028 ASN B O 1
ATOM 3106 N N . CYS B 1 87 ? 20.495 51.519 -1.416 1.00 15.81 1029 CYS B N 1
ATOM 3107 C CA . CYS B 1 87 ? 19.516 51.740 -2.471 1.00 12.88 1029 CYS B CA 1
ATOM 3108 C C . CYS B 1 87 ? 20.155 52.422 -3.672 1.00 13.21 1029 CYS B C 1
ATOM 3109 O O . CYS B 1 87 ? 20.873 53.412 -3.530 1.00 11.71 1029 CYS B O 1
ATOM 3112 N N . HIS B 1 88 ? 19.875 51.894 -4.858 1.00 10.79 1030 HIS B N 1
ATOM 3113 C CA . HIS B 1 88 ? 20.424 52.442 -6.089 1.00 12.70 1030 HIS B CA 1
ATOM 3114 C C . HIS B 1 88 ? 20.005 53.893 -6.313 1.00 12.70 1030 HIS B C 1
ATOM 3115 O O . HIS B 1 88 ? 20.711 54.649 -6.984 1.00 11.66 1030 HIS B O 1
ATOM 3122 N N . HIS B 1 89 ? 18.862 54.280 -5.755 1.00 11.81 1031 HIS B N 1
ATOM 3123 C CA . HIS B 1 89 ? 18.364 55.639 -5.948 1.00 10.49 1031 HIS B CA 1
ATOM 3124 C C . HIS B 1 89 ? 18.581 56.627 -4.806 1.00 10.11 1031 HIS B C 1
ATOM 3125 O O . HIS B 1 89 ? 17.892 57.642 -4.701 1.00 10.26 1031 HIS B O 1
ATOM 3132 N N . VAL B 1 90 ? 19.558 56.323 -3.961 1.00 8.70 1032 VAL B N 1
ATOM 3133 C CA . VAL B 1 90 ? 19.950 57.208 -2.869 1.00 8.66 1032 VAL B CA 1
ATOM 3134 C C . VAL B 1 90 ? 21.473 57.238 -2.959 1.00 9.15 1032 VAL B C 1
ATOM 3135 O O . VAL B 1 90 ? 22.108 56.185 -3.035 1.00 8.98 1032 VAL B O 1
ATOM 3139 N N . VAL B 1 91 ? 22.058 58.432 -2.979 1.00 8.22 1033 VAL B N 1
ATOM 3140 C CA . VAL B 1 91 ? 23.512 58.545 -3.067 1.00 8.77 1033 VAL B CA 1
ATOM 3141 C C . VAL B 1 91 ? 24.131 57.740 -1.931 1.00 9.51 1033 VAL B C 1
ATOM 3142 O O . VAL B 1 91 ? 23.773 57.906 -0.762 1.00 9.73 1033 VAL B O 1
ATOM 3146 N N . ARG B 1 92 ? 25.074 56.875 -2.294 1.00 10.31 1034 ARG B N 1
ATOM 3147 C CA . ARG B 1 92 ? 25.726 55.968 -1.357 1.00 11.33 1034 ARG B CA 1
ATOM 3148 C C . ARG B 1 92 ? 26.930 56.469 -0.562 1.00 10.95 1034 ARG B C 1
ATOM 3149 O O . ARG B 1 92 ? 27.801 57.170 -1.086 1.00 9.90 1034 ARG B O 1
ATOM 3157 N N . LEU B 1 93 ? 26.963 56.101 0.715 1.00 10.50 1035 LEU B N 1
ATOM 3158 C CA . LEU B 1 93 ? 28.085 56.438 1.586 1.00 11.37 1035 LEU B CA 1
ATOM 3159 C C . LEU B 1 93 ? 29.135 55.382 1.259 1.00 11.24 1035 LEU B C 1
ATOM 3160 O O . LEU B 1 93 ? 28.814 54.196 1.169 1.00 11.02 1035 LEU B O 1
ATOM 3165 N N . LEU B 1 94 ? 30.383 55.801 1.078 1.00 9.79 1036 LEU B N 1
ATOM 3166 C CA . LEU B 1 94 ? 31.443 54.858 0.749 1.00 11.04 1036 LEU B CA 1
ATOM 3167 C C . LEU B 1 94 ? 32.473 54.702 1.857 1.00 10.78 1036 LEU B C 1
ATOM 3168 O O . LEU B 1 94 ? 33.123 53.664 1.963 1.00 13.01 1036 LEU B O 1
ATOM 3173 N N . GLY B 1 95 ? 32.621 55.725 2.690 1.00 10.91 1037 GLY B N 1
ATOM 3174 C CA . GLY B 1 95 ? 33.594 55.630 3.758 1.00 10.71 1037 GLY B CA 1
ATOM 3175 C C . GLY B 1 95 ? 33.682 56.874 4.609 1.00 10.22 1037 GLY B C 1
ATOM 3176 O O . GLY B 1 95 ? 33.136 57.916 4.263 1.00 10.31 1037 GLY B O 1
ATOM 3177 N N . VAL B 1 96 ? 34.395 56.757 5.723 1.00 10.08 1038 VAL B N 1
ATOM 3178 C CA . VAL B 1 96 ? 34.568 57.863 6.651 1.00 10.32 1038 VAL B CA 1
ATOM 3179 C C . VAL B 1 96 ? 36.015 57.945 7.106 1.00 10.76 1038 VAL B C 1
ATOM 3180 O O . VAL B 1 96 ? 36.673 56.924 7.285 1.00 10.62 1038 VAL B O 1
ATOM 3184 N N . VAL B 1 97 ? 36.509 59.169 7.266 1.00 11.33 1039 VAL B N 1
ATOM 3185 C CA . VAL B 1 97 ? 37.866 59.399 7.751 1.00 12.05 1039 VAL B CA 1
ATOM 3186 C C . VAL B 1 97 ? 37.667 60.267 8.988 1.00 13.94 1039 VAL B C 1
ATOM 3187 O O . VAL B 1 97 ? 37.477 61.479 8.878 1.00 14.49 1039 VAL B O 1
ATOM 3191 N N . SER B 1 98 ? 37.691 59.636 10.160 1.00 13.90 1040 SER B N 1
ATOM 3192 C CA . SER B 1 98 ? 37.475 60.339 11.419 1.00 15.99 1040 SER B CA 1
ATOM 3193 C C . SER B 1 98 ? 38.758 60.623 12.189 1.00 19.75 1040 SER B C 1
ATOM 3194 O O . SER B 1 98 ? 38.717 61.179 13.284 1.00 21.37 1040 SER B O 1
ATOM 3197 N N . GLN B 1 99 ? 39.891 60.233 11.616 1.00 22.36 1041 GLN B N 1
ATOM 3198 C CA . GLN B 1 99 ? 41.188 60.454 12.245 1.00 26.05 1041 GLN B CA 1
ATOM 3199 C C . GLN B 1 99 ? 41.940 61.520 11.450 1.00 25.67 1041 GLN B C 1
ATOM 3200 O O . GLN B 1 99 ? 41.996 61.459 10.224 1.00 25.80 1041 GLN B O 1
ATOM 3206 N N . GLY B 1 100 ? 42.503 62.500 12.149 1.00 27.00 1042 GLY B N 1
ATOM 3207 C CA . GLY B 1 100 ? 43.247 63.549 11.476 1.00 27.51 1042 GLY B CA 1
ATOM 3208 C C . GLY B 1 100 ? 42.411 64.706 10.964 1.00 27.84 1042 GLY B C 1
ATOM 3209 O O . GLY B 1 100 ? 41.188 64.724 11.114 1.00 29.54 1042 GLY B O 1
ATOM 3210 N N . GLN B 1 101 ? 43.085 65.671 10.345 1.00 27.89 1043 GLN B N 1
ATOM 3211 C CA . GLN B 1 101 ? 42.442 66.861 9.801 1.00 27.53 1043 GLN B CA 1
ATOM 3212 C C . GLN B 1 101 ? 42.647 66.960 8.293 1.00 25.86 1043 GLN B C 1
ATOM 3213 O O . GLN B 1 101 ? 43.755 66.774 7.792 1.00 26.57 1043 GLN B O 1
ATOM 3219 N N . PRO B 1 102 ? 41.576 67.264 7.548 1.00 23.30 1044 PRO B N 1
ATOM 3220 C CA . PRO B 1 102 ? 40.240 67.500 8.097 1.00 20.91 1044 PRO B CA 1
ATOM 3221 C C . PRO B 1 102 ? 39.427 66.210 8.158 1.00 19.85 1044 PRO B C 1
ATOM 3222 O O . PRO B 1 102 ? 39.824 65.188 7.600 1.00 21.00 1044 PRO B O 1
ATOM 3226 N N . THR B 1 103 ? 38.300 66.261 8.854 1.00 16.52 1045 THR B N 1
ATOM 3227 C CA . THR B 1 103 ? 37.411 65.111 8.959 1.00 14.70 1045 THR B CA 1
ATOM 3228 C C . THR B 1 103 ? 36.807 64.967 7.566 1.00 13.97 1045 THR B C 1
ATOM 3229 O O . THR B 1 103 ? 36.477 65.967 6.932 1.00 13.26 1045 THR B O 1
ATOM 3233 N N . LEU B 1 104 ? 36.667 63.736 7.084 1.00 11.77 1046 LEU B N 1
ATOM 3234 C CA . LEU B 1 104 ? 36.132 63.520 5.744 1.00 11.89 1046 LEU B CA 1
ATOM 3235 C C . LEU B 1 104 ? 35.062 62.439 5.671 1.00 10.88 1046 LEU B C 1
ATOM 3236 O O . LEU B 1 104 ? 35.061 61.491 6.453 1.00 12.36 1046 LEU B O 1
ATOM 3241 N N . VAL B 1 105 ? 34.157 62.599 4.712 1.00 9.96 1047 VAL B N 1
ATOM 3242 C CA . VAL B 1 105 ? 33.117 61.617 4.444 1.00 10.74 1047 VAL B CA 1
ATOM 3243 C C . VAL B 1 105 ? 33.226 61.360 2.941 1.00 11.46 1047 VAL B C 1
ATOM 3244 O O . VAL B 1 105 ? 33.194 62.297 2.145 1.00 13.61 1047 VAL B O 1
ATOM 3248 N N . ILE B 1 106 ? 33.391 60.094 2.565 1.00 11.88 1048 ILE B N 1
ATOM 3249 C CA . ILE B 1 106 ? 33.539 59.705 1.161 1.00 11.22 1048 ILE B CA 1
ATOM 3250 C C . ILE B 1 106 ? 32.199 59.238 0.601 1.00 10.35 1048 ILE B C 1
ATOM 3251 O O . ILE B 1 106 ? 31.594 58.303 1.127 1.00 10.06 1048 ILE B O 1
ATOM 3256 N N . MET B 1 107 ? 31.757 59.882 -0.477 1.00 9.42 1049 MET B N 1
ATOM 3257 C CA . MET B 1 107 ? 30.468 59.583 -1.097 1.00 9.92 1049 MET B CA 1
ATOM 3258 C C . MET B 1 107 ? 30.529 59.211 -2.569 1.00 9.93 1049 MET B C 1
ATOM 3259 O O . MET B 1 107 ? 31.492 59.524 -3.274 1.00 9.71 1049 MET B O 1
ATOM 3264 N N . GLU B 1 108 ? 29.469 58.553 -3.027 1.00 10.32 1050 GLU B N 1
ATOM 3265 C CA . GLU B 1 108 ? 29.333 58.187 -4.429 1.00 10.60 1050 GLU B CA 1
ATOM 3266 C C . GLU B 1 108 ? 29.344 59.510 -5.203 1.00 11.36 1050 GLU B C 1
ATOM 3267 O O . GLU B 1 108 ? 28.647 60.456 -4.831 1.00 10.87 1050 GLU B O 1
ATOM 3273 N N . LEU B 1 109 ? 30.137 59.582 -6.266 1.00 9.01 1051 LEU B N 1
ATOM 3274 C CA . LEU B 1 109 ? 30.225 60.803 -7.065 1.00 8.77 1051 LEU B CA 1
ATOM 3275 C C . LEU B 1 109 ? 29.058 60.915 -8.042 1.00 9.14 1051 LEU B C 1
ATOM 3276 O O . LEU B 1 109 ? 28.710 59.952 -8.721 1.00 10.94 1051 LEU B O 1
ATOM 3281 N N . MET B 1 110 ? 28.449 62.095 -8.093 1.00 9.23 1052 MET B N 1
ATOM 3282 C CA . MET B 1 110 ? 27.337 62.355 -9.004 1.00 10.00 1052 MET B CA 1
ATOM 3283 C C . MET B 1 110 ? 27.859 63.452 -9.935 1.00 10.30 1052 MET B C 1
ATOM 3284 O O . MET B 1 110 ? 27.711 64.647 -9.673 1.00 10.61 1052 MET B O 1
ATOM 3289 N N . THR B 1 111 ? 28.477 63.017 -11.029 1.00 10.20 1053 THR B N 1
ATOM 3290 C CA . THR B 1 111 ? 29.118 63.919 -11.982 1.00 11.68 1053 THR B CA 1
ATOM 3291 C C . THR B 1 111 ? 28.313 65.033 -12.637 1.00 11.71 1053 THR B C 1
ATOM 3292 O O . THR B 1 111 ? 28.896 66.021 -13.087 1.00 12.33 1053 THR B O 1
ATOM 3296 N N . ARG B 1 112 ? 26.992 64.906 -12.700 1.00 11.42 1054 ARG B N 1
ATOM 3297 C CA . ARG B 1 112 ? 26.217 65.961 -13.335 1.00 11.20 1054 ARG B CA 1
ATOM 3298 C C . ARG B 1 112 ? 25.576 66.953 -12.367 1.00 12.40 1054 ARG B C 1
ATOM 3299 O O . ARG B 1 112 ? 24.773 67.788 -12.769 1.00 14.32 1054 ARG B O 1
ATOM 3307 N N . GLY B 1 113 ? 25.951 66.868 -11.091 1.00 12.23 1055 GLY B N 1
ATOM 3308 C CA . GLY B 1 113 ? 25.445 67.802 -10.097 1.00 11.73 1055 GLY B CA 1
ATOM 3309 C C . GLY B 1 113 ? 24.013 67.641 -9.621 1.00 12.30 1055 GLY B C 1
ATOM 3310 O O . GLY B 1 113 ? 23.394 66.589 -9.802 1.00 13.54 1055 GLY B O 1
ATOM 3311 N N . ASP B 1 114 ? 23.480 68.693 -9.004 1.00 10.86 1056 ASP B N 1
ATOM 3312 C CA . ASP B 1 114 ? 22.112 68.643 -8.499 1.00 8.92 1056 ASP B CA 1
ATOM 3313 C C . ASP B 1 114 ? 21.100 68.829 -9.627 1.00 11.19 1056 ASP B C 1
ATOM 3314 O O . ASP B 1 114 ? 21.382 69.469 -10.638 1.00 10.21 1056 ASP B O 1
ATOM 3319 N N . LEU B 1 115 ? 19.912 68.270 -9.433 1.00 9.17 1057 LEU B N 1
ATOM 3320 C CA . LEU B 1 115 ? 18.861 68.333 -10.436 1.00 10.59 1057 LEU B CA 1
ATOM 3321 C C . LEU B 1 115 ? 18.367 69.742 -10.771 1.00 8.56 1057 LEU B C 1
ATOM 3322 O O . LEU B 1 115 ? 17.985 70.003 -11.912 1.00 10.36 1057 LEU B O 1
ATOM 3327 N N . LYS B 1 116 ? 18.360 70.651 -9.801 1.00 8.70 1058 LYS B N 1
ATOM 3328 C CA . LYS B 1 116 ? 17.907 72.012 -10.085 1.00 10.17 1058 LYS B CA 1
ATOM 3329 C C . LYS B 1 116 ? 18.864 72.688 -11.069 1.00 10.93 1058 LYS B C 1
ATOM 3330 O O . LYS B 1 116 ? 18.431 73.285 -12.058 1.00 11.22 1058 LYS B O 1
ATOM 3336 N N . SER B 1 117 ? 20.163 72.585 -10.800 1.00 10.36 1059 SER B N 1
ATOM 3337 C CA . SER B 1 117 ? 21.163 73.187 -11.677 1.00 11.11 1059 SER B CA 1
ATOM 3338 C C . SER B 1 117 ? 21.093 72.529 -13.053 1.00 12.31 1059 SER B C 1
ATOM 3339 O O . SER B 1 117 ? 21.171 73.202 -14.083 1.00 13.14 1059 SER B O 1
ATOM 3342 N N . TYR B 1 118 ? 20.931 71.211 -13.059 1.00 11.67 1060 TYR B N 1
ATOM 3343 C CA . TYR B 1 118 ? 20.844 70.444 -14.299 1.00 12.67 1060 TYR B CA 1
ATOM 3344 C C . TYR B 1 118 ? 19.678 70.930 -15.155 1.00 12.67 1060 TYR B C 1
ATOM 3345 O O . TYR B 1 118 ? 19.841 71.225 -16.341 1.00 14.74 1060 TYR B O 1
ATOM 3354 N N . LEU B 1 119 ? 18.499 71.009 -14.547 1.00 11.19 1061 LEU B N 1
ATOM 3355 C CA . LEU B 1 119 ? 17.306 71.452 -15.259 1.00 12.02 1061 LEU B CA 1
ATOM 3356 C C . LEU B 1 119 ? 17.455 72.865 -15.821 1.00 13.53 1061 LEU B C 1
ATOM 3357 O O . LEU B 1 119 ? 17.089 73.125 -16.970 1.00 13.82 1061 LEU B O 1
ATOM 3362 N N . ARG B 1 120 ? 17.993 73.782 -15.025 1.00 13.37 1062 ARG B N 1
ATOM 3363 C CA . ARG B 1 120 ? 18.158 75.151 -15.502 1.00 15.18 1062 ARG B CA 1
ATOM 3364 C C . ARG B 1 120 ? 19.166 75.279 -16.641 1.00 16.67 1062 ARG B C 1
ATOM 3365 O O . ARG B 1 120 ? 19.038 76.164 -17.487 1.00 17.44 1062 ARG B O 1
ATOM 3373 N N . SER B 1 121 ? 20.144 74.380 -16.678 1.00 16.67 1063 SER B N 1
ATOM 3374 C CA . SER B 1 121 ? 21.165 74.414 -17.722 1.00 18.21 1063 SER B CA 1
ATOM 3375 C C . SER B 1 121 ? 20.612 73.985 -19.077 1.00 20.34 1063 SER B C 1
ATOM 3376 O O . SER B 1 121 ? 21.214 74.259 -20.115 1.00 20.82 1063 SER B O 1
ATOM 3379 N N . LEU B 1 122 ? 19.469 73.308 -19.070 1.00 20.83 1064 LEU B N 1
ATOM 3380 C CA . LEU B 1 122 ? 18.871 72.842 -20.316 1.00 22.24 1064 LEU B CA 1
ATOM 3381 C C . LEU B 1 122 ? 18.283 73.963 -21.168 1.00 24.38 1064 LEU B C 1
ATOM 3382 O O . LEU B 1 122 ? 18.289 73.880 -22.397 1.00 24.75 1064 LEU B O 1
ATOM 3387 N N . ARG B 1 123 ? 17.783 75.010 -20.522 1.00 25.72 1065 ARG B N 1
ATOM 3388 C CA . ARG B 1 123 ? 17.171 76.118 -21.246 1.00 29.11 1065 ARG B CA 1
ATOM 3389 C C . ARG B 1 123 ? 18.111 76.806 -22.239 1.00 28.92 1065 ARG B C 1
ATOM 3390 O O . ARG B 1 123 ? 17.782 76.936 -23.419 1.00 29.92 1065 ARG B O 1
ATOM 3398 N N . PRO B 1 124 ? 19.291 77.254 -21.780 1.00 28.69 1066 PRO B N 1
ATOM 3399 C CA . PRO B 1 124 ? 20.229 77.923 -22.688 1.00 29.72 1066 PRO B CA 1
ATOM 3400 C C . PRO B 1 124 ? 20.568 77.078 -23.914 1.00 30.58 1066 PRO B C 1
ATOM 3401 O O . PRO B 1 124 ? 20.668 77.593 -25.028 1.00 31.52 1066 PRO B O 1
ATOM 3405 N N . ALA B 1 125 ? 20.742 75.778 -23.700 1.00 30.21 1067 ALA B N 1
ATOM 3406 C CA . ALA B 1 125 ? 21.075 74.863 -24.786 1.00 30.49 1067 ALA B CA 1
ATOM 3407 C C . ALA B 1 125 ? 19.987 74.840 -25.859 1.00 30.91 1067 ALA B C 1
ATOM 3408 O O . ALA B 1 125 ? 20.285 74.872 -27.054 1.00 30.95 1067 ALA B O 1
ATOM 3410 N N . MET B 1 126 ? 18.728 74.786 -25.433 1.00 30.86 1068 MET B N 1
ATOM 3411 C CA . MET B 1 126 ? 17.610 74.757 -26.371 1.00 32.22 1068 MET B CA 1
ATOM 3412 C C . MET B 1 126 ? 17.434 76.077 -27.107 1.00 32.92 1068 MET B C 1
ATOM 3413 O O . MET B 1 126 ? 17.067 76.097 -28.282 1.00 32.85 1068 MET B O 1
ATOM 3418 N N . ALA B 1 127 ? 17.687 77.178 -26.409 1.00 33.76 1069 ALA B N 1
ATOM 3419 C CA . ALA B 1 127 ? 17.551 78.502 -27.001 1.00 34.45 1069 ALA B CA 1
ATOM 3420 C C . ALA B 1 127 ? 18.587 78.717 -28.099 1.00 35.11 1069 ALA B C 1
ATOM 3421 O O . ALA B 1 127 ? 18.377 79.512 -29.017 1.00 34.83 1069 ALA B O 1
ATOM 3423 N N . ASN B 1 128 ? 19.704 78.002 -28.004 1.00 35.09 1070 ASN B N 1
ATOM 3424 C CA . ASN B 1 128 ? 20.773 78.133 -28.985 1.00 35.37 1070 ASN B CA 1
ATOM 3425 C C . ASN B 1 128 ? 20.717 77.121 -30.129 1.00 34.47 1070 ASN B C 1
ATOM 3426 O O . ASN B 1 128 ? 21.449 77.257 -31.111 1.00 34.59 1070 ASN B O 1
ATOM 3431 N N . ASN B 1 129 ? 19.856 76.113 -30.010 1.00 32.77 1071 ASN B N 1
ATOM 3432 C CA . ASN B 1 129 ? 19.725 75.107 -31.063 1.00 31.39 1071 ASN B CA 1
ATOM 3433 C C . ASN B 1 129 ? 18.304 74.550 -31.161 1.00 30.70 1071 ASN B C 1
ATOM 3434 O O . ASN B 1 129 ? 17.882 73.748 -30.326 1.00 29.51 1071 ASN B O 1
ATOM 3439 N N . PRO B 1 130 ? 17.552 74.963 -32.194 1.00 30.70 1072 PRO B N 1
ATOM 3440 C CA . PRO B 1 130 ? 16.172 74.515 -32.419 1.00 30.53 1072 PRO B CA 1
ATOM 3441 C C . PRO B 1 130 ? 16.030 72.993 -32.477 1.00 30.18 1072 PRO B C 1
ATOM 3442 O O . PRO B 1 130 ? 14.944 72.453 -32.267 1.00 30.26 1072 PRO B O 1
ATOM 3446 N N . VAL B 1 131 ? 17.130 72.306 -32.767 1.00 28.91 1073 VAL B N 1
ATOM 3447 C CA . VAL B 1 131 ? 17.121 70.849 -32.852 1.00 28.82 1073 VAL B CA 1
ATOM 3448 C C . VAL B 1 131 ? 16.773 70.204 -31.512 1.00 28.64 1073 VAL B C 1
ATOM 3449 O O . VAL B 1 131 ? 16.123 69.158 -31.464 1.00 27.85 1073 VAL B O 1
ATOM 3453 N N . LEU B 1 132 ? 17.206 70.833 -30.424 1.00 28.30 1074 LEU B N 1
ATOM 3454 C CA . LEU B 1 132 ? 16.945 70.307 -29.091 1.00 28.82 1074 LEU B CA 1
ATOM 3455 C C . LEU B 1 132 ? 15.521 70.581 -28.623 1.00 28.91 1074 LEU B C 1
ATOM 3456 O O . LEU B 1 132 ? 14.944 71.629 -28.914 1.00 30.09 1074 LEU B O 1
ATOM 3461 N N . ALA B 1 133 ? 14.964 69.625 -27.893 1.00 30.21 1075 ALA B N 1
ATOM 3462 C CA . ALA B 1 133 ? 13.615 69.748 -27.362 1.00 30.46 1075 ALA B CA 1
ATOM 3463 C C . ALA B 1 133 ? 13.675 69.453 -25.871 1.00 29.71 1075 ALA B C 1
ATOM 3464 O O . ALA B 1 133 ? 14.569 68.746 -25.409 1.00 30.10 1075 ALA B O 1
ATOM 3466 N N . PRO B 1 134 ? 12.722 69.992 -25.097 1.00 28.97 1076 PRO B N 1
ATOM 3467 C CA . PRO B 1 134 ? 12.720 69.747 -23.653 1.00 27.54 1076 PRO B CA 1
ATOM 3468 C C . PRO B 1 134 ? 12.602 68.255 -23.374 1.00 25.36 1076 PRO B C 1
ATOM 3469 O O . PRO B 1 134 ? 12.202 67.483 -24.247 1.00 23.83 1076 PRO B O 1
ATOM 3473 N N . PRO B 1 135 ? 12.960 67.827 -22.155 1.00 24.37 1077 PRO B N 1
ATOM 3474 C CA . PRO B 1 135 ? 12.873 66.407 -21.805 1.00 23.31 1077 PRO B CA 1
ATOM 3475 C C . PRO B 1 135 ? 11.492 65.842 -22.127 1.00 21.97 1077 PRO B C 1
ATOM 3476 O O . PRO B 1 135 ? 10.468 66.452 -21.813 1.00 21.49 1077 PRO B O 1
ATOM 3480 N N . SER B 1 136 ? 11.477 64.678 -22.764 1.00 20.52 1078 SER B N 1
ATOM 3481 C CA . SER B 1 136 ? 10.232 64.020 -23.142 1.00 18.45 1078 SER B CA 1
ATOM 3482 C C . SER B 1 136 ? 9.473 63.527 -21.919 1.00 18.53 1078 SER B C 1
ATOM 3483 O O . SER B 1 136 ? 10.011 63.498 -20.810 1.00 17.59 1078 SER B O 1
ATOM 3486 N N . LEU B 1 137 ? 8.222 63.131 -22.128 1.00 17.80 1079 LEU B N 1
ATOM 3487 C CA . LEU B 1 137 ? 7.405 62.612 -21.042 1.00 17.20 1079 LEU B CA 1
ATOM 3488 C C . LEU B 1 137 ? 8.075 61.361 -20.491 1.00 16.73 1079 LEU B C 1
ATOM 3489 O O . LEU B 1 137 ? 8.079 61.130 -19.284 1.00 16.20 1079 LEU B O 1
ATOM 3494 N N . SER B 1 138 ? 8.653 60.561 -21.384 1.00 15.88 1080 SER B N 1
ATOM 3495 C CA . SER B 1 138 ? 9.324 59.328 -20.990 1.00 16.75 1080 SER B CA 1
ATOM 3496 C C . SER B 1 138 ? 10.496 59.593 -20.055 1.00 16.32 1080 SER B C 1
ATOM 3497 O O . SER B 1 138 ? 10.684 58.883 -19.065 1.00 14.84 1080 SER B O 1
ATOM 3500 N N . LYS B 1 139 ? 11.288 60.610 -20.374 1.00 15.20 1081 LYS B N 1
ATOM 3501 C CA . LYS B 1 139 ? 12.439 60.945 -19.544 1.00 15.34 1081 LYS B CA 1
ATOM 3502 C C . LYS B 1 139 ? 12.011 61.526 -18.205 1.00 14.09 1081 LYS B C 1
ATOM 3503 O O . LYS B 1 139 ? 12.633 61.245 -17.176 1.00 13.87 1081 LYS B O 1
ATOM 3509 N N . MET B 1 140 ? 10.953 62.331 -18.213 1.00 13.50 1082 MET B N 1
ATOM 3510 C CA . MET B 1 140 ? 10.469 62.925 -16.972 1.00 13.15 1082 MET B CA 1
ATOM 3511 C C . MET B 1 140 ? 9.878 61.855 -16.062 1.00 14.17 1082 MET B C 1
ATOM 3512 O O . MET B 1 140 ? 10.040 61.911 -14.845 1.00 13.08 1082 MET B O 1
ATOM 3517 N N . ILE B 1 141 ? 9.196 60.878 -16.649 1.00 14.46 1083 ILE B N 1
ATOM 3518 C CA . ILE B 1 141 ? 8.617 59.797 -15.862 1.00 14.46 1083 ILE B CA 1
ATOM 3519 C C . ILE B 1 141 ? 9.741 58.964 -15.250 1.00 14.43 1083 ILE B C 1
ATOM 3520 O O . ILE B 1 141 ? 9.641 58.509 -14.108 1.00 13.45 1083 ILE B O 1
ATOM 3525 N N . GLN B 1 142 ? 10.813 58.774 -16.012 1.00 13.74 1084 GLN B N 1
ATOM 3526 C CA . GLN B 1 142 ? 11.949 57.998 -15.529 1.00 13.36 1084 GLN B CA 1
ATOM 3527 C C . GLN B 1 142 ? 12.540 58.680 -14.294 1.00 13.07 1084 GLN B C 1
ATOM 3528 O O . GLN B 1 142 ? 12.864 58.015 -13.313 1.00 12.03 1084 GLN B O 1
ATOM 3534 N N . MET B 1 143 ? 12.669 60.004 -14.341 1.00 12.58 1085 MET B N 1
ATOM 3535 C CA . MET B 1 143 ? 13.203 60.747 -13.197 1.00 13.70 1085 MET B CA 1
ATOM 3536 C C . MET B 1 143 ? 12.247 60.636 -12.015 1.00 13.20 1085 MET B C 1
ATOM 3537 O O . MET B 1 143 ? 12.666 60.418 -10.878 1.00 12.78 1085 MET B O 1
ATOM 3542 N N . ALA B 1 144 ? 10.958 60.803 -12.288 1.00 11.71 1086 ALA B N 1
ATOM 3543 C CA . ALA B 1 144 ? 9.947 60.727 -11.242 1.00 11.29 1086 ALA B CA 1
ATOM 3544 C C . ALA B 1 144 ? 10.017 59.379 -10.534 1.00 11.58 1086 ALA B C 1
ATOM 3545 O O . ALA B 1 144 ? 9.977 59.309 -9.307 1.00 11.84 1086 ALA B O 1
ATOM 3547 N N . GLY B 1 145 ? 10.133 58.309 -11.316 1.00 10.32 1087 GLY B N 1
ATOM 3548 C CA . GLY B 1 145 ? 10.201 56.978 -10.745 1.00 10.57 1087 GLY B CA 1
ATOM 3549 C C . GLY B 1 145 ? 11.445 56.730 -9.911 1.00 9.51 1087 GLY B C 1
ATOM 3550 O O . GLY B 1 145 ? 11.381 56.083 -8.873 1.00 10.71 1087 GLY B O 1
ATOM 3551 N N . GLU B 1 146 ? 12.582 57.244 -10.365 1.00 9.61 1088 GLU B N 1
ATOM 3552 C CA . GLU B 1 146 ? 13.834 57.065 -9.643 1.00 8.28 1088 GLU B CA 1
ATOM 3553 C C . GLU B 1 146 ? 13.791 57.799 -8.304 1.00 8.67 1088 GLU B C 1
ATOM 3554 O O . GLU B 1 146 ? 14.176 57.250 -7.271 1.00 10.32 1088 GLU B O 1
ATOM 3560 N N . ILE B 1 147 ? 13.308 59.037 -8.330 1.00 9.65 1089 ILE B N 1
ATOM 3561 C CA . ILE B 1 147 ? 13.187 59.840 -7.119 1.00 9.13 1089 ILE B CA 1
ATOM 3562 C C . ILE B 1 147 ? 12.196 59.165 -6.167 1.00 8.47 1089 ILE B C 1
ATOM 3563 O O . ILE B 1 147 ? 12.464 59.010 -4.968 1.00 8.43 1089 ILE B O 1
ATOM 3568 N N . ALA B 1 148 ? 11.054 58.749 -6.704 1.00 7.97 1090 ALA B N 1
ATOM 3569 C CA . ALA B 1 148 ? 10.039 58.095 -5.890 1.00 8.05 1090 ALA B CA 1
ATOM 3570 C C . ALA B 1 148 ? 10.553 56.788 -5.293 1.00 8.00 1090 ALA B C 1
ATOM 3571 O O . ALA B 1 148 ? 10.175 56.425 -4.182 1.00 9.46 1090 ALA B O 1
ATOM 3573 N N . ASP B 1 149 ? 11.417 56.085 -6.025 1.00 9.04 1091 ASP B N 1
ATOM 3574 C CA . ASP B 1 149 ? 11.957 54.821 -5.530 1.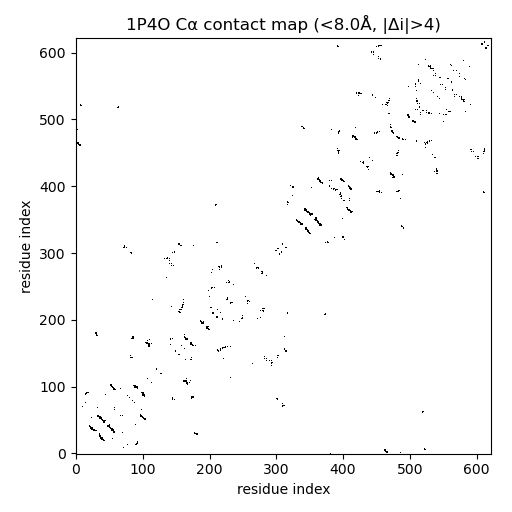00 8.99 1091 ASP B CA 1
ATOM 3575 C C . ASP B 1 149 ? 12.896 55.055 -4.348 1.00 10.24 1091 ASP B C 1
ATOM 3576 O O . ASP B 1 149 ? 12.851 54.327 -3.354 1.00 9.40 1091 ASP B O 1
ATOM 3581 N N . GLY B 1 150 ? 13.753 56.068 -4.459 1.00 9.66 1092 GLY B N 1
ATOM 3582 C CA . GLY B 1 150 ? 14.660 56.364 -3.365 1.00 11.21 1092 GLY B CA 1
ATOM 3583 C C . GLY B 1 150 ? 13.869 56.777 -2.139 1.00 9.98 1092 GLY B C 1
ATOM 3584 O O . GLY B 1 150 ? 14.199 56.401 -1.012 1.00 10.31 1092 GLY B O 1
ATOM 3585 N N . MET B 1 151 ? 12.819 57.565 -2.355 1.00 9.24 1093 MET B N 1
ATOM 3586 C CA . MET B 1 151 ? 11.981 58.021 -1.254 1.00 9.55 1093 MET B CA 1
ATOM 3587 C C . MET B 1 151 ? 11.189 56.872 -0.639 1.00 8.65 1093 MET B C 1
ATOM 3588 O O . MET B 1 151 ? 10.999 56.836 0.573 1.00 9.58 1093 MET B O 1
ATOM 3593 N N . ALA B 1 152 ? 10.726 55.939 -1.471 1.00 9.91 1094 ALA B N 1
ATOM 3594 C CA . ALA B 1 152 ? 9.980 54.793 -0.960 1.00 10.52 1094 ALA B CA 1
ATOM 3595 C C . ALA B 1 152 ? 10.911 53.960 -0.082 1.00 10.96 1094 ALA B C 1
ATOM 3596 O O . ALA B 1 152 ? 10.500 53.410 0.939 1.00 12.21 1094 ALA B O 1
ATOM 3598 N N . TYR B 1 153 ? 12.172 53.866 -0.487 1.00 11.68 1095 TYR B N 1
ATOM 3599 C CA . TYR B 1 153 ? 13.152 53.113 0.281 1.00 11.84 1095 TYR B CA 1
ATOM 3600 C C . TYR B 1 153 ? 13.347 53.778 1.639 1.00 11.90 1095 TYR B C 1
ATOM 3601 O O . TYR B 1 153 ? 13.334 53.120 2.680 1.00 11.73 1095 TYR B O 1
ATOM 3610 N N . LEU B 1 154 ? 13.536 55.092 1.624 1.00 11.28 1096 LEU B N 1
ATOM 3611 C CA . LEU B 1 154 ? 13.740 55.818 2.865 1.00 11.40 1096 LEU B CA 1
ATOM 3612 C C . LEU B 1 154 ? 12.523 55.705 3.776 1.00 11.33 1096 LEU B C 1
ATOM 3613 O O . LEU B 1 154 ? 12.663 55.452 4.971 1.00 13.35 1096 LEU B O 1
ATOM 3618 N N . ASN B 1 155 ? 11.329 55.878 3.220 1.00 11.54 1097 ASN B N 1
ATOM 3619 C CA . ASN B 1 155 ? 10.127 55.780 4.035 1.00 13.60 1097 ASN B CA 1
ATOM 3620 C C . ASN B 1 155 ? 9.982 54.370 4.597 1.00 14.41 1097 ASN B C 1
ATOM 3621 O O . ASN B 1 155 ? 9.562 54.194 5.739 1.00 15.63 1097 ASN B O 1
ATOM 3626 N N . ALA B 1 156 ? 10.343 53.366 3.801 1.00 14.36 1098 ALA B N 1
ATOM 3627 C CA . ALA B 1 156 ? 10.248 51.981 4.255 1.00 16.68 1098 ALA B CA 1
ATOM 3628 C C . ALA B 1 156 ? 11.144 51.764 5.466 1.00 18.71 1098 ALA B C 1
ATOM 3629 O O . ALA B 1 156 ? 10.873 50.908 6.309 1.00 20.88 1098 ALA B O 1
ATOM 3631 N N . ASN B 1 157 ? 12.218 52.542 5.549 1.00 17.37 1099 ASN B N 1
ATOM 3632 C CA . ASN B 1 157 ? 13.145 52.433 6.665 1.00 18.12 1099 ASN B CA 1
ATOM 3633 C C . ASN B 1 157 ? 12.813 53.447 7.754 1.00 17.13 1099 ASN B C 1
ATOM 3634 O O . ASN B 1 157 ? 13.644 53.762 8.606 1.00 17.28 1099 ASN B O 1
ATOM 3639 N N . LYS B 1 158 ? 11.581 53.946 7.706 1.00 16.30 1100 LYS B N 1
ATOM 3640 C CA . LYS B 1 158 ? 11.061 54.900 8.681 1.00 17.00 1100 LYS B CA 1
ATOM 3641 C C . LYS B 1 158 ? 11.696 56.287 8.683 1.00 16.60 1100 LYS B C 1
ATOM 3642 O O . LYS B 1 158 ? 11.696 56.973 9.708 1.00 16.85 1100 LYS B O 1
ATOM 3648 N N . PHE B 1 159 ? 12.229 56.707 7.541 1.00 13.98 1101 PHE B N 1
ATOM 3649 C CA . PHE B 1 159 ? 12.832 58.031 7.448 1.00 14.36 1101 PHE B CA 1
ATOM 3650 C C . PHE B 1 159 ? 12.011 58.976 6.585 1.00 13.44 1101 PHE B C 1
ATOM 3651 O O . PHE B 1 159 ? 11.386 58.558 5.610 1.00 15.92 1101 PHE B O 1
ATOM 3659 N N . VAL B 1 160 ? 12.015 60.249 6.960 1.00 11.96 1102 VAL B N 1
ATOM 3660 C CA . VAL B 1 160 ? 11.344 61.285 6.192 1.00 12.12 1102 VAL B CA 1
ATOM 3661 C C . VAL B 1 160 ? 12.454 62.255 5.823 1.00 12.14 1102 VAL B C 1
ATOM 3662 O O . VAL B 1 160 ? 13.464 62.361 6.532 1.00 13.09 1102 VAL B O 1
ATOM 3666 N N . HIS B 1 161 ? 12.279 62.955 4.712 1.00 10.26 1103 HIS B N 1
ATOM 3667 C CA . HIS B 1 161 ? 13.298 63.877 4.237 1.00 11.20 1103 HIS B CA 1
ATOM 3668 C C . HIS B 1 161 ? 13.221 65.281 4.841 1.00 12.10 1103 HIS B C 1
ATOM 3669 O O . HIS B 1 161 ? 14.197 65.776 5.412 1.00 15.34 1103 HIS B O 1
ATOM 3676 N N . ARG B 1 162 ? 12.057 65.909 4.705 1.00 13.65 1104 ARG B N 1
ATOM 3677 C CA . ARG B 1 162 ? 11.797 67.265 5.200 1.00 13.61 1104 ARG B CA 1
ATOM 3678 C C . ARG B 1 162 ? 12.299 68.372 4.272 1.00 12.96 1104 ARG B C 1
ATOM 3679 O O . ARG B 1 162 ? 11.876 69.522 4.397 1.00 13.26 1104 ARG B O 1
ATOM 3687 N N . ASP B 1 163 ? 13.197 68.039 3.345 1.00 11.76 1105 ASP B N 1
ATOM 3688 C CA . ASP B 1 163 ? 13.704 69.036 2.406 1.00 11.34 1105 ASP B CA 1
ATOM 3689 C C . ASP B 1 163 ? 13.873 68.447 1.003 1.00 11.32 1105 ASP B C 1
ATOM 3690 O O . ASP B 1 163 ? 14.870 68.697 0.319 1.00 11.07 1105 ASP B O 1
ATOM 3695 N N . LEU B 1 164 ? 12.894 67.650 0.580 1.00 11.08 1106 LEU B N 1
ATOM 3696 C CA . LEU B 1 164 ? 12.942 67.066 -0.754 1.00 8.46 1106 LEU B CA 1
ATOM 3697 C C . LEU B 1 164 ? 12.666 68.203 -1.737 1.00 10.39 1106 LEU B C 1
ATOM 3698 O O . LEU B 1 164 ? 11.715 68.967 -1.572 1.00 10.02 1106 LEU B O 1
ATOM 3703 N N . ALA B 1 165 ? 13.527 68.321 -2.741 1.00 8.81 1107 ALA B N 1
ATOM 3704 C CA . ALA B 1 165 ? 13.422 69.367 -3.753 1.00 8.32 1107 ALA B CA 1
ATOM 3705 C C . ALA B 1 165 ? 14.450 69.037 -4.823 1.00 8.31 1107 ALA B C 1
ATOM 3706 O O . ALA B 1 165 ? 15.370 68.261 -4.575 1.00 8.00 1107 ALA B O 1
ATOM 3708 N N . ALA B 1 166 ? 14.304 69.627 -6.007 1.00 9.13 1108 ALA B N 1
ATOM 3709 C CA . ALA B 1 166 ? 15.242 69.359 -7.088 1.00 8.48 1108 ALA B CA 1
ATOM 3710 C C . ALA B 1 166 ? 16.692 69.644 -6.682 1.00 10.47 1108 ALA B C 1
ATOM 3711 O O . ALA B 1 166 ? 17.602 68.901 -7.056 1.00 9.52 1108 ALA B O 1
ATOM 3713 N N . ARG B 1 167 ? 16.905 70.706 -5.908 1.00 9.09 1109 ARG B N 1
ATOM 3714 C CA . ARG B 1 167 ? 18.258 71.064 -5.484 1.00 9.91 1109 ARG B CA 1
ATOM 3715 C C . ARG B 1 167 ? 18.881 69.997 -4.592 1.00 9.53 1109 ARG B C 1
ATOM 3716 O O . ARG B 1 167 ? 20.097 69.993 -4.393 1.00 9.63 1109 ARG B O 1
ATOM 3724 N N . ASN B 1 168 ? 18.054 69.097 -4.061 1.00 8.90 1110 ASN B N 1
ATOM 3725 C CA . ASN B 1 168 ? 18.551 68.034 -3.199 1.00 8.60 1110 ASN B CA 1
ATOM 3726 C C . ASN B 1 168 ? 18.496 66.642 -3.826 1.00 10.05 1110 ASN B C 1
ATOM 3727 O O . ASN B 1 168 ? 18.623 65.625 -3.143 1.00 11.14 1110 ASN B O 1
ATOM 3732 N N . CYS B 1 169 ? 18.298 66.619 -5.140 1.00 9.61 1111 CYS B N 1
ATOM 3733 C CA . CYS B 1 169 ? 18.317 65.383 -5.915 1.00 8.88 1111 CYS B CA 1
ATOM 3734 C C . CYS B 1 169 ? 19.588 65.534 -6.749 1.00 9.48 1111 CYS B C 1
ATOM 3735 O O . CYS B 1 169 ? 19.936 66.647 -7.147 1.00 11.17 1111 CYS B O 1
ATOM 3738 N N . MET B 1 170 ? 20.286 64.431 -7.001 1.00 8.32 1112 MET B N 1
ATOM 3739 C CA . MET B 1 170 ? 21.534 64.481 -7.760 1.00 9.92 1112 MET B CA 1
ATOM 3740 C C . MET B 1 170 ? 21.443 63.691 -9.055 1.00 9.30 1112 MET B C 1
ATOM 3741 O O . MET B 1 170 ? 20.681 62.731 -9.149 1.00 10.77 1112 MET B O 1
ATOM 3746 N N . VAL B 1 171 ? 22.234 64.096 -10.045 1.00 9.10 1113 VAL B N 1
ATOM 3747 C CA . VAL B 1 171 ? 22.224 63.445 -11.352 1.00 10.78 1113 VAL B CA 1
ATOM 3748 C C . VAL B 1 171 ? 23.558 62.755 -11.611 1.00 11.26 1113 VAL B C 1
ATOM 3749 O O . VAL B 1 171 ? 24.613 63.390 -11.568 1.00 11.58 1113 VAL B O 1
ATOM 3753 N N . ALA B 1 172 ? 23.504 61.456 -11.881 1.00 10.99 1114 ALA B N 1
ATOM 3754 C CA . ALA B 1 172 ? 24.711 60.674 -12.128 1.00 12.22 1114 ALA B CA 1
ATOM 3755 C C . ALA B 1 172 ? 25.222 60.777 -13.557 1.00 13.38 1114 ALA B C 1
ATOM 3756 O O . ALA B 1 172 ? 24.559 61.322 -14.437 1.00 12.75 1114 ALA B O 1
ATOM 3758 N N . GLU B 1 173 ? 26.418 60.240 -13.769 1.00 13.68 1115 GLU B N 1
ATOM 3759 C CA . GLU B 1 173 ? 27.051 60.237 -15.078 1.00 15.38 1115 GLU B CA 1
ATOM 3760 C C . GLU B 1 173 ? 26.103 59.674 -16.131 1.00 15.12 1115 GLU B C 1
ATOM 3761 O O . GLU B 1 173 ? 26.001 60.215 -17.232 1.00 15.41 1115 GLU B O 1
ATOM 3767 N N . ASP B 1 174 ? 25.404 58.592 -15.790 1.00 14.95 1116 ASP B N 1
ATOM 3768 C CA . ASP B 1 174 ? 24.479 57.976 -16.736 1.00 15.29 1116 ASP B CA 1
ATOM 3769 C C . ASP B 1 174 ? 23.075 58.579 -16.688 1.00 15.03 1116 ASP B C 1
ATOM 3770 O O . ASP B 1 174 ? 22.129 58.015 -17.238 1.00 16.55 1116 ASP B O 1
ATOM 3775 N N . PHE B 1 175 ? 22.962 59.732 -16.029 1.00 14.78 1117 PHE B N 1
ATOM 3776 C CA . PHE B 1 175 ? 21.710 60.479 -15.904 1.00 14.53 1117 PHE B CA 1
ATOM 3777 C C . PHE B 1 175 ? 20.681 59.966 -14.899 1.00 13.28 1117 PHE B C 1
ATOM 3778 O O . PHE B 1 175 ? 19.581 60.512 -14.803 1.00 12.41 1117 PHE B O 1
ATOM 3786 N N . THR B 1 176 ? 21.038 58.933 -14.145 1.00 11.79 1118 THR B N 1
ATOM 3787 C CA . THR B 1 176 ? 20.135 58.396 -13.129 1.00 11.81 1118 THR B CA 1
ATOM 3788 C C . THR B 1 176 ? 20.006 59.453 -12.034 1.00 11.98 1118 THR B C 1
ATOM 3789 O O . THR B 1 176 ? 21.006 60.022 -11.604 1.00 11.69 1118 THR B O 1
ATOM 3793 N N . VAL B 1 177 ? 18.782 59.719 -11.593 1.00 10.03 1119 VAL B N 1
ATOM 3794 C CA . VAL B 1 177 ? 18.565 60.699 -10.533 1.00 10.97 1119 VAL B CA 1
ATOM 3795 C C . VAL B 1 177 ? 18.472 59.951 -9.212 1.00 10.25 1119 VAL B C 1
ATOM 3796 O O . VAL B 1 177 ? 17.865 58.883 -9.136 1.00 9.93 1119 VAL B O 1
ATOM 3800 N N . LYS B 1 178 ? 19.093 60.505 -8.173 1.00 8.83 1120 LYS B N 1
ATOM 3801 C CA . LYS B 1 178 ? 19.086 59.872 -6.862 1.00 9.10 1120 LYS B CA 1
ATOM 3802 C C . LYS B 1 178 ? 18.845 60.900 -5.768 1.00 9.74 1120 LYS B C 1
ATOM 3803 O O . LYS B 1 178 ? 19.098 62.091 -5.959 1.00 11.22 1120 LYS B O 1
ATOM 3809 N N . ILE B 1 179 ? 18.345 60.441 -4.628 1.00 9.68 1121 ILE B N 1
ATOM 3810 C CA . ILE B 1 179 ? 18.129 61.334 -3.498 1.00 9.72 1121 ILE B CA 1
ATOM 3811 C C . ILE B 1 179 ? 19.522 61.679 -2.971 1.00 10.71 1121 ILE B C 1
ATOM 3812 O O . ILE B 1 179 ? 20.324 60.788 -2.683 1.00 9.72 1121 ILE B O 1
ATOM 3817 N N . GLY B 1 180 ? 19.805 62.973 -2.859 1.00 9.93 1122 GLY B N 1
ATOM 3818 C CA . GLY B 1 180 ? 21.113 63.411 -2.401 1.00 11.58 1122 GLY B CA 1
ATOM 3819 C C . GLY B 1 180 ? 21.396 63.267 -0.922 1.00 12.12 1122 GLY B C 1
ATOM 3820 O O . GLY B 1 180 ? 20.486 63.083 -0.106 1.00 12.03 1122 GLY B O 1
ATOM 3821 N N . ASP B 1 181 ? 22.678 63.347 -0.580 1.00 14.22 1123 ASP B N 1
ATOM 3822 C CA . ASP B 1 181 ? 23.115 63.253 0.803 1.00 13.13 1123 ASP B CA 1
ATOM 3823 C C . ASP B 1 181 ? 23.157 64.643 1.434 1.00 14.25 1123 ASP B C 1
ATOM 3824 O O . ASP B 1 181 ? 23.057 65.654 0.740 1.00 13.89 1123 ASP B O 1
ATOM 3829 N N . PHE B 1 182 ? 23.311 64.679 2.752 1.00 14.68 1124 PHE B N 1
ATOM 3830 C CA . PHE B 1 182 ? 23.342 65.922 3.515 1.00 16.03 1124 PHE B CA 1
ATOM 3831 C C . PHE B 1 182 ? 24.505 66.858 3.194 1.00 15.53 1124 PHE B C 1
ATOM 3832 O O . PHE B 1 182 ? 25.536 66.438 2.672 1.00 15.88 1124 PHE B O 1
ATOM 3840 N N . GLY B 1 183 ? 24.311 68.132 3.528 1.00 15.36 1125 GLY B N 1
ATOM 3841 C CA . GLY B 1 183 ? 25.325 69.158 3.335 1.00 14.46 1125 GLY B CA 1
ATOM 3842 C C . GLY B 1 183 ? 25.844 69.420 1.934 1.00 14.33 1125 GLY B C 1
ATOM 3843 O O . GLY B 1 183 ? 26.969 69.893 1.773 1.00 15.67 1125 GLY B O 1
ATOM 3844 N N . MET B 1 184 ? 25.034 69.143 0.918 1.00 12.91 1126 MET B N 1
ATOM 3845 C CA . MET B 1 184 ? 25.463 69.350 -0.460 1.00 13.39 1126 MET B CA 1
ATOM 3846 C C . MET B 1 184 ? 24.728 70.462 -1.205 1.00 12.99 1126 MET B C 1
ATOM 3847 O O . MET B 1 184 ? 25.161 70.878 -2.277 1.00 14.54 1126 MET B O 1
ATOM 3852 N N . THR B 1 185 ? 23.624 70.941 -0.644 1.00 13.24 1127 THR B N 1
ATOM 3853 C CA . THR B 1 185 ? 22.833 71.989 -1.292 1.00 11.28 1127 THR B CA 1
ATOM 3854 C C . THR B 1 185 ? 23.702 73.184 -1.688 1.00 13.17 1127 THR B C 1
ATOM 3855 O O . THR B 1 185 ? 24.426 73.727 -0.855 1.00 12.40 1127 THR B O 1
ATOM 3859 N N . ARG B 1 186 ? 23.626 73.590 -2.955 1.00 12.49 1128 ARG B N 1
ATOM 3860 C CA . ARG B 1 186 ? 24.421 74.718 -3.450 1.00 13.13 1128 ARG B CA 1
ATOM 3861 C C . ARG B 1 186 ? 24.079 76.027 -2.753 1.00 14.30 1128 ARG B C 1
ATOM 3862 O O . ARG B 1 186 ? 22.912 76.307 -2.462 1.00 14.35 1128 ARG B O 1
ATOM 3870 N N . ASP B 1 187 ? 25.108 76.832 -2.500 1.00 15.49 1129 ASP B N 1
ATOM 3871 C CA . ASP B 1 187 ? 24.929 78.114 -1.835 1.00 17.77 1129 ASP B CA 1
ATOM 3872 C C . ASP B 1 187 ? 24.001 79.060 -2.590 1.00 16.45 1129 ASP B C 1
ATOM 3873 O O . ASP B 1 187 ? 23.316 79.879 -1.978 1.00 18.34 1129 ASP B O 1
ATOM 3878 N N . ILE B 1 188 ? 23.968 78.948 -3.914 1.00 16.39 1130 ILE B N 1
ATOM 3879 C CA . ILE B 1 188 ? 23.121 79.823 -4.718 1.00 16.36 1130 ILE B CA 1
ATOM 3880 C C . ILE B 1 188 ? 21.627 79.595 -4.501 1.00 16.34 1130 ILE B C 1
ATOM 3881 O O . ILE B 1 188 ? 20.801 80.388 -4.959 1.00 17.64 1130 ILE B O 1
ATOM 3886 N N . TYR B 1 189 ? 21.271 78.519 -3.808 1.00 13.68 1131 TYR B N 1
ATOM 3887 C CA . TYR B 1 189 ? 19.858 78.249 -3.569 1.00 14.17 1131 TYR B CA 1
ATOM 3888 C C . TYR B 1 189 ? 19.417 78.633 -2.164 1.00 15.13 1131 TYR B C 1
ATOM 3889 O O . TYR B 1 189 ? 18.381 78.177 -1.680 1.00 13.37 1131 TYR B O 1
ATOM 3898 N N . GLU B 1 190 ? 20.195 79.491 -1.512 1.00 16.86 1132 GLU B N 1
ATOM 3899 C CA . GLU B 1 190 ? 19.842 79.929 -0.169 1.00 18.66 1132 GLU B CA 1
ATOM 3900 C C . GLU B 1 190 ? 18.493 80.647 -0.191 1.00 17.34 1132 GLU B C 1
ATOM 3901 O O . GLU B 1 190 ? 17.761 80.634 0.799 1.00 15.81 1132 GLU B O 1
ATOM 3907 N N . THR B 1 191 ? 18.156 81.259 -1.324 1.00 17.31 1133 THR B N 1
ATOM 3908 C CA . THR B 1 191 ? 16.887 81.969 -1.439 1.00 18.52 1133 THR B CA 1
ATOM 3909 C C . THR B 1 191 ? 15.690 81.022 -1.457 1.00 16.82 1133 THR B C 1
ATOM 3910 O O . THR B 1 191 ? 14.542 81.466 -1.445 1.00 18.45 1133 THR B O 1
ATOM 3914 N N . ASP B 1 192 ? 15.957 79.717 -1.490 1.00 14.63 1134 ASP B N 1
ATOM 3915 C CA . ASP B 1 192 ? 14.879 78.728 -1.475 1.00 13.28 1134 ASP B CA 1
ATOM 3916 C C . ASP B 1 192 ? 14.434 78.469 -0.036 1.00 13.14 1134 ASP B C 1
ATOM 3917 O O . ASP B 1 192 ? 13.554 77.642 0.211 1.00 12.93 1134 ASP B O 1
ATOM 3922 N N . TYR B 1 193 ? 15.054 79.168 0.911 1.00 11.94 1135 TYR B N 1
ATOM 3923 C CA . TYR B 1 193 ? 14.709 79.015 2.325 1.00 12.71 1135 TYR B CA 1
ATOM 3924 C C . TYR B 1 193 ? 14.290 80.344 2.936 1.00 15.04 1135 TYR B C 1
ATOM 3925 O O . TYR B 1 193 ? 14.743 81.405 2.509 1.00 14.25 1135 TYR B O 1
ATOM 3934 N N . TYR B 1 194 ? 13.429 80.269 3.947 1.00 14.69 1136 TYR B N 1
ATOM 3935 C CA . TYR B 1 194 ? 12.906 81.450 4.620 1.00 15.77 1136 TYR B CA 1
ATOM 3936 C C . TYR B 1 194 ? 12.799 81.206 6.120 1.00 17.85 1136 TYR B C 1
ATOM 3937 O O . TYR B 1 194 ? 12.375 80.133 6.550 1.00 16.99 1136 TYR B O 1
ATOM 3946 N N . ARG B 1 195 ? 13.178 82.199 6.918 1.00 19.60 1137 ARG B N 1
ATOM 3947 C CA . ARG B 1 195 ? 13.080 82.057 8.363 1.00 22.29 1137 ARG B CA 1
ATOM 3948 C C . ARG B 1 195 ? 11.649 82.331 8.812 1.00 24.34 1137 ARG B C 1
ATOM 3949 O O . ARG B 1 195 ? 11.323 83.427 9.267 1.00 24.68 1137 ARG B O 1
ATOM 3957 N N . LYS B 1 196 ? 10.799 81.318 8.666 1.00 24.52 1138 LYS B N 1
ATOM 3958 C CA . LYS B 1 196 ? 9.392 81.411 9.040 1.00 26.39 1138 LYS B CA 1
ATOM 3959 C C . LYS B 1 196 ? 9.239 81.765 10.516 1.00 27.10 1138 LYS B C 1
ATOM 3960 O O . LYS B 1 196 ? 9.858 81.145 11.382 1.00 27.52 1138 LYS B O 1
ATOM 3966 N N . GLY B 1 197 ? 8.415 82.770 10.796 1.00 28.68 1139 GLY B N 1
ATOM 3967 C CA . GLY B 1 197 ? 8.200 83.188 12.170 1.00 29.53 1139 GLY B CA 1
ATOM 3968 C C . GLY B 1 197 ? 9.459 83.743 12.809 1.00 31.12 1139 GLY B C 1
ATOM 3969 O O . GLY B 1 197 ? 9.517 83.933 14.027 1.00 30.98 1139 GLY B O 1
ATOM 3970 N N . GLY B 1 198 ? 10.471 84.002 11.985 1.00 30.79 1140 GLY B N 1
ATOM 3971 C CA . GLY B 1 198 ? 11.722 84.535 12.491 1.00 30.43 1140 GLY B CA 1
ATOM 3972 C C . GLY B 1 198 ? 12.588 83.479 13.148 1.00 30.72 1140 GLY B C 1
ATOM 3973 O O . GLY B 1 198 ? 13.519 83.802 13.887 1.00 31.09 1140 GLY B O 1
ATOM 3974 N N . LYS B 1 199 ? 12.288 82.213 12.877 1.00 31.04 1141 LYS B N 1
ATOM 3975 C CA . LYS B 1 199 ? 13.050 81.114 13.460 1.00 30.58 1141 LYS B CA 1
ATOM 3976 C C . LYS B 1 199 ? 13.997 80.447 12.466 1.00 29.07 1141 LYS B C 1
ATOM 3977 O O . LYS B 1 199 ? 14.686 81.124 11.703 1.00 30.00 1141 LYS B O 1
ATOM 3983 N N . GLY B 1 200 ? 14.032 79.118 12.485 1.00 26.93 1142 GLY B N 1
ATOM 3984 C CA . GLY B 1 200 ? 14.914 78.388 11.591 1.00 24.05 1142 GLY B CA 1
ATOM 3985 C C . GLY B 1 200 ? 14.572 78.521 10.118 1.00 22.20 1142 GLY B C 1
ATOM 3986 O O . GLY B 1 200 ? 13.429 78.804 9.760 1.00 21.66 1142 GLY B O 1
ATOM 3987 N N . LEU B 1 201 ? 15.571 78.317 9.264 1.00 20.73 1143 LEU B N 1
ATOM 3988 C CA . LEU B 1 201 ? 15.383 78.398 7.820 1.00 19.54 1143 LEU B CA 1
ATOM 3989 C C . LEU B 1 201 ? 14.577 77.202 7.328 1.00 18.55 1143 LEU B C 1
ATOM 3990 O O . LEU B 1 201 ? 14.927 76.050 7.596 1.00 19.24 1143 LEU B O 1
ATOM 3995 N N . LEU B 1 202 ? 13.496 77.488 6.612 1.00 14.94 1144 LEU B N 1
ATOM 3996 C CA . LEU B 1 202 ? 12.619 76.453 6.081 1.00 14.36 1144 LEU B CA 1
ATOM 3997 C C . LEU B 1 202 ? 12.353 76.649 4.592 1.00 12.95 1144 LEU B C 1
ATOM 3998 O O . LEU B 1 202 ? 12.234 77.776 4.114 1.00 12.36 1144 LEU B O 1
ATOM 4003 N N . PRO B 1 203 ? 12.255 75.541 3.841 1.00 12.42 1145 PRO B N 1
ATOM 4004 C CA . PRO B 1 203 ? 11.997 75.558 2.395 1.00 11.94 1145 PRO B CA 1
ATOM 4005 C C . PRO B 1 203 ? 10.492 75.695 2.189 1.00 10.98 1145 PRO B C 1
ATOM 4006 O O . PRO B 1 203 ? 9.832 74.782 1.697 1.00 11.94 1145 PRO B O 1
ATOM 4010 N N . VAL B 1 204 ? 9.956 76.852 2.562 1.00 11.32 1146 VAL B N 1
ATOM 4011 C CA . VAL B 1 204 ? 8.522 77.087 2.484 1.00 12.43 1146 VAL B CA 1
ATOM 4012 C C . VAL B 1 204 ? 7.811 76.821 1.161 1.00 11.23 1146 VAL B C 1
ATOM 4013 O O . VAL B 1 204 ? 6.661 76.386 1.167 1.00 11.62 1146 VAL B O 1
ATOM 4017 N N . ARG B 1 205 ? 8.470 77.066 0.033 1.00 10.85 1147 ARG B N 1
ATOM 4018 C CA . ARG B 1 205 ? 7.821 76.839 -1.257 1.00 10.67 1147 ARG B CA 1
ATOM 4019 C C . ARG B 1 205 ? 7.691 75.353 -1.610 1.00 9.76 1147 ARG B C 1
ATOM 4020 O O . ARG B 1 205 ? 7.084 74.999 -2.620 1.00 11.31 1147 ARG B O 1
ATOM 4028 N N . TRP B 1 206 ? 8.248 74.493 -0.763 1.00 9.19 1148 TRP B N 1
ATOM 4029 C CA . TRP B 1 206 ? 8.183 73.043 -0.968 1.00 9.22 1148 TRP B CA 1
ATOM 4030 C C . TRP B 1 206 ? 7.415 72.342 0.148 1.00 9.30 1148 TRP B C 1
ATOM 4031 O O . TRP B 1 206 ? 7.212 71.128 0.100 1.00 10.67 1148 TRP B O 1
ATOM 4042 N N . MET B 1 207 ? 6.980 73.105 1.145 1.00 9.29 1149 MET B N 1
ATOM 4043 C CA . MET B 1 207 ? 6.286 72.531 2.295 1.00 9.36 1149 MET B CA 1
ATOM 4044 C C . MET B 1 207 ? 4.781 72.342 2.183 1.00 9.56 1149 MET B C 1
ATOM 4045 O O . MET B 1 207 ? 4.071 73.163 1.601 1.00 10.37 1149 MET B O 1
ATOM 4050 N N . SER B 1 208 ? 4.306 71.249 2.772 1.00 8.93 1150 SER B N 1
ATOM 4051 C CA . SER B 1 208 ? 2.887 70.914 2.763 1.00 8.46 1150 SER B CA 1
ATOM 4052 C C . SER B 1 208 ? 2.105 71.864 3.658 1.00 10.09 1150 SER B C 1
ATOM 4053 O O . SER B 1 208 ? 2.674 72.542 4.515 1.00 10.01 1150 SER B O 1
ATOM 4056 N N . PRO B 1 209 ? 0.781 71.924 3.467 1.00 10.07 1151 PRO B N 1
ATOM 4057 C CA . PRO B 1 209 ? -0.063 72.797 4.280 1.00 11.60 1151 PRO B CA 1
ATOM 4058 C C . PRO B 1 209 ? 0.073 72.486 5.773 1.00 11.91 1151 PRO B C 1
ATOM 4059 O O . PRO B 1 209 ? 0.172 73.400 6.596 1.00 13.15 1151 PRO B O 1
ATOM 4063 N N . GLU B 1 210 ? 0.086 71.199 6.118 1.00 10.85 1152 GLU B N 1
ATOM 4064 C CA . GLU B 1 210 ? 0.190 70.798 7.525 1.00 11.86 1152 GLU B CA 1
ATOM 4065 C C . GLU B 1 210 ? 1.558 71.080 8.132 1.00 11.59 1152 GLU B C 1
ATOM 4066 O O . GLU B 1 210 ? 1.672 71.272 9.341 1.00 12.74 1152 GLU B O 1
ATOM 4072 N N . SER B 1 211 ? 2.600 71.083 7.307 1.00 10.64 1153 SER B N 1
ATOM 4073 C CA . SER B 1 211 ? 3.938 71.372 7.813 1.00 10.39 1153 SER B CA 1
ATOM 4074 C C . SER B 1 211 ? 4.012 72.862 8.125 1.00 11.52 1153 SER B C 1
ATOM 4075 O O . SER B 1 211 ? 4.612 73.269 9.117 1.00 13.40 1153 SER B O 1
ATOM 4078 N N . LEU B 1 212 ? 3.390 73.668 7.271 1.00 12.67 1154 LEU B N 1
ATOM 4079 C CA . LEU B 1 212 ? 3.367 75.118 7.445 1.00 13.16 1154 LEU B CA 1
ATOM 4080 C C . LEU B 1 212 ? 2.483 75.522 8.621 1.00 14.64 1154 LEU B C 1
ATOM 4081 O O . LEU B 1 212 ? 2.828 76.414 9.402 1.00 15.56 1154 LEU B O 1
ATOM 4086 N N . LYS B 1 213 ? 1.347 74.846 8.746 1.00 13.57 1155 LYS B N 1
ATOM 4087 C CA . LYS B 1 213 ? 0.377 75.146 9.794 1.00 15.47 1155 LYS B CA 1
ATOM 4088 C C . LYS B 1 213 ? 0.666 74.535 11.161 1.00 16.45 1155 LYS B C 1
ATOM 4089 O O . LYS B 1 213 ? 0.563 75.218 12.181 1.00 16.43 1155 LYS B O 1
ATOM 4095 N N . ASP B 1 214 ? 1.032 73.256 11.180 1.00 16.39 1156 ASP B N 1
ATOM 4096 C CA . ASP B 1 214 ? 1.282 72.554 12.434 1.00 17.32 1156 ASP B CA 1
ATOM 4097 C C . ASP B 1 214 ? 2.744 72.206 12.707 1.00 17.21 1156 ASP B C 1
ATOM 4098 O O . ASP B 1 214 ? 3.077 71.733 13.795 1.00 18.55 1156 ASP B O 1
ATOM 4103 N N . GLY B 1 215 ? 3.609 72.424 11.721 1.00 15.56 1157 GLY B N 1
ATOM 4104 C CA . GLY B 1 215 ? 5.022 72.135 11.896 1.00 15.42 1157 GLY B CA 1
ATOM 4105 C C . GLY B 1 215 ? 5.388 70.662 11.835 1.00 15.56 1157 GLY B C 1
ATOM 4106 O O . GLY B 1 215 ? 6.503 70.279 12.192 1.00 16.40 1157 GLY B O 1
ATOM 4107 N N . VAL B 1 216 ? 4.460 69.832 11.373 1.00 15.17 1158 VAL B N 1
ATOM 4108 C CA . VAL B 1 216 ? 4.711 68.400 11.289 1.00 15.04 1158 VAL B CA 1
ATOM 4109 C C . VAL B 1 216 ? 5.146 67.944 9.901 1.00 12.90 1158 VAL B C 1
ATOM 4110 O O . VAL B 1 216 ? 4.645 68.432 8.884 1.00 13.89 1158 VAL B O 1
ATOM 4114 N N . PHE B 1 217 ? 6.093 67.010 9.877 1.00 11.78 1159 PHE B N 1
ATOM 4115 C CA . PHE B 1 217 ? 6.607 66.438 8.636 1.00 11.30 1159 PHE B CA 1
ATOM 4116 C C . PHE B 1 217 ? 6.455 64.927 8.706 1.00 11.49 1159 PHE B C 1
ATOM 4117 O O . PHE B 1 217 ? 6.864 64.290 9.679 1.00 10.27 1159 PHE B O 1
ATOM 4125 N N . THR B 1 218 ? 5.869 64.356 7.664 1.00 11.31 1160 THR B N 1
ATOM 4126 C CA . THR B 1 218 ? 5.647 62.921 7.603 1.00 10.78 1160 THR B CA 1
ATOM 4127 C C . THR B 1 218 ? 5.933 62.468 6.188 1.00 10.88 1160 THR B C 1
ATOM 4128 O O . THR B 1 218 ? 6.329 63.266 5.335 1.00 9.10 1160 THR B O 1
ATOM 4132 N N . THR B 1 219 ? 5.727 61.186 5.923 1.00 11.25 1161 THR B N 1
ATOM 4133 C CA . THR B 1 219 ? 5.960 60.710 4.578 1.00 10.77 1161 THR B CA 1
ATOM 4134 C C . THR B 1 219 ? 4.958 61.410 3.653 1.00 11.16 1161 THR B C 1
ATOM 4135 O O . THR B 1 219 ? 5.249 61.652 2.483 1.00 10.63 1161 THR B O 1
ATOM 4139 N N . TYR B 1 220 ? 3.793 61.758 4.198 1.00 12.07 1162 TYR B N 1
ATOM 4140 C CA . TYR B 1 220 ? 2.754 62.446 3.430 1.00 12.21 1162 TYR B CA 1
ATOM 4141 C C . TYR B 1 220 ? 3.271 63.804 2.962 1.00 9.66 1162 TYR B C 1
ATOM 4142 O O . TYR B 1 220 ? 2.990 64.230 1.844 1.00 8.95 1162 TYR B O 1
ATOM 4151 N N . SER B 1 221 ? 4.007 64.498 3.831 1.00 10.72 1163 SER B N 1
ATOM 4152 C CA . SER B 1 221 ? 4.541 65.800 3.459 1.00 9.62 1163 SER B CA 1
ATOM 4153 C C . SER B 1 221 ? 5.687 65.651 2.455 1.00 9.94 1163 SER B C 1
ATOM 4154 O O . SER B 1 221 ? 5.911 66.542 1.636 1.00 10.37 1163 SER B O 1
ATOM 4157 N N . ASP B 1 222 ? 6.413 64.533 2.512 1.00 7.72 1164 ASP B N 1
ATOM 4158 C CA . ASP B 1 222 ? 7.480 64.299 1.541 1.00 9.97 1164 ASP B CA 1
ATOM 4159 C C . ASP B 1 222 ? 6.826 64.120 0.164 1.00 8.21 1164 ASP B C 1
ATOM 4160 O O . ASP B 1 222 ? 7.364 64.558 -0.850 1.00 8.27 1164 ASP B O 1
ATOM 4165 N N . VAL B 1 223 ? 5.662 63.475 0.134 1.00 8.47 1165 VAL B N 1
ATOM 4166 C CA . VAL B 1 223 ? 4.946 63.266 -1.122 1.00 8.90 1165 VAL B CA 1
ATOM 4167 C C . VAL B 1 223 ? 4.505 64.612 -1.683 1.00 8.86 1165 VAL B C 1
ATOM 4168 O O . VAL B 1 223 ? 4.519 64.816 -2.891 1.00 8.44 1165 VAL B O 1
ATOM 4172 N N . TRP B 1 224 ? 4.111 65.527 -0.804 1.00 8.50 1166 TRP B N 1
ATOM 4173 C CA . TRP B 1 224 ? 3.718 66.858 -1.249 1.00 7.88 1166 TRP B CA 1
ATOM 4174 C C . TRP B 1 224 ? 4.916 67.502 -1.948 1.00 7.79 1166 TRP B C 1
ATOM 4175 O O . TRP B 1 224 ? 4.793 68.047 -3.045 1.00 9.60 1166 TRP B O 1
ATOM 4186 N N . SER B 1 225 ? 6.077 67.437 -1.301 1.00 8.07 1167 SER B N 1
ATOM 4187 C CA . SER B 1 225 ? 7.297 68.013 -1.862 1.00 7.52 1167 SER B CA 1
ATOM 4188 C C . SER B 1 225 ? 7.674 67.346 -3.182 1.00 8.46 1167 SER B C 1
ATOM 4189 O O . SER B 1 225 ? 8.187 67.997 -4.091 1.00 9.13 1167 SER B O 1
ATOM 4192 N N . PHE B 1 226 ? 7.422 66.044 -3.281 1.00 8.41 1168 PHE B N 1
ATOM 4193 C CA . PHE B 1 226 ? 7.711 65.296 -4.499 1.00 9.22 1168 PHE B CA 1
ATOM 4194 C C . PHE B 1 226 ? 6.892 65.903 -5.635 1.00 9.36 1168 PHE B C 1
ATOM 4195 O O . PHE B 1 226 ? 7.371 66.020 -6.760 1.00 9.50 1168 PHE B O 1
ATOM 4203 N N . GLY B 1 227 ? 5.653 66.287 -5.334 1.00 8.82 1169 GLY B N 1
ATOM 4204 C CA . GLY B 1 227 ? 4.813 66.897 -6.351 1.00 8.66 1169 GLY B CA 1
ATOM 4205 C C . GLY B 1 227 ? 5.462 68.179 -6.845 1.00 9.80 1169 GLY B C 1
ATOM 4206 O O . GLY B 1 227 ? 5.461 68.477 -8.045 1.00 10.50 1169 GLY B O 1
ATOM 4207 N N . VAL B 1 228 ? 6.013 68.953 -5.915 1.00 8.84 1170 VAL B N 1
ATOM 4208 C CA . VAL B 1 228 ? 6.678 70.191 -6.286 1.00 8.52 1170 VAL B CA 1
ATOM 4209 C C . VAL B 1 228 ? 7.915 69.873 -7.132 1.00 9.87 1170 VAL B C 1
ATOM 4210 O O . VAL B 1 228 ? 8.230 70.603 -8.064 1.00 9.96 1170 VAL B O 1
ATOM 4214 N N . VAL B 1 229 ? 8.615 68.783 -6.816 1.00 9.42 1171 VAL B N 1
ATOM 4215 C CA . VAL B 1 229 ? 9.788 68.404 -7.602 1.00 9.78 1171 VAL B CA 1
ATOM 4216 C C . VAL B 1 229 ? 9.347 68.062 -9.030 1.00 9.68 1171 VAL B C 1
ATOM 4217 O O . VAL B 1 229 ? 10.062 68.341 -9.986 1.00 10.12 1171 VAL B O 1
ATOM 4221 N N . LEU B 1 230 ? 8.172 67.453 -9.174 1.00 9.81 1172 LEU B N 1
ATOM 4222 C CA . LEU B 1 230 ? 7.674 67.126 -10.509 1.00 11.48 1172 LEU B CA 1
ATOM 4223 C C . LEU B 1 230 ? 7.413 68.426 -11.260 1.00 11.62 1172 LEU B C 1
ATOM 4224 O O . LEU B 1 230 ? 7.667 68.529 -12.462 1.00 13.32 1172 LEU B O 1
ATOM 4229 N N . TRP B 1 231 ? 6.894 69.413 -10.540 1.00 10.80 1173 TRP B N 1
ATOM 4230 C CA . TRP B 1 231 ? 6.601 70.715 -11.120 1.00 10.90 1173 TRP B CA 1
ATOM 4231 C C . TRP B 1 231 ? 7.922 71.357 -11.558 1.00 11.72 1173 TRP B C 1
ATOM 4232 O O . TRP B 1 231 ? 7.997 72.003 -12.606 1.00 12.28 1173 TRP B O 1
ATOM 4243 N N . GLU B 1 232 ? 8.969 71.174 -10.758 1.00 9.87 1174 GLU B N 1
ATOM 4244 C CA . GLU B 1 232 ? 10.275 71.721 -11.111 1.00 10.14 1174 GLU B CA 1
ATOM 4245 C C . GLU B 1 232 ? 10.769 71.075 -12.399 1.00 11.22 1174 GLU B C 1
ATOM 4246 O O . GLU B 1 232 ? 11.280 71.753 -13.288 1.00 11.24 1174 GLU B O 1
ATOM 4252 N N . ILE B 1 233 ? 10.615 69.760 -12.502 1.00 10.48 1175 ILE B N 1
ATOM 4253 C CA . ILE B 1 233 ? 11.046 69.044 -13.693 1.00 11.58 1175 ILE B CA 1
ATOM 4254 C C . ILE B 1 233 ? 10.300 69.550 -14.929 1.00 12.69 1175 ILE B C 1
ATOM 4255 O O . ILE B 1 233 ? 10.908 69.797 -15.971 1.00 12.15 1175 ILE B O 1
ATOM 4260 N N . ALA B 1 234 ? 8.991 69.735 -14.795 1.00 12.33 1176 ALA B N 1
ATOM 4261 C CA . ALA B 1 234 ? 8.165 70.193 -15.909 1.00 13.76 1176 ALA B CA 1
ATOM 4262 C C . ALA B 1 234 ? 8.389 71.651 -16.304 1.00 14.84 1176 ALA B C 1
ATOM 4263 O O . ALA B 1 234 ? 8.040 72.049 -17.416 1.00 16.85 1176 ALA B O 1
ATOM 4265 N N . THR B 1 235 ? 8.967 72.445 -15.408 1.00 15.14 1177 THR B N 1
ATOM 4266 C CA . THR B 1 235 ? 9.208 73.862 -15.688 1.00 15.30 1177 THR B CA 1
ATOM 4267 C C . THR B 1 235 ? 10.689 74.180 -15.846 1.00 14.91 1177 THR B C 1
ATOM 4268 O O . THR B 1 235 ? 11.067 75.345 -15.969 1.00 14.94 1177 THR B O 1
ATOM 4272 N N . LEU B 1 236 ? 11.519 73.145 -15.842 1.00 15.54 1178 LEU B N 1
ATOM 4273 C CA . LEU B 1 236 ? 12.962 73.318 -15.936 1.00 15.74 1178 LEU B CA 1
ATOM 4274 C C . LEU B 1 236 ? 13.435 74.135 -14.735 1.00 15.76 1178 LEU B C 1
ATOM 4275 O O . LEU B 1 236 ? 14.284 75.017 -14.845 1.00 15.88 1178 LEU B O 1
ATOM 4280 N N . ALA B 1 237 ? 12.844 73.821 -13.586 1.00 15.39 1179 ALA B N 1
ATOM 4281 C CA . ALA B 1 237 ? 13.168 74.443 -12.306 1.00 15.27 1179 ALA B CA 1
ATOM 4282 C C . ALA B 1 237 ? 12.905 75.933 -12.114 1.00 15.17 1179 ALA B C 1
ATOM 4283 O O . ALA B 1 237 ? 13.791 76.679 -11.698 1.00 15.18 1179 ALA B O 1
ATOM 4285 N N . GLU B 1 238 ? 11.692 76.377 -12.420 1.00 16.10 1180 GLU B N 1
ATOM 4286 C CA . GLU B 1 238 ? 11.354 77.770 -12.167 1.00 16.04 1180 GLU B CA 1
ATOM 4287 C C . GLU B 1 238 ? 11.121 77.800 -10.657 1.00 15.31 1180 GLU B C 1
ATOM 4288 O O . GLU B 1 238 ? 11.044 76.746 -10.021 1.00 14.08 1180 GLU B O 1
ATOM 4294 N N . GLN B 1 239 ? 11.025 78.989 -10.074 1.00 14.08 1181 GLN B N 1
ATOM 4295 C CA . GLN B 1 239 ? 10.769 79.098 -8.641 1.00 14.70 1181 GLN B CA 1
ATOM 4296 C C . GLN B 1 239 ? 9.277 78.892 -8.411 1.00 14.37 1181 GLN B C 1
ATOM 4297 O O . GLN B 1 239 ? 8.453 79.560 -9.036 1.00 14.42 1181 GLN B O 1
ATOM 4303 N N . PRO B 1 240 ? 8.903 77.962 -7.519 1.00 13.89 1182 PRO B N 1
ATOM 4304 C CA . PRO B 1 240 ? 7.477 77.731 -7.262 1.00 13.17 1182 PRO B CA 1
ATOM 4305 C C . PRO B 1 240 ? 6.818 78.988 -6.693 1.00 13.90 1182 PRO B C 1
ATOM 4306 O O . PRO B 1 240 ? 7.407 79.672 -5.856 1.00 14.92 1182 PRO B O 1
ATOM 4310 N N . TYR B 1 241 ? 5.604 79.284 -7.151 1.00 14.26 1183 TYR B N 1
ATOM 4311 C CA . TYR B 1 241 ? 4.847 80.450 -6.686 1.00 16.62 1183 TYR B CA 1
ATOM 4312 C C . TYR B 1 241 ? 5.585 81.756 -6.990 1.00 18.81 1183 TYR B C 1
ATOM 4313 O O . TYR B 1 241 ? 5.560 82.700 -6.198 1.00 18.68 1183 TYR B O 1
ATOM 4322 N N . GLN B 1 242 ? 6.224 81.796 -8.154 1.00 23.56 1184 GLN B N 1
ATOM 4323 C CA . GLN B 1 242 ? 7.003 82.945 -8.618 1.00 27.85 1184 GLN B CA 1
ATOM 4324 C C . GLN B 1 242 ? 6.552 84.342 -8.181 1.00 29.12 1184 GLN B C 1
ATOM 4325 O O . GLN B 1 242 ? 7.345 85.104 -7.627 1.00 31.47 1184 GLN B O 1
ATOM 4331 N N . GLY B 1 243 ? 5.292 84.680 -8.434 1.00 28.10 1185 GLY B N 1
ATOM 4332 C CA . GLY B 1 243 ? 4.805 86.006 -8.083 1.00 27.22 1185 GLY B CA 1
ATOM 4333 C C . GLY B 1 243 ? 4.397 86.266 -6.643 1.00 26.57 1185 GLY B C 1
ATOM 4334 O O . GLY B 1 243 ? 3.868 87.337 -6.334 1.00 26.14 1185 GLY B O 1
ATOM 4335 N N . LEU B 1 244 ? 4.640 85.306 -5.756 1.00 23.75 1186 LEU B N 1
ATOM 4336 C CA . LEU B 1 244 ? 4.278 85.466 -4.352 1.00 21.71 1186 LEU B CA 1
ATOM 4337 C C . LEU B 1 244 ? 5.500 85.584 -3.454 1.00 19.94 1186 LEU B C 1
ATOM 4338 O O . LEU B 1 244 ? 6.504 84.909 -3.671 1.00 20.00 1186 LEU B O 1
ATOM 4343 N N . SER B 1 245 ? 5.410 86.446 -2.445 1.00 17.69 1187 SER B N 1
ATOM 4344 C CA . SER B 1 245 ? 6.503 86.620 -1.497 1.00 17.83 1187 SER B CA 1
ATOM 4345 C C . SER B 1 245 ? 6.454 85.403 -0.581 1.00 17.35 1187 SER B C 1
ATOM 4346 O O . SER B 1 245 ? 5.468 84.668 -0.587 1.00 16.54 1187 SER B O 1
ATOM 4349 N N . ASN B 1 246 ? 7.502 85.190 0.206 1.00 18.06 1188 ASN B N 1
ATOM 4350 C CA . ASN B 1 246 ? 7.522 84.045 1.109 1.00 18.54 1188 ASN B CA 1
ATOM 4351 C C . ASN B 1 246 ? 6.307 84.025 2.036 1.00 19.74 1188 ASN B C 1
ATOM 4352 O O . ASN B 1 246 ? 5.660 82.990 2.197 1.00 18.38 1188 ASN B O 1
ATOM 4357 N N . GLU B 1 247 ? 5.987 85.167 2.636 1.00 19.67 1189 GLU B N 1
ATOM 4358 C CA . GLU B 1 247 ? 4.838 85.243 3.531 1.00 21.24 1189 GLU B CA 1
ATOM 4359 C C . GLU B 1 247 ? 3.543 84.905 2.799 1.00 19.83 1189 GLU B C 1
ATOM 4360 O O . GLU B 1 247 ? 2.679 84.212 3.337 1.00 21.26 1189 GLU B O 1
ATOM 4366 N N . GLN B 1 248 ? 3.409 85.390 1.569 1.00 19.36 1190 GLN B N 1
ATOM 4367 C CA . GLN B 1 248 ? 2.212 85.119 0.784 1.00 18.98 1190 GLN B CA 1
ATOM 4368 C C . GLN B 1 248 ? 2.083 83.633 0.457 1.00 18.00 1190 GLN B C 1
ATOM 4369 O O . GLN B 1 248 ? 0.976 83.101 0.392 1.00 17.98 1190 GLN B O 1
ATOM 4375 N N . VAL B 1 249 ? 3.217 82.967 0.255 1.00 16.62 1191 VAL B N 1
ATOM 4376 C CA . VAL B 1 249 ? 3.207 81.537 -0.051 1.00 15.18 1191 VAL B CA 1
ATOM 4377 C C . VAL B 1 249 ? 2.601 80.780 1.128 1.00 14.23 1191 VAL B C 1
ATOM 4378 O O . VAL B 1 249 ? 1.780 79.875 0.949 1.00 14.49 1191 VAL B O 1
ATOM 4382 N N . LEU B 1 250 ? 3.014 81.159 2.334 1.00 15.61 1192 LEU B N 1
ATOM 4383 C CA . LEU B 1 250 ? 2.520 80.532 3.555 1.00 15.56 1192 LEU B CA 1
ATOM 4384 C C . LEU B 1 250 ? 0.997 80.524 3.598 1.00 15.57 1192 LEU B C 1
ATOM 4385 O O . LEU B 1 250 ? 0.376 79.486 3.819 1.00 14.62 1192 LEU B O 1
ATOM 4390 N N . ARG B 1 251 ? 0.401 81.694 3.392 1.00 16.44 1193 ARG B N 1
ATOM 4391 C CA . ARG B 1 251 ? -1.049 81.826 3.423 1.00 18.44 1193 ARG B CA 1
ATOM 4392 C C . ARG B 1 251 ? -1.707 81.119 2.240 1.00 17.07 1193 ARG B C 1
ATOM 4393 O O . ARG B 1 251 ? -2.688 80.399 2.409 1.00 17.32 1193 ARG B O 1
ATOM 4401 N N . PHE B 1 252 ? -1.160 81.324 1.045 1.00 16.23 1194 PHE B N 1
ATOM 4402 C CA . PHE B 1 252 ? -1.699 80.709 -0.166 1.00 16.12 1194 PHE B CA 1
ATOM 4403 C C . PHE B 1 252 ? -1.839 79.192 -0.041 1.00 15.41 1194 PHE B C 1
ATOM 4404 O O . PHE B 1 252 ? -2.907 78.637 -0.290 1.00 15.17 1194 PHE B O 1
ATOM 4412 N N . VAL B 1 253 ? -0.759 78.525 0.351 1.00 14.81 1195 VAL B N 1
ATOM 4413 C CA . VAL B 1 253 ? -0.783 77.073 0.477 1.00 15.00 1195 VAL B CA 1
ATOM 4414 C C . VAL B 1 253 ? -1.644 76.576 1.638 1.00 13.97 1195 VAL B C 1
ATOM 4415 O O . VAL B 1 253 ? -2.394 75.614 1.484 1.00 15.02 1195 VAL B O 1
ATOM 4419 N N . MET B 1 254 ? -1.547 77.223 2.796 1.00 15.58 1196 MET B N 1
ATOM 4420 C CA . MET B 1 254 ? -2.352 76.802 3.937 1.00 15.64 1196 MET B CA 1
ATOM 4421 C C . MET B 1 254 ? -3.844 76.984 3.673 1.00 16.47 1196 MET B C 1
ATOM 4422 O O . MET B 1 254 ? -4.670 76.271 4.242 1.00 16.53 1196 MET B O 1
ATOM 4427 N N . GLU B 1 255 ? -4.191 77.931 2.807 1.00 17.91 1197 GLU B N 1
ATOM 4428 C CA . GLU B 1 255 ? -5.593 78.181 2.494 1.00 19.04 1197 GLU B CA 1
ATOM 4429 C C . GLU B 1 255 ? -6.095 77.365 1.305 1.00 18.57 1197 GLU B C 1
ATOM 4430 O O . GLU B 1 255 ? -7.196 77.601 0.805 1.00 19.34 1197 GLU B O 1
ATOM 4436 N N . GLY B 1 256 ? -5.283 76.413 0.846 1.00 16.17 1198 GLY B N 1
ATOM 4437 C CA . GLY B 1 256 ? -5.699 75.563 -0.257 1.00 16.43 1198 GLY B CA 1
ATOM 4438 C C . GLY B 1 256 ? -5.210 75.902 -1.652 1.00 15.69 1198 GLY B C 1
ATOM 4439 O O . GLY B 1 256 ? -5.593 75.237 -2.616 1.00 17.43 1198 GLY B O 1
ATOM 4440 N N . GLY B 1 257 ? -4.377 76.930 -1.773 1.00 16.40 1199 GLY B N 1
ATOM 4441 C CA . GLY B 1 257 ? -3.860 77.308 -3.077 1.00 16.99 1199 GLY B CA 1
ATOM 4442 C C . GLY B 1 257 ? -2.962 76.233 -3.668 1.00 17.31 1199 GLY B C 1
ATOM 4443 O O . GLY B 1 257 ? -2.324 75.478 -2.934 1.00 17.27 1199 GLY B O 1
ATOM 4444 N N . LEU B 1 258 ? -2.911 76.163 -4.995 1.00 15.99 1200 LEU B N 1
ATOM 4445 C CA . LEU B 1 258 ? -2.092 75.173 -5.688 1.00 15.26 1200 LEU B CA 1
ATOM 4446 C C . LEU B 1 258 ? -1.300 75.793 -6.832 1.00 15.83 1200 LEU B C 1
ATOM 4447 O O . LEU B 1 258 ? -1.715 76.798 -7.411 1.00 16.70 1200 LEU B O 1
ATOM 4452 N N . LEU B 1 259 ? -0.157 75.194 -7.151 1.00 14.74 1201 LEU B N 1
ATOM 4453 C CA . LEU B 1 259 ? 0.662 75.666 -8.262 1.00 15.07 1201 LEU B CA 1
ATOM 4454 C C . LEU B 1 259 ? -0.127 75.425 -9.548 1.00 16.67 1201 LEU B C 1
ATOM 4455 O O . LEU B 1 259 ? -0.880 74.456 -9.647 1.00 18.45 1201 LEU B O 1
ATOM 4460 N N . ASP B 1 260 ? 0.038 76.310 -10.526 1.00 17.68 1202 ASP B N 1
ATOM 4461 C CA . ASP B 1 260 ? -0.659 76.161 -11.798 1.00 19.62 1202 ASP B CA 1
ATOM 4462 C C . ASP B 1 260 ? 0.038 75.137 -12.685 1.00 19.05 1202 ASP B C 1
ATOM 4463 O O . ASP B 1 260 ? 1.245 74.899 -12.559 1.00 17.24 1202 ASP B O 1
ATOM 4468 N N . LYS B 1 261 ? -0.730 74.528 -13.582 1.00 17.84 1203 LYS B N 1
ATOM 4469 C CA . LYS B 1 261 ? -0.184 73.545 -14.505 1.00 18.73 1203 LYS B CA 1
ATOM 4470 C C . LYS B 1 261 ? 0.833 74.245 -15.406 1.00 20.97 1203 LYS B C 1
ATOM 4471 O O . LYS B 1 261 ? 0.505 75.215 -16.089 1.00 22.83 1203 LYS B O 1
ATOM 4477 N N . PRO B 1 262 ? 2.084 73.766 -15.411 1.00 21.50 1204 PRO B N 1
ATOM 4478 C CA . PRO B 1 262 ? 3.114 74.386 -16.249 1.00 23.78 1204 PRO B CA 1
ATOM 4479 C C . PRO B 1 262 ? 2.816 74.306 -17.743 1.00 24.01 1204 PRO B C 1
ATOM 4480 O O . PRO B 1 262 ? 2.079 73.431 -18.201 1.00 22.93 1204 PRO B O 1
ATOM 4484 N N . ASP B 1 263 ? 3.385 75.239 -18.497 1.00 26.74 1205 ASP B N 1
ATOM 4485 C CA . ASP B 1 263 ? 3.187 75.282 -19.939 1.00 27.53 1205 ASP B CA 1
ATOM 4486 C C . ASP B 1 263 ? 3.652 73.986 -20.590 1.00 27.03 1205 ASP B C 1
ATOM 4487 O O . ASP B 1 263 ? 4.758 73.513 -20.332 1.00 26.64 1205 ASP B O 1
ATOM 4492 N N . ASN B 1 264 ? 2.793 73.412 -21.425 1.00 25.11 1206 ASN B N 1
ATOM 4493 C CA . ASN B 1 264 ? 3.111 72.186 -22.147 1.00 25.21 1206 ASN B CA 1
ATOM 4494 C C . ASN B 1 264 ? 3.368 70.962 -21.270 1.00 23.24 1206 ASN B C 1
ATOM 4495 O O . ASN B 1 264 ? 4.013 70.008 -21.705 1.00 24.43 1206 ASN B O 1
ATOM 4500 N N . CYS B 1 265 ? 2.866 70.982 -20.040 1.00 19.85 1207 CYS B N 1
ATOM 4501 C CA . CYS B 1 265 ? 3.056 69.849 -19.141 1.00 18.60 1207 CYS B CA 1
ATOM 4502 C C . CYS B 1 265 ? 2.103 68.713 -19.492 1.00 17.19 1207 CYS B C 1
ATOM 4503 O O . CYS B 1 265 ? 0.888 68.916 -19.560 1.00 17.95 1207 CYS B O 1
ATOM 4506 N N . PRO B 1 266 ? 2.640 67.504 -19.724 1.00 16.35 1208 PRO B N 1
ATOM 4507 C CA . PRO B 1 266 ? 1.803 66.348 -20.061 1.00 16.07 1208 PRO B CA 1
ATOM 4508 C C . PRO B 1 266 ? 0.704 66.188 -19.012 1.00 16.21 1208 PRO B C 1
ATOM 4509 O O . PRO B 1 266 ? 0.953 66.358 -17.816 1.00 15.92 1208 PRO B O 1
ATOM 4513 N N . ASP B 1 267 ? -0.508 65.870 -19.455 1.00 14.96 1209 ASP B N 1
ATOM 4514 C CA . ASP B 1 267 ? -1.630 65.710 -18.535 1.00 15.35 1209 ASP B CA 1
ATOM 4515 C C . ASP B 1 267 ? -1.350 64.766 -17.374 1.00 15.83 1209 ASP B C 1
ATOM 4516 O O . ASP B 1 267 ? -1.622 65.101 -16.221 1.00 15.51 1209 ASP B O 1
ATOM 4521 N N . MET B 1 268 ? -0.814 63.589 -17.679 1.00 15.70 1210 MET B N 1
ATOM 4522 C CA . MET B 1 268 ? -0.551 62.592 -16.650 1.00 17.47 1210 MET B CA 1
ATOM 4523 C C . MET B 1 268 ? 0.410 63.076 -15.570 1.00 17.63 1210 MET B C 1
ATOM 4524 O O . MET B 1 268 ? 0.273 62.702 -14.404 1.00 17.12 1210 MET B O 1
ATOM 4529 N N . LEU B 1 269 ? 1.369 63.914 -15.948 1.00 17.15 1211 LEU B N 1
ATOM 4530 C CA . LEU B 1 269 ? 2.331 64.428 -14.977 1.00 16.47 1211 LEU B CA 1
ATOM 4531 C C . LEU B 1 269 ? 1.654 65.419 -14.028 1.00 16.13 1211 LEU B C 1
ATOM 4532 O O . LEU B 1 269 ? 1.901 65.403 -12.822 1.00 14.51 1211 LEU B O 1
ATOM 4537 N N . PHE B 1 270 ? 0.794 66.279 -14.567 1.00 15.51 1212 PHE B N 1
ATOM 4538 C CA . PHE B 1 270 ? 0.094 67.253 -13.737 1.00 16.10 1212 PHE B CA 1
ATOM 4539 C C . PHE B 1 270 ? -0.918 66.537 -12.848 1.00 15.94 1212 PHE B C 1
ATOM 4540 O O . PHE B 1 270 ? -1.150 66.938 -11.706 1.00 14.94 1212 PHE B O 1
ATOM 4548 N N . GLU B 1 271 ? -1.529 65.481 -13.377 1.00 15.18 1213 GLU B N 1
ATOM 4549 C CA . GLU B 1 271 ? -2.500 64.715 -12.604 1.00 16.49 1213 GLU B CA 1
ATOM 4550 C C . GLU B 1 271 ? -1.789 64.112 -11.394 1.00 15.61 1213 GLU B C 1
ATOM 4551 O O . GLU B 1 271 ? -2.347 64.046 -10.297 1.00 14.10 1213 GLU B O 1
ATOM 4557 N N . LEU B 1 272 ? -0.547 63.685 -11.594 1.00 14.93 1214 LEU B N 1
ATOM 4558 C CA . LEU B 1 272 ? 0.223 63.110 -10.499 1.00 14.25 1214 LEU B CA 1
ATOM 4559 C C . LEU B 1 272 ? 0.503 64.208 -9.471 1.00 14.92 1214 LEU B C 1
ATOM 4560 O O . LEU B 1 272 ? 0.427 63.972 -8.263 1.00 12.07 1214 LEU B O 1
ATOM 4565 N N . MET B 1 273 ? 0.813 65.411 -9.952 1.00 14.39 1215 MET B N 1
ATOM 4566 C CA . MET B 1 273 ? 1.071 66.545 -9.062 1.00 14.56 1215 MET B CA 1
ATOM 4567 C C . MET B 1 273 ? -0.144 66.822 -8.180 1.00 15.26 1215 MET B C 1
ATOM 4568 O O . MET B 1 273 ? -0.020 66.970 -6.963 1.00 13.90 1215 MET B O 1
ATOM 4573 N N . ARG B 1 274 ? -1.320 66.892 -8.796 1.00 13.63 1216 ARG B N 1
ATOM 4574 C CA . ARG B 1 274 ? -2.553 67.158 -8.059 1.00 15.40 1216 ARG B CA 1
ATOM 4575 C C . ARG B 1 274 ? -2.846 66.096 -7.005 1.00 15.19 1216 ARG B C 1
ATOM 4576 O O . ARG B 1 274 ? -3.439 66.393 -5.967 1.00 16.03 1216 ARG B O 1
ATOM 4584 N N . MET B 1 275 ? -2.445 64.857 -7.269 1.00 13.01 1217 MET B N 1
ATOM 4585 C CA . MET B 1 275 ? -2.661 63.796 -6.295 1.00 13.06 1217 MET B CA 1
ATOM 4586 C C . MET B 1 275 ? -1.703 64.009 -5.124 1.00 10.73 1217 MET B C 1
ATOM 4587 O O . MET B 1 275 ? -2.047 63.760 -3.970 1.00 12.21 1217 MET B O 1
ATOM 4592 N N . CYS B 1 276 ? -0.497 64.475 -5.429 1.00 9.82 1218 CYS B N 1
ATOM 4593 C CA . CYS B 1 276 ? 0.493 64.733 -4.389 1.00 9.36 1218 CYS B CA 1
ATOM 4594 C C . CYS B 1 276 ? 0.099 65.953 -3.572 1.00 10.21 1218 CYS B C 1
ATOM 4595 O O . CYS B 1 276 ? 0.551 66.118 -2.435 1.00 10.61 1218 CYS B O 1
ATOM 4598 N N . TRP B 1 277 ? -0.752 66.800 -4.145 1.00 9.80 1219 TRP B N 1
ATOM 4599 C CA . TRP B 1 277 ? -1.175 68.015 -3.464 1.00 10.17 1219 TRP B CA 1
ATOM 4600 C C . TRP B 1 277 ? -2.570 67.975 -2.850 1.00 9.87 1219 TRP B C 1
ATOM 4601 O O . TRP B 1 277 ? -3.194 69.016 -2.650 1.00 10.78 1219 TRP B O 1
ATOM 4612 N N . GLN B 1 278 ? -3.064 66.776 -2.566 1.00 9.11 1220 GLN B N 1
ATOM 4613 C CA . GLN B 1 278 ? -4.354 66.651 -1.893 1.00 9.86 1220 GLN B CA 1
ATOM 4614 C C . GLN B 1 278 ? -4.148 67.398 -0.575 1.00 11.07 1220 GLN B C 1
ATOM 4615 O O . GLN B 1 278 ? -3.112 67.234 0.079 1.00 10.07 1220 GLN B O 1
ATOM 4621 N N . TYR B 1 279 ? -5.114 68.221 -0.176 1.00 11.42 1221 TYR B N 1
ATOM 4622 C CA . TYR B 1 279 ? -4.957 68.971 1.067 1.00 11.42 1221 TYR B CA 1
ATOM 4623 C C . TYR B 1 279 ? -4.853 68.039 2.278 1.00 12.55 1221 TYR B C 1
ATOM 4624 O O . TYR B 1 279 ? -4.019 68.255 3.161 1.00 12.12 1221 TYR B O 1
ATOM 4633 N N . ASN B 1 280 ? -5.708 67.016 2.317 1.00 12.68 1222 ASN B N 1
ATOM 4634 C CA . ASN B 1 280 ? -5.704 66.030 3.399 1.00 14.43 1222 ASN B CA 1
ATOM 4635 C C . ASN B 1 280 ? -4.510 65.109 3.146 1.00 12.08 1222 ASN B C 1
ATOM 4636 O O . ASN B 1 280 ? -4.475 64.398 2.144 1.00 12.28 1222 ASN B O 1
ATOM 4641 N N . PRO B 1 281 ? -3.532 65.089 4.065 1.00 12.32 1223 PRO B N 1
ATOM 4642 C CA . PRO B 1 281 ? -2.333 64.253 3.921 1.00 11.97 1223 PRO B CA 1
ATOM 4643 C C . PRO B 1 281 ? -2.575 62.790 3.559 1.00 11.13 1223 PRO B C 1
ATOM 4644 O O . PRO B 1 281 ? -1.906 62.237 2.684 1.00 11.24 1223 PRO B O 1
ATOM 4648 N N . LYS B 1 282 ? -3.530 62.160 4.232 1.00 11.04 1224 LYS B N 1
ATOM 4649 C CA . LYS B 1 282 ? -3.815 60.754 3.983 1.00 11.00 1224 LYS B CA 1
ATOM 4650 C C . LYS B 1 282 ? -4.370 60.448 2.601 1.00 11.53 1224 LYS B C 1
ATOM 4651 O O . LYS B 1 282 ? -4.329 59.299 2.167 1.00 12.80 1224 LYS B O 1
ATOM 4657 N N . MET B 1 283 ? -4.876 61.464 1.908 1.00 10.89 1225 MET B N 1
ATOM 4658 C CA . MET B 1 283 ? -5.427 61.252 0.573 1.00 11.27 1225 MET B CA 1
ATOM 4659 C C . MET B 1 283 ? -4.359 61.259 -0.510 1.00 11.64 1225 MET B C 1
ATOM 4660 O O . MET B 1 283 ? -4.632 60.926 -1.662 1.00 11.65 1225 MET B O 1
ATOM 4665 N N . ARG B 1 284 ? -3.143 61.648 -0.141 1.00 9.90 1226 ARG B N 1
ATOM 4666 C CA . ARG B 1 284 ? -2.037 61.656 -1.092 1.00 9.26 1226 ARG B CA 1
ATOM 4667 C C . ARG B 1 284 ? -1.583 60.212 -1.261 1.00 9.75 1226 ARG B C 1
ATOM 4668 O O . ARG B 1 284 ? -1.731 59.396 -0.349 1.00 10.53 1226 ARG B O 1
ATOM 4676 N N . PRO B 1 285 ? -1.043 59.864 -2.437 1.00 9.62 1227 PRO B N 1
ATOM 4677 C CA . PRO B 1 285 ? -0.591 58.485 -2.626 1.00 10.25 1227 PRO B CA 1
ATOM 4678 C C . PRO B 1 285 ? 0.749 58.304 -1.923 1.00 11.00 1227 PRO B C 1
ATOM 4679 O O . PRO B 1 285 ? 1.445 59.285 -1.657 1.00 12.40 1227 PRO B O 1
ATOM 4683 N N . SER B 1 286 ? 1.099 57.062 -1.608 1.00 12.23 1228 SER B N 1
ATOM 4684 C CA . SER B 1 286 ? 2.390 56.783 -0.990 1.00 12.15 1228 SER B CA 1
ATOM 4685 C C . SER B 1 286 ? 3.365 56.708 -2.157 1.00 11.17 1228 SER B C 1
ATOM 4686 O O . SER B 1 286 ? 2.946 56.638 -3.311 1.00 12.06 1228 SER B O 1
ATOM 4689 N N . PHE B 1 287 ? 4.664 56.724 -1.876 1.00 11.36 1229 PHE B N 1
ATOM 4690 C CA . PHE B 1 287 ? 5.638 56.641 -2.957 1.00 10.68 1229 PHE B CA 1
ATOM 4691 C C . PHE B 1 287 ? 5.507 55.319 -3.702 1.00 10.78 1229 PHE B C 1
ATOM 4692 O O . PHE B 1 287 ? 5.696 55.265 -4.914 1.00 13.48 1229 PHE B O 1
ATOM 4700 N N . LEU B 1 288 ? 5.167 54.255 -2.982 1.00 12.21 1230 LEU B N 1
ATOM 4701 C CA . LEU B 1 288 ? 4.995 52.957 -3.623 1.00 12.43 1230 LEU B CA 1
ATOM 4702 C C . LEU B 1 288 ? 3.817 53.006 -4.595 1.00 13.47 1230 LEU B C 1
ATOM 4703 O O . LEU B 1 288 ? 3.899 52.471 -5.702 1.00 13.27 1230 LEU B O 1
ATOM 4708 N N . GLU B 1 289 ? 2.726 53.654 -4.189 1.00 12.93 1231 GLU B N 1
ATOM 4709 C CA . GLU B 1 289 ? 1.555 53.761 -5.063 1.00 13.89 1231 GLU B CA 1
ATOM 4710 C C . GLU B 1 289 ? 1.910 54.591 -6.289 1.00 13.74 1231 GLU B C 1
ATOM 4711 O O . GLU B 1 289 ? 1.435 54.323 -7.391 1.00 13.84 1231 GLU B O 1
ATOM 4717 N N . ILE B 1 290 ? 2.751 55.602 -6.097 1.00 12.59 1232 ILE B N 1
ATOM 4718 C CA . ILE B 1 290 ? 3.176 56.445 -7.208 1.00 12.16 1232 ILE B CA 1
ATOM 4719 C C . ILE B 1 290 ? 3.942 55.602 -8.223 1.00 12.49 1232 ILE B C 1
ATOM 4720 O O . ILE B 1 290 ? 3.674 55.664 -9.423 1.00 12.80 1232 ILE B O 1
ATOM 4725 N N . ILE B 1 291 ? 4.891 54.809 -7.737 1.00 12.73 1233 ILE B N 1
ATOM 4726 C CA . ILE B 1 291 ? 5.685 53.963 -8.619 1.00 13.31 1233 ILE B CA 1
ATOM 4727 C C . ILE B 1 291 ? 4.799 52.940 -9.327 1.00 14.57 1233 ILE B C 1
ATOM 4728 O O . ILE B 1 291 ? 4.973 52.679 -10.516 1.00 15.77 1233 ILE B O 1
ATOM 4733 N N . SER B 1 292 ? 3.847 52.369 -8.596 1.00 15.07 1234 SER B N 1
ATOM 4734 C CA . SER B 1 292 ? 2.938 51.385 -9.179 1.00 16.79 1234 SER B CA 1
ATOM 4735 C C . SER B 1 292 ? 2.169 51.968 -10.361 1.00 17.23 1234 SER B C 1
ATOM 4736 O O . SER B 1 292 ? 1.893 51.264 -11.333 1.00 17.79 1234 SER B O 1
ATOM 4739 N N . SER B 1 293 ? 1.830 53.252 -10.282 1.00 16.85 1235 SER B N 1
ATOM 4740 C CA . SER B 1 293 ? 1.068 53.896 -11.350 1.00 17.96 1235 SER B CA 1
ATOM 4741 C C . SER B 1 293 ? 1.881 54.224 -12.602 1.00 18.85 1235 SER B C 1
ATOM 4742 O O . SER B 1 293 ? 1.309 54.493 -13.659 1.00 19.35 1235 SER B O 1
ATOM 4745 N N . ILE B 1 294 ? 3.206 54.193 -12.494 1.00 17.31 1236 ILE B N 1
ATOM 4746 C CA . ILE B 1 294 ? 4.052 54.509 -13.640 1.00 18.60 1236 ILE B CA 1
ATOM 4747 C C . ILE B 1 294 ? 5.089 53.443 -13.984 1.00 18.01 1236 ILE B C 1
ATOM 4748 O O . ILE B 1 294 ? 5.862 53.617 -14.926 1.00 19.00 1236 ILE B O 1
ATOM 4753 N N . LYS B 1 295 ? 5.108 52.340 -13.242 1.00 19.84 1237 LYS B N 1
ATOM 4754 C CA . LYS B 1 295 ? 6.105 51.300 -13.485 1.00 21.72 1237 LYS B CA 1
ATOM 4755 C C . LYS B 1 295 ? 6.154 50.766 -14.914 1.00 22.09 1237 LYS B C 1
ATOM 4756 O O . LYS B 1 295 ? 7.220 50.385 -15.397 1.00 22.02 1237 LYS B O 1
ATOM 4762 N N . GLU B 1 296 ? 5.013 50.749 -15.593 1.00 24.02 1238 GLU B N 1
ATOM 4763 C CA . GLU B 1 296 ? 4.968 50.251 -16.964 1.00 26.52 1238 GLU B CA 1
ATOM 4764 C C . GLU B 1 296 ? 5.655 51.204 -17.938 1.00 26.97 1238 GLU B C 1
ATOM 4765 O O . GLU B 1 296 ? 5.955 50.835 -19.074 1.00 26.70 1238 GLU B O 1
ATOM 4771 N N . GLU B 1 297 ? 5.914 52.428 -17.489 1.00 24.91 1239 GLU B N 1
ATOM 4772 C CA . GLU B 1 297 ? 6.554 53.421 -18.342 1.00 25.34 1239 GLU B CA 1
ATOM 4773 C C . GLU B 1 297 ? 8.031 53.617 -18.003 1.00 24.35 1239 GLU B C 1
ATOM 4774 O O . GLU B 1 297 ? 8.711 54.446 -18.609 1.00 24.48 1239 GLU B O 1
ATOM 4780 N N . MET B 1 298 ? 8.523 52.844 -17.039 1.00 23.17 1240 MET B N 1
ATOM 4781 C CA . MET B 1 298 ? 9.920 52.924 -16.626 1.00 23.48 1240 MET B CA 1
ATOM 4782 C C . MET B 1 298 ? 10.799 52.083 -17.547 1.00 24.61 1240 MET B C 1
ATOM 4783 O O . MET B 1 298 ? 10.313 51.181 -18.232 1.00 25.16 1240 MET B O 1
ATOM 4788 N N . GLU B 1 299 ? 12.093 52.383 -17.565 1.00 25.40 1241 GLU B N 1
ATOM 4789 C CA . GLU B 1 299 ? 13.031 51.636 -18.392 1.00 27.12 1241 GLU B CA 1
ATOM 4790 C C . GLU B 1 299 ? 13.160 50.226 -17.819 1.00 27.08 1241 GLU B C 1
ATOM 4791 O O . GLU B 1 299 ? 13.059 50.029 -16.609 1.00 27.02 1241 GLU B O 1
ATOM 4797 N N . PRO B 1 300 ? 13.380 49.225 -18.686 1.00 27.78 1242 PRO B N 1
ATOM 4798 C CA . PRO B 1 300 ? 13.518 47.823 -18.278 1.00 26.72 1242 PRO B CA 1
ATOM 4799 C C . PRO B 1 300 ? 14.456 47.588 -17.097 1.00 26.36 1242 PRO B C 1
ATOM 4800 O O . PRO B 1 300 ? 14.169 46.770 -16.224 1.00 26.84 1242 PRO B O 1
ATOM 4804 N N . GLY B 1 301 ? 15.572 48.309 -17.077 1.00 25.37 1243 GLY B N 1
ATOM 4805 C CA . GLY B 1 301 ? 16.540 48.156 -16.005 1.00 24.44 1243 GLY B CA 1
ATOM 4806 C C . GLY B 1 301 ? 16.025 48.488 -14.617 1.00 22.91 1243 GLY B C 1
ATOM 4807 O O . GLY B 1 301 ? 16.581 48.029 -13.618 1.00 23.61 1243 GLY B O 1
ATOM 4808 N N . PHE B 1 302 ? 14.962 49.282 -14.548 1.00 22.65 1244 PHE B N 1
ATOM 4809 C CA . PHE B 1 302 ? 14.386 49.675 -13.266 1.00 20.91 1244 PHE B CA 1
ATOM 4810 C C . PHE B 1 302 ? 14.047 48.456 -12.412 1.00 21.65 1244 PHE B C 1
ATOM 4811 O O . PHE B 1 302 ? 14.223 48.463 -11.192 1.00 21.41 1244 PHE B O 1
ATOM 4819 N N . ARG B 1 303 ? 13.560 47.407 -13.064 1.00 21.91 1245 ARG B N 1
ATOM 4820 C CA . ARG B 1 303 ? 13.190 46.176 -12.379 1.00 22.77 1245 ARG B CA 1
ATOM 4821 C C . ARG B 1 303 ? 14.366 45.523 -11.661 1.00 22.19 1245 ARG B C 1
ATOM 4822 O O . ARG B 1 303 ? 14.194 44.895 -10.617 1.00 23.69 1245 ARG B O 1
ATOM 4830 N N . GLU B 1 304 ? 15.562 45.677 -12.216 1.00 23.11 1246 GLU B N 1
ATOM 4831 C CA . GLU B 1 304 ? 16.744 45.058 -11.636 1.00 23.74 1246 GLU B CA 1
ATOM 4832 C C . GLU B 1 304 ? 17.473 45.851 -10.554 1.00 21.73 1246 GLU B C 1
ATOM 4833 O O . GLU B 1 304 ? 18.176 45.267 -9.733 1.00 23.36 1246 GLU B O 1
ATOM 4839 N N . VAL B 1 305 ? 17.308 47.170 -10.535 1.00 20.06 1247 VAL B N 1
ATOM 4840 C CA . VAL B 1 305 ? 18.011 47.982 -9.546 1.00 18.66 1247 VAL B CA 1
ATOM 4841 C C . VAL B 1 305 ? 17.143 48.703 -8.521 1.00 18.18 1247 VAL B C 1
ATOM 4842 O O . VAL B 1 305 ? 17.651 49.189 -7.511 1.00 18.42 1247 VAL B O 1
ATOM 4846 N N . SER B 1 306 ? 15.840 48.759 -8.765 1.00 17.98 1248 SER B N 1
ATOM 4847 C CA . SER B 1 306 ? 14.934 49.473 -7.869 1.00 16.82 1248 SER B CA 1
ATOM 4848 C C . SER B 1 306 ? 14.600 48.796 -6.550 1.00 16.56 1248 SER B C 1
ATOM 4849 O O . SER B 1 306 ? 14.661 47.574 -6.422 1.00 16.00 1248 SER B O 1
ATOM 4852 N N . PHE B 1 307 ? 14.237 49.618 -5.569 1.00 15.48 1249 PHE B N 1
ATOM 4853 C CA . PHE B 1 307 ? 13.820 49.119 -4.269 1.00 14.17 1249 PHE B CA 1
ATOM 4854 C C . PHE B 1 307 ? 12.446 48.496 -4.496 1.00 15.37 1249 PHE B C 1
ATOM 4855 O O . PHE B 1 307 ? 12.121 47.451 -3.937 1.00 15.48 1249 PHE B O 1
ATOM 4863 N N . TYR B 1 308 ? 11.652 49.150 -5.339 1.00 14.46 1250 TYR B N 1
ATOM 4864 C CA . TYR B 1 308 ? 10.298 48.695 -5.643 1.00 15.54 1250 TYR B CA 1
ATOM 4865 C C . TYR B 1 308 ? 10.230 47.206 -5.990 1.00 16.41 1250 TYR B C 1
ATOM 4866 O O . TYR B 1 308 ? 9.426 46.470 -5.422 1.00 15.27 1250 TYR B O 1
ATOM 4875 N N . TYR B 1 309 ? 11.070 46.767 -6.923 1.00 17.83 1251 TYR B N 1
ATOM 4876 C CA . TYR B 1 309 ? 11.076 45.362 -7.330 1.00 19.30 1251 TYR B CA 1
ATOM 4877 C C . TYR B 1 309 ? 12.051 44.502 -6.535 1.00 21.37 1251 TYR B C 1
ATOM 4878 O O . TYR B 1 309 ? 12.292 43.348 -6.892 1.00 20.70 1251 TYR B O 1
ATOM 4887 N N . SER B 1 310 ? 12.607 45.052 -5.460 1.00 20.55 1252 SER B N 1
ATOM 4888 C CA . SER B 1 310 ? 13.575 44.311 -4.658 1.00 22.02 1252 SER B CA 1
ATOM 4889 C C . SER B 1 310 ? 12.939 43.311 -3.700 1.00 23.57 1252 SER B C 1
ATOM 4890 O O . SER B 1 310 ? 11.733 43.344 -3.447 1.00 22.13 1252 SER B O 1
ATOM 4893 N N . GLU B 1 311 ? 13.771 42.424 -3.164 1.00 24.84 1253 GLU B N 1
ATOM 4894 C CA . GLU B 1 311 ? 13.318 41.421 -2.213 1.00 28.36 1253 GLU B CA 1
ATOM 4895 C C . GLU B 1 311 ? 12.872 42.120 -0.934 1.00 28.31 1253 GLU B C 1
ATOM 4896 O O . GLU B 1 311 ? 12.021 41.616 -0.203 1.00 29.05 1253 GLU B O 1
ATOM 4902 N N . GLU B 1 312 ? 13.454 43.285 -0.670 1.00 28.26 1254 GLU B N 1
ATOM 4903 C CA . GLU B 1 312 ? 13.119 44.052 0.524 1.00 29.42 1254 GLU B CA 1
ATOM 4904 C C . GLU B 1 312 ? 11.721 44.660 0.448 1.00 28.95 1254 GLU B C 1
ATOM 4905 O O . GLU B 1 312 ? 11.259 45.282 1.405 1.00 30.60 1254 GLU B O 1
ATOM 4911 N N . ASN B 1 313 ? 11.047 44.479 -0.685 1.00 27.48 1255 ASN B N 1
ATOM 4912 C CA . ASN B 1 313 ? 9.701 45.018 -0.856 1.00 26.99 1255 ASN B CA 1
ATOM 4913 C C . ASN B 1 313 ? 8.732 44.013 -1.482 1.00 28.08 1255 ASN B C 1
ATOM 4914 O O . ASN B 1 313 ? 7.668 44.394 -1.968 1.00 27.80 1255 ASN B O 1
ATOM 4919 N N . LYS B 1 314 ? 9.090 42.732 -1.469 1.00 30.92 1256 LYS B N 1
ATOM 4920 C CA . LYS B 1 314 ? 8.225 41.708 -2.054 1.00 33.45 1256 LYS B CA 1
ATOM 4921 C C . LYS B 1 314 ? 6.915 41.493 -1.304 1.00 34.51 1256 LYS B C 1
ATOM 4922 O O . LYS B 1 314 ? 5.870 41.296 -1.924 1.00 35.18 1256 LYS B O 1
ATOM 4928 N N . LEU B 1 315 ? 6.967 41.523 0.024 1.00 35.87 1257 LEU B N 1
ATOM 4929 C CA . LEU B 1 315 ? 5.764 41.321 0.828 1.00 38.44 1257 LEU B CA 1
ATOM 4930 C C . LEU B 1 315 ? 5.119 42.640 1.242 1.00 40.64 1257 LEU B C 1
ATOM 4931 O O . LEU B 1 315 ? 5.808 43.587 1.622 1.00 40.96 1257 LEU B O 1
ATOM 4936 N N . PRO B 1 316 ? 3.779 42.717 1.174 1.00 42.54 1258 PRO B N 1
ATOM 4937 C CA . PRO B 1 316 ? 3.058 43.937 1.551 1.00 44.23 1258 PRO B CA 1
ATOM 4938 C C . PRO B 1 316 ? 3.294 44.288 3.017 1.00 46.22 1258 PRO B C 1
ATOM 4939 O O . PRO B 1 316 ? 3.411 45.462 3.373 1.00 46.30 1258 PRO B O 1
ATOM 4943 N N . GLU B 1 317 ? 3.365 43.258 3.856 1.00 47.95 1259 GLU B N 1
ATOM 4944 C CA . GLU B 1 317 ? 3.610 43.420 5.287 1.00 50.27 1259 GLU B CA 1
ATOM 4945 C C . GLU B 1 317 ? 3.430 42.096 6.031 1.00 51.41 1259 GLU B C 1
ATOM 4946 O O . GLU B 1 317 ? 2.313 41.710 6.380 1.00 51.33 1259 GLU B O 1
ATOM 4952 N N . PRO B 1 318 ? 4.540 41.378 6.276 1.00 52.56 1260 PRO B N 1
ATOM 4953 C CA . PRO B 1 318 ? 4.542 40.088 6.976 1.00 53.15 1260 PRO B CA 1
ATOM 4954 C C . PRO B 1 318 ? 3.823 40.129 8.324 1.00 53.70 1260 PRO B C 1
ATOM 4955 O O . PRO B 1 318 ? 3.407 41.231 8.739 1.00 54.15 1260 PRO B O 1
#

Organism: Homo sapiens (NCBI:txid9606)

Solvent-accessible surface area: 29780 Å² total; per-residue (Å²): 102,132,36,6,14,72,26,10,72,36,112,66,53,154,66,51,17,50,79,150,100,17,77,88,72,140,114,72,34,96,8,90,39,4,31,6,54,19,1,37,0,109,62,26,45,170,128,76,114,101,22,134,0,6,0,5,9,4,79,138,94,18,39,75,71,76,38,14,68,1,8,52,8,0,32,22,3,37,147,22,101,5,54,2,1,2,77,8,28,0,0,3,22,101,56,102,50,9,5,0,0,1,37,25,15,54,89,28,8,0,0,25,44,1,93,63,39,105,75,45,40,87,130,62,132,129,90,78,86,32,56,62,70,141,16,1,21,22,1,0,11,0,0,0,0,0,4,7,1,33,58,63,168,36,4,2,49,25,0,0,0,2,4,0,18,0,12,104,103,98,15,0,9,0,2,6,3,10,42,32,110,90,94,7,112,101,3,40,54,135,50,68,64,155,42,77,52,8,1,31,1,6,0,2,22,2,4,112,41,23,17,17,14,43,77,3,2,1,3,10,0,0,0,0,1,24,0,4,20,20,19,0,64,47,0,17,135,74,54,59,38,103,94,0,10,172,78,1,48,124,38,13,56,10,120,91,13,134,150,8,32,97,50,2,26,112,18,0,110,99,0,7,62,91,74,37,170,115,11,20,49,3,65,105,4,0,49,84,6,67,151,86,18,104,126,44,5,147,138,61,7,11,32,68,39,177,111,81,68,126,78,30,4,15,70,27,10,71,35,114,63,53,151,62,50,18,50,80,153,102,18,78,86,72,139,106,71,32,91,8,89,54,3,48,6,55,18,1,36,0,111,62,16,32,172,128,77,116,102,21,132,0,7,0,5,8,1,82,124,97,21,41,85,71,76,22,14,71,1,8,57,20,0,31,18,3,38,141,22,121,16,74,3,2,2,114,4,14,0,0,2,24,104,53,99,40,6,3,0,0,1,40,24,14,54,89,27,9,0,0,26,44,1,94,65,37,110,74,44,41,88,124,63,133,128,89,78,85,32,57,62,70,141,15,3,23,22,0,0,10,0,0,0,0,0,4,8,0,33,57,61,169,34,4,2,42,24,0,0,0,2,5,0,18,0,12,102,104,96,15,0,12,0,2,6,6,12,44,31,111,89,93,8,129,103,3,45,52,129,53,71,68,158,43,100,56,7,2,27,1,7,1,1,23,2,4,140,41,24,19,15,13,41,77,4,2,2,3,10,0,0,0,0,0,15,0,2,20,18,15,0,60,53,0,18,116,78,53,61,40,98,90,0,12,179,78,1,53,138,37,14,52,10,122,90,12,128,151,7,35,96,50,1,30,108,19,0,109,98,0,7,61,97,77,40,170,116,12,20,51,2,64,102,2,0,49,78,5,68,152,80,19,104,126,43,7,152,147,64,5,12,31,61,32,150,114,34,154,117,130,143,148

B-factor: mean 20.14, std 9.53, range [7.12, 75.88]

InterPro domains:
  IPR000494 Receptor L-domain [PF01030] (51-160)
  IPR000494 Receptor L-domain [PF01030] (352-462)
  IPR000719 Protein kinase domain [PS50011] (999-1274)
  IPR001245 Serine-threonine/tyrosine-protein kinase, catalytic domain [PF07714] (999-1265)
  IPR001245 Serine-threonine/tyrosine-protein kinase, catalytic domain [PR00109] (1079-1092)
  IPR001245 Serine-threonine/tyrosine-protein kinase, catalytic domain [PR00109] (1125-1143)
  IPR001245 Serine-threonine/tyrosine-protein kinase, catalytic domain [PR00109] (1174-1184)
  IPR001245 Serine-threonine/tyrosine-protein kinase, catalytic domain [PR00109] (1193-1215)
  IPR001245 Serine-threonine/tyrosine-protein kinase, catalytic domain [PR00109] (1237-1259)
  IPR002011 Tyrosine-protein kinase, receptor class II, conserved site [PS00239] (1159-1167)
  IPR003961 Fibronectin type III [PS50853] (834-927)
  IPR003961 Fibronectin type III [SM00060] (489-592)
  IPR003961 Fibronectin type III [SM00060] (611-814)
  IPR003961 Fibronectin type III [SM00060] (832-914)
  IPR003961 Fibronectin type III [cd00063] (494-606)
  IPR003961 Fibronectin type III [cd00063] (611-655)
  IPR003961 Fibronectin type III [cd00063] (835-924)
  IPR006211 Furin-like cysteine-rich domain [PF00757] (176-333)
  IPR006212 Furin-like repeat [SM00261] (227-270)
  IPR006212 Furin-like repeat [cd00064] (230-277)

CATH classification: 3.30.200.20 (+1 more: 1.10.510.10)

Foldseek 3Di:
DPVDDDDLDDDDDPQAADCVQWDFDAWDAAFPFGTKTWTKGAPQDPPDRIAIWIKDWGPPPDDSSSLSVVVVQLVVQVPDDAPQAKHWRHWHCPDPTTITITHDAVQAFQLVNLLVVVVVCVVPVVDDADDPLLLLQQLLSALLQLLRQVLVVHFDQDDARQQWGAHPVGRIHGHGHGRRHPVCLVCWDCQVPHDTHNLLQFALCCLVVVDTHLLRSLLSSLVNSVCSQQSHDRFPVVDDSVRSSVCRNVPHDTDRDPPHDPVSVVLSVLSRDNDSVSRDGSLVVCVVCVVSYDPCCCVRGPSNDPSD/DPDDDDDDLDDDDDPQAADCVQWDFDAWDAAFPQGTKTWIKGAPQDPPDRIAIWIKDWGPPPDDSSSLSVVVVQLVVQVPDDAPQAKHWRHWHCDDPITITITHDAVQAFQLVNLLVVVVVCVVPVVDDADDPLLLLQQLLSALLQLLRQVLVVHFDQDDARQQWGAHPVGRIHGHGHGRRHPVCQVCWDQVVVHDTHNLLQFALCCLVVVDTHLLRSLLSSLVNSVCSQQSHDRFPVVDDSVRSSVCRNVPHDTDDDPPHDPVSVVLSVLSRDNPSVSRDGSLVVCVVCVVSYDPCCCVRTPSNDPVNPDVDD